Protein 5NMV (pdb70)

Sequence (496 aa):
GIVMTQSQKFMSTTTVGDRVSITCKASQSVGPAVAWYQQKPGQSPKLLIYSASNRYTGVPDDRFTTGSGSGADFTLTISNLHSEDLADYFCQQYTSYPTFGGGTKLEEIKRTVAAPSVFIFPPSDEQLKSGTASVVCLLNNFYPREEAKVQWKVDNALQSGNSQESVTEQDSKDSTYSLSSTLTLSKADYEKHKVYACCEVTHQGLSSPVTKSFNRGEQVQLKQSGPGLVQPSSQSLSITCTVSGFSLTNYGVHWVRQSPGKGLEWLAVIWRGGSIDYNAAFMSRLSITKDNSSKSQVFFKMNSLQADDTAIYYCAKNSHGNYVGYAMDYWGQGTSSVTVSSASTKGPSVFPLAPCCSRSTSSESTAALGCCLVKDYFPEPVTVSWNSGALTSGVHTFPAVLQSSGLYSLSSVVTVPSSSLGTKTYTCNVDHKPSNTKVDKRVESELLPPLKLMHSFCAFKADDDGPCKAIMMKRFFFNIFTRQCEEFIYGGCCEGNQNRFESLEECKKMCT

Structure (mmCIF, N/CA/C/O backbone):
data_5NMV
#
_entry.id   5NMV
#
_cell.length_a   89.010
_cell.length_b   66.660
_cell.length_c   106.110
_cell.angle_alpha   90.00
_cell.angle_beta   111.18
_cell.angle_gamma   90.00
#
_symmetry.space_group_name_H-M   'C 1 2 1'
#
loop_
_entity.id
_entity.type
_entity.pdbx_description
1 polymer 'Fab light chain'
2 polymer 'Fab heavy chain'
3 polymer 'Tissue factor pathway inhibitor'
4 non-polymer GLYCEROL
5 water water
#
loop_
_atom_site.group_PDB
_atom_site.id
_atom_site.type_symbol
_atom_site.label_atom_id
_atom_site.label_alt_id
_atom_site.label_comp_id
_atom_site.label_asym_id
_atom_site.label_entity_id
_atom_site.label_seq_id
_atom_site.pdbx_PDB_ins_code
_atom_site.Cartn_x
_atom_site.Cartn_y
_atom_site.Cartn_z
_atom_site.occupancy
_atom_site.B_iso_or_equiv
_atom_site.auth_seq_id
_atom_site.auth_comp_id
_atom_site.auth_asym_id
_atom_site.auth_atom_id
_atom_site.pdbx_PDB_model_num
ATOM 1 N N . GLY A 1 1 ? 4.515 82.679 31.543 1.00 62.70 1 GLY L N 1
ATOM 2 C CA . GLY A 1 1 ? 5.012 81.672 32.520 1.00 55.99 1 GLY L CA 1
ATOM 3 C C . GLY A 1 1 ? 6.472 81.828 32.908 1.00 49.95 1 GLY L C 1
ATOM 4 O O . GLY A 1 1 ? 7.248 82.516 32.253 1.00 51.30 1 GLY L O 1
ATOM 10 N N . ILE A 1 2 ? 6.849 81.163 33.994 1.00 41.18 2 ILE L N 1
ATOM 11 C CA . ILE A 1 2 ? 8.220 81.228 34.468 1.00 39.08 2 ILE L CA 1
ATOM 12 C C . ILE A 1 2 ? 9.136 80.473 33.517 1.00 33.61 2 ILE L C 1
ATOM 13 O O . ILE A 1 2 ? 8.849 79.335 33.130 1.00 33.32 2 ILE L O 1
ATOM 28 N N . VAL A 1 3 ? 10.287 81.060 33.207 1.00 33.87 3 VAL L N 1
ATOM 29 C CA . VAL A 1 3 ? 11.311 80.387 32.414 1.00 33.66 3 VAL L CA 1
ATOM 30 C C . VAL A 1 3 ? 12.375 79.827 33.350 1.00 32.74 3 VAL L C 1
ATOM 31 O O . VAL A 1 3 ? 12.934 80.555 34.183 1.00 32.75 3 VAL L O 1
ATOM 43 N N . MET A 1 4 ? 12.641 78.529 33.226 1.00 31.33 4 MET L N 1
ATOM 44 C CA . MET A 1 4 ? 13.725 77.876 33.941 1.00 30.32 4 MET L CA 1
ATOM 45 C C . MET A 1 4 ? 14.886 77.671 32.975 1.00 30.84 4 MET L C 1
ATOM 46 O O . MET A 1 4 ? 14.722 76.992 31.959 1.00 31.16 4 MET L O 1
ATOM 60 N N . THR A 1 5 ? 16.041 78.249 33.296 1.00 31.49 5 THR L N 1
ATOM 61 C CA . THR A 1 5 ? 17.222 78.195 32.441 1.00 32.67 5 THR L CA 1
ATOM 62 C C . THR A 1 5 ? 18.300 77.338 33.078 1.00 31.77 5 THR L C 1
ATOM 63 O O . THR A 1 5 ? 18.789 77.655 34.169 1.00 31.83 5 THR L O 1
ATOM 74 N N . GLN A 1 6 ? 18.687 76.283 32.379 1.00 31.41 6 GLN L N 1
ATOM 75 C CA . GLN A 1 6 ? 19.877 75.513 32.703 1.00 31.06 6 GLN L CA 1
ATOM 76 C C . GLN A 1 6 ? 20.954 75.933 31.702 1.00 33.45 6 GLN L C 1
ATOM 77 O O . GLN A 1 6 ? 20.880 75.583 30.522 1.00 34.45 6 GLN L O 1
ATOM 91 N N . SER A 1 7 ? 21.929 76.712 32.181 1.00 35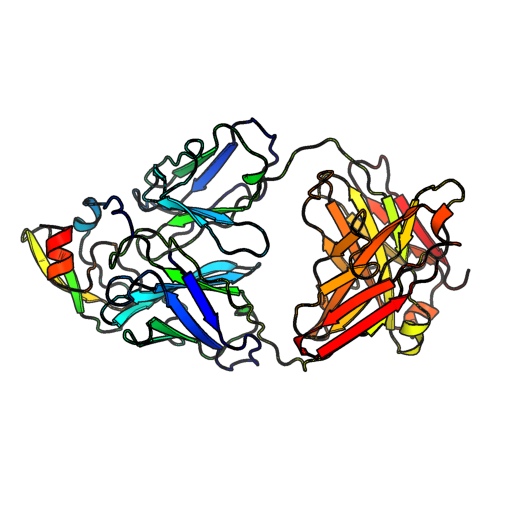.02 7 SER L N 1
ATOM 92 C CA . SER A 1 7 ? 22.939 77.330 31.330 1.00 38.22 7 SER L CA 1
ATOM 93 C C . SER A 1 7 ? 23.898 76.328 30.720 1.00 38.72 7 SER L C 1
ATOM 94 O O . SER A 1 7 ? 24.562 76.659 29.734 1.00 41.74 7 SER L O 1
ATOM 102 N N . GLN A 1 8 ? 23.990 75.120 31.260 1.00 36.29 8 GLN L N 1
ATOM 103 C CA . GLN A 1 8 ? 24.942 74.134 30.760 1.00 37.46 8 GLN L CA 1
ATOM 104 C C . GLN A 1 8 ? 24.158 73.037 30.057 1.00 35.89 8 GLN L C 1
ATOM 105 O O . GLN A 1 8 ? 23.478 72.239 30.703 1.00 34.94 8 GLN L O 1
ATOM 119 N N . LYS A 1 9 ? 24.221 73.023 28.722 1.00 37.92 9 LYS L N 1
ATOM 120 C CA . LYS A 1 9 ? 23.541 71.962 27.991 1.00 37.62 9 LYS L CA 1
ATOM 121 C C . LYS A 1 9 ? 24.270 70.645 28.170 1.00 36.84 9 LYS L C 1
ATOM 122 O O . LYS A 1 9 ? 23.647 69.579 28.212 1.00 35.57 9 LYS L O 1
ATOM 141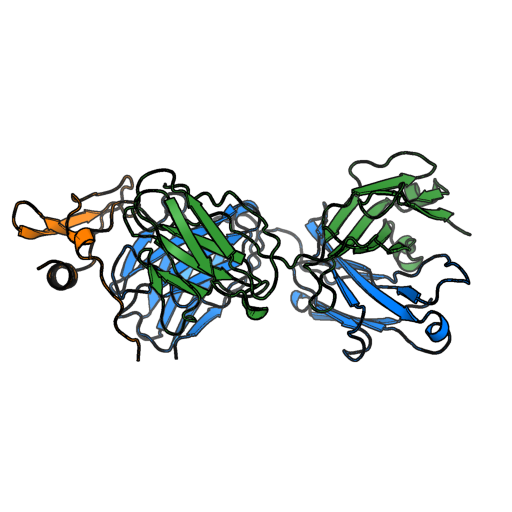 N N . PHE A 1 10 ? 25.597 70.704 28.256 1.00 38.06 10 PHE L N 1
ATOM 142 C CA . PHE A 1 10 ? 26.449 69.533 28.366 1.00 37.78 10 PHE L CA 1
ATOM 143 C C . PHE A 1 10 ? 27.506 69.804 29.418 1.00 37.92 10 PHE L C 1
ATOM 144 O O . PHE A 1 10 ? 28.108 70.884 29.444 1.00 41.94 10 PHE L O 1
ATOM 161 N N . MET A 1 11 ? 27.770 68.805 30.243 1.00 35.26 11 MET L N 1
ATOM 162 C CA . MET A 1 11 ? 28.910 68.839 31.137 1.00 35.59 11 MET L CA 1
ATOM 163 C C . MET A 1 11 ? 29.700 67.557 30.970 1.00 35.56 11 MET L C 1
ATOM 164 O O . MET A 1 11 ? 29.120 66.472 30.959 1.00 33.93 11 MET L O 1
ATOM 178 N N . SER A 1 12 ? 31.019 67.690 30.892 1.00 37.83 12 SER L N 1
ATOM 179 C CA . SER A 1 12 ? 31.924 66.549 30.865 1.00 38.17 12 SER L CA 1
ATOM 180 C C . SER A 1 12 ? 32.331 66.235 32.288 1.00 36.55 12 SER L C 1
ATOM 181 O O . SER A 1 12 ? 32.742 67.126 33.033 1.00 38.19 12 SER L O 1
ATOM 189 N N A THR A 1 13 ? 32.230 64.968 32.657 0.70 34.76 13 THR L N 1
ATOM 190 N N B THR A 1 13 ? 32.225 64.973 32.669 0.30 34.75 13 THR L N 1
ATOM 191 C CA A THR A 1 13 ? 32.386 64.559 34.041 0.70 33.27 13 THR L CA 1
ATOM 192 C CA B THR A 1 13 ? 32.438 64.602 34.054 0.30 33.38 13 THR L CA 1
ATOM 193 C C A THR A 1 13 ? 33.271 63.326 34.092 0.70 33.77 13 THR L C 1
ATOM 194 C C B THR A 1 13 ? 33.234 63.309 34.100 0.30 33.54 13 THR L C 1
ATOM 195 O O A THR A 1 13 ? 33.655 62.760 33.059 0.70 34.82 13 THR L O 1
ATOM 196 O O B THR A 1 13 ? 33.527 62.689 33.072 0.30 34.57 13 THR L O 1
ATOM 217 N N . THR A 1 14 ? 33.600 62.924 35.313 1.00 33.33 14 THR L N 1
ATOM 218 C CA . THR A 1 14 ? 34.421 61.756 35.574 1.00 33.24 14 THR L CA 1
ATOM 219 C C . THR A 1 14 ? 33.780 60.958 36.695 1.00 33.21 14 THR L C 1
ATOM 220 O O . THR A 1 14 ? 33.335 61.531 37.696 1.00 30.96 14 THR L O 1
ATOM 231 N N . VAL A 1 15 ? 33.730 59.637 36.532 1.00 32.88 15 VAL L N 1
ATOM 232 C CA . VAL A 1 15 ? 33.188 58.792 37.587 1.00 30.36 15 VAL L CA 1
ATOM 233 C C . VAL A 1 15 ? 33.948 59.056 38.878 1.00 30.84 15 VAL L C 1
ATOM 234 O O . VAL A 1 15 ? 35.182 59.139 38.889 1.00 32.39 15 VAL L O 1
ATOM 247 N N . GLY A 1 16 ? 33.210 59.231 39.968 1.00 30.44 16 GLY L N 1
ATOM 248 C CA . GLY A 1 16 ? 33.802 59.459 41.268 1.00 31.95 16 GLY L CA 1
ATOM 249 C C . GLY A 1 16 ? 33.930 60.912 41.641 1.00 33.07 16 GLY L C 1
ATOM 250 O O . GLY A 1 16 ? 34.269 61.215 42.793 1.00 34.89 16 GLY L O 1
ATOM 254 N N . ASP A 1 17 ? 33.654 61.824 40.719 1.00 32.54 17 ASP L N 1
ATOM 255 C CA . ASP A 1 17 ? 33.760 63.239 41.016 1.00 34.01 17 ASP L CA 1
ATOM 256 C C . ASP A 1 17 ? 32.421 63.790 41.502 1.00 32.94 17 ASP L C 1
ATOM 257 O O . ASP A 1 17 ? 31.370 63.156 41.374 1.00 31.03 17 ASP L O 1
ATOM 266 N N . ARG A 1 18 ? 32.478 64.994 42.060 1.00 34.69 18 ARG L N 1
ATOM 267 C CA . ARG A 1 18 ? 31.274 65.749 42.372 1.00 35.45 18 ARG L CA 1
ATOM 268 C C . ARG A 1 18 ? 30.835 66.500 41.132 1.00 36.70 18 ARG L C 1
ATOM 269 O O . ARG A 1 18 ? 31.664 66.976 40.356 1.00 34.14 18 ARG L O 1
ATOM 290 N N . VAL A 1 19 ? 29.526 66.582 40.923 1.00 29.26 19 VAL L N 1
ATOM 291 C CA . VAL A 1 19 ? 28.963 67.296 39.784 1.00 25.71 19 VAL L CA 1
ATOM 292 C C . VAL A 1 19 ? 27.834 68.166 40.304 1.00 25.08 19 VAL L C 1
ATOM 293 O O . VAL A 1 19 ? 27.005 67.696 41.088 1.00 27.28 19 VAL L O 1
ATOM 306 N N . SER A 1 20 ? 27.797 69.423 39.868 1.00 29.66 20 SER L N 1
ATOM 307 C CA . SER A 1 20 ? 26.759 70.362 40.275 1.00 31.99 20 SER L CA 1
ATOM 308 C C . SER A 1 20 ? 26.082 70.932 39.043 1.00 28.99 20 SER L C 1
ATOM 309 O O . SER A 1 20 ? 26.742 71.524 38.185 1.00 29.08 20 SER L O 1
ATOM 317 N N . ILE A 1 21 ? 24.762 70.775 38.982 1.00 26.93 21 ILE L N 1
ATOM 318 C CA . ILE A 1 21 ? 23.944 71.263 37.886 1.00 27.74 21 ILE L CA 1
ATOM 319 C C . ILE A 1 21 ? 23.128 72.442 38.380 1.00 29.41 21 ILE L C 1
ATOM 320 O O . ILE A 1 21 ? 22.432 72.335 39.395 1.00 27.17 21 ILE L O 1
ATOM 336 N N . THR A 1 22 ? 23.207 73.558 37.668 1.00 31.20 22 THR L N 1
ATOM 337 C CA . THR A 1 22 ? 22.506 74.770 38.053 1.00 28.34 22 THR L CA 1
ATOM 338 C C . THR A 1 22 ? 21.259 75.003 37.207 1.00 28.33 22 THR L C 1
ATOM 339 O O . THR A 1 22 ? 21.147 74.581 36.056 1.00 28.06 22 THR L O 1
ATOM 350 N N . CYS A 1 23 ? 20.333 75.739 37.801 1.00 31.56 23 CYS L N 1
ATOM 351 C CA . CYS A 1 23 ? 19.078 76.098 37.164 1.00 32.67 23 CYS L CA 1
ATOM 352 C C . CYS A 1 23 ? 18.660 77.429 37.758 1.00 30.43 23 CYS L C 1
ATOM 353 O O . CYS A 1 23 ? 18.740 77.603 38.979 1.00 31.34 23 CYS L O 1
ATOM 360 N N . LYS A 1 24 ? 18.271 78.373 36.905 1.00 26.71 24 LYS L N 1
ATOM 361 C CA . LYS A 1 24 ? 17.850 79.699 37.336 1.00 31.19 24 LYS L CA 1
ATOM 362 C C . LYS A 1 24 ? 16.429 79.970 36.847 1.00 36.74 24 LYS L C 1
ATOM 363 O O . LYS A 1 24 ? 16.118 79.750 35.671 1.00 35.27 24 LYS L O 1
ATOM 382 N N . ALA A 1 25 ? 15.568 80.448 37.746 1.00 32.35 25 ALA L N 1
ATOM 383 C CA . ALA A 1 25 ? 14.213 80.830 37.376 1.00 30.61 25 ALA L CA 1
ATOM 384 C C . ALA A 1 25 ? 14.149 82.312 37.022 1.00 34.57 25 ALA L C 1
ATOM 385 O O . ALA A 1 25 ? 14.864 83.139 37.595 1.00 39.88 25 ALA L O 1
ATOM 392 N N . SER A 1 26 ? 13.289 82.640 36.051 1.00 32.20 26 SER L N 1
ATOM 393 C CA . SER A 1 26 ? 13.176 84.012 35.576 1.00 35.62 26 SER L CA 1
ATOM 394 C C . SER A 1 26 ? 12.644 84.942 36.650 1.00 35.65 26 SER L C 1
ATOM 395 O O . SER A 1 26 ? 12.779 86.162 36.525 1.00 36.44 26 SER L O 1
ATOM 403 N N . GLN A 1 27 ? 12.047 84.388 37.698 1.00 37.83 27 GLN L N 1
ATOM 404 C CA . GLN A 1 27 ? 11.675 85.170 38.871 1.00 42.46 27 GLN L CA 1
ATOM 405 C C . GLN A 1 27 ? 11.479 84.192 40.012 1.00 35.54 27 GLN L C 1
ATOM 406 O O . GLN A 1 27 ? 11.507 82.971 39.820 1.00 30.78 27 GLN L O 1
ATOM 420 N N . SER A 1 28 ? 11.300 84.737 41.210 1.00 42.23 28 SER L N 1
ATOM 421 C CA . SER A 1 28 ? 11.296 83.886 42.388 1.00 43.73 28 SER L CA 1
ATOM 422 C C . SER A 1 28 ? 10.206 82.828 42.284 1.00 38.07 28 SER L C 1
ATOM 423 O O . SER A 1 28 ? 9.072 83.114 41.887 1.00 38.42 28 SER L O 1
ATOM 431 N N . VAL A 1 29 ? 10.560 81.596 42.650 1.00 35.52 29 VAL L N 1
ATOM 432 C CA . VAL A 1 29 ? 9.594 80.511 42.756 1.00 36.50 29 VAL L CA 1
ATOM 433 C C . VAL A 1 29 ? 9.591 79.881 44.145 1.00 37.99 29 VAL L C 1
ATOM 434 O O . VAL A 1 29 ? 9.003 78.811 44.337 1.00 34.71 29 VAL L O 1
ATOM 447 N N . GLY A 1 30 ? 10.217 80.529 45.128 1.00 41.43 30 GLY L N 1
ATOM 448 C CA . GLY A 1 30 ? 10.282 79.992 46.467 1.00 33.38 30 GLY L CA 1
ATOM 449 C C . GLY A 1 30 ? 10.944 78.633 46.440 1.00 37.44 30 GLY L C 1
ATOM 450 O O . GLY A 1 30 ? 11.975 78.438 45.789 1.00 32.16 30 GLY L O 1
ATOM 454 N N . PRO A 1 31 ? 10.349 77.649 47.110 1.00 32.97 31 PRO L N 1
ATOM 455 C CA . PRO A 1 31 ? 10.932 76.299 47.124 1.00 32.57 31 PRO L CA 1
ATOM 456 C C . PRO A 1 31 ? 10.313 75.325 46.136 1.00 24.05 31 PRO L C 1
ATOM 457 O O . PRO A 1 31 ? 10.650 74.148 46.192 1.00 25.26 31 PRO L O 1
ATOM 468 N N . ALA A 1 32 ? 9.381 75.751 45.290 1.00 23.85 32 ALA L N 1
ATOM 469 C CA . ALA A 1 32 ? 8.583 74.802 44.513 1.00 29.80 32 ALA L CA 1
ATOM 470 C C . ALA A 1 32 ? 9.317 74.295 43.264 1.00 24.79 32 ALA L C 1
ATOM 471 O O . ALA A 1 32 ? 8.832 74.418 42.142 1.00 27.52 32 ALA L O 1
ATOM 478 N N . VAL A 1 33 ? 10.483 73.662 43.474 1.00 24.82 33 VAL L N 1
ATOM 479 C CA . VAL A 1 33 ? 11.338 73.190 42.377 1.00 20.72 33 VAL L CA 1
ATOM 480 C C . VAL A 1 33 ? 11.614 71.701 42.528 1.00 22.54 33 VAL L C 1
ATOM 481 O O . VAL A 1 33 ? 11.897 71.200 43.623 1.00 21.25 33 VAL L O 1
ATOM 494 N N . ALA A 1 34 ? 11.536 70.995 41.416 1.00 20.16 34 ALA L N 1
ATOM 495 C CA . ALA A 1 34 ? 11.810 69.573 41.364 1.00 19.28 34 ALA L CA 1
ATOM 496 C C . ALA A 1 34 ? 12.936 69.317 40.374 1.00 24.19 34 ALA L C 1
ATOM 497 O O . ALA A 1 34 ? 13.197 70.131 39.483 1.00 23.00 34 ALA L O 1
ATOM 504 N N . TRP A 1 35 ? 13.601 68.175 40.535 1.00 18.54 35 TRP L N 1
ATOM 505 C CA . TRP A 1 35 ? 14.615 67.725 39.576 1.00 19.29 35 TRP L CA 1
ATOM 506 C C . TRP A 1 35 ? 14.275 66.335 39.040 1.00 20.24 35 TRP L C 1
ATOM 507 O O . TRP A 1 35 ? 13.815 65.461 39.786 1.00 20.33 35 TRP L O 1
ATOM 528 N N . TYR A 1 36 ? 14.523 66.121 37.743 1.00 17.73 36 TYR L N 1
ATOM 529 C CA . TYR A 1 36 ? 14.254 64.855 37.081 1.00 17.66 36 TYR L CA 1
ATOM 530 C C . TYR A 1 36 ? 15.515 64.342 36.398 1.00 20.61 36 TYR L C 1
ATOM 531 O O . TYR A 1 36 ? 16.363 65.123 35.951 1.00 21.70 36 TYR L O 1
ATOM 549 N N . GLN A 1 37 ? 15.624 63.019 36.320 1.00 21.74 37 GLN L N 1
ATOM 550 C CA . GLN A 1 37 ? 16.656 62.346 35.542 1.00 18.66 37 GLN L CA 1
ATOM 551 C C . GLN A 1 37 ? 16.012 61.642 34.351 1.00 20.35 37 GLN L C 1
ATOM 552 O O . GLN A 1 37 ? 14.941 61.045 34.483 1.00 19.98 37 GLN L O 1
ATOM 566 N N . GLN A 1 38 ? 16.669 61.680 33.184 1.00 21.85 38 GLN L N 1
ATOM 567 C CA . GLN A 1 38 ? 16.130 60.972 32.031 1.00 18.03 38 GLN L CA 1
ATOM 568 C C . GLN A 1 38 ? 17.248 60.397 31.168 1.00 19.03 38 GLN L C 1
ATOM 569 O O . GLN A 1 38 ? 18.225 61.075 30.863 1.00 23.25 38 GLN L O 1
ATOM 583 N N . LYS A 1 39 ? 17.070 59.170 30.741 1.00 22.17 39 LYS L N 1
ATOM 584 C CA . LYS A 1 39 ? 17.976 58.555 29.794 1.00 23.93 39 LYS L CA 1
ATOM 585 C C . LYS A 1 39 ? 17.293 58.346 28.461 1.00 26.51 39 LYS L C 1
ATOM 586 O O . LYS A 1 39 ? 16.067 58.282 28.378 1.00 24.60 39 LYS L O 1
ATOM 605 N N . PRO A 1 40 ? 18.065 58.221 27.392 1.00 29.85 40 PRO L N 1
ATOM 606 C CA . PRO A 1 40 ? 17.468 58.085 26.057 1.00 31.37 40 PRO L CA 1
ATOM 607 C C . PRO A 1 40 ? 16.485 56.923 25.992 1.00 26.12 40 PRO L C 1
ATOM 608 O O . PRO A 1 40 ? 16.741 55.826 26.501 1.00 29.06 40 PRO L O 1
ATOM 619 N N . GLY A 1 41 ? 15.331 57.187 25.403 1.00 30.00 41 GLY L N 1
ATOM 620 C CA . GLY A 1 41 ? 14.343 56.159 25.203 1.00 32.36 41 GLY L CA 1
ATOM 621 C C . GLY A 1 41 ? 13.440 55.918 26.382 1.00 31.38 41 GLY L C 1
ATOM 622 O O . GLY A 1 41 ? 12.521 55.100 26.281 1.00 32.20 41 GLY L O 1
ATOM 626 N N . GLN A 1 42 ? 13.666 56.611 27.486 1.00 29.13 42 GLN L N 1
ATOM 627 C CA . GLN A 1 42 ? 12.961 56.373 28.728 1.00 29.29 42 GLN L CA 1
ATOM 628 C C . GLN A 1 42 ? 12.239 57.631 29.184 1.00 25.06 42 GLN L C 1
ATOM 629 O O . GLN A 1 42 ? 12.574 58.760 28.799 1.00 22.90 42 GLN L O 1
ATOM 643 N N . SER A 1 43 ? 11.269 57.432 30.065 1.00 25.47 43 SER L N 1
ATOM 644 C CA . SER A 1 43 ? 10.577 58.540 30.663 1.00 24.40 43 SER L CA 1
ATOM 645 C C . SER A 1 43 ? 11.370 59.143 31.815 1.00 19.86 43 SER L C 1
ATOM 646 O O . SER A 1 43 ? 12.223 58.473 32.400 1.00 23.15 43 SER L O 1
ATOM 654 N N . PRO A 1 44 ? 11.109 60.413 32.144 1.00 20.84 44 PRO L N 1
ATOM 655 C CA . PRO A 1 44 ? 11.741 61.050 33.308 1.00 21.35 44 PRO L CA 1
ATOM 656 C C . PRO A 1 44 ? 11.486 60.301 34.605 1.00 21.73 44 PRO L C 1
ATOM 657 O O . PRO A 1 44 ? 10.450 59.673 34.779 1.00 20.94 44 PRO L O 1
ATOM 668 N N . LYS A 1 45 ? 12.459 60.381 35.498 1.00 19.67 45 LYS L N 1
ATOM 669 C CA . LYS A 1 45 ? 12.339 59.902 36.874 1.00 17.63 45 LYS L CA 1
ATOM 670 C C . LYS A 1 45 ? 12.551 61.062 37.830 1.00 16.35 45 LYS L C 1
ATOM 671 O O . LYS A 1 45 ? 13.475 61.860 37.668 1.00 20.21 45 LYS L O 1
ATOM 690 N N . LEU A 1 46 ? 11.743 61.096 38.883 1.00 19.42 46 LEU L N 1
ATOM 691 C CA . LEU A 1 46 ? 11.794 62.182 39.862 1.00 17.74 46 LEU L CA 1
ATOM 692 C C . LEU A 1 46 ? 12.865 61.930 40.915 1.00 18.98 46 LEU L C 1
ATOM 693 O O . LEU A 1 46 ? 12.894 60.860 41.542 1.00 20.33 46 LEU L O 1
ATOM 709 N N . LEU A 1 47 ? 13.751 62.920 41.098 1.00 18.61 47 LEU L N 1
ATOM 710 C CA . LEU A 1 47 ? 14.856 62.837 42.037 1.00 22.40 47 LEU L CA 1
ATOM 711 C C . LEU A 1 47 ? 14.584 63.614 43.304 1.00 20.74 47 LEU L C 1
ATOM 712 O O . LEU A 1 47 ? 14.899 63.144 44.383 1.00 19.87 47 LEU L O 1
ATOM 728 N N . ILE A 1 48 ? 14.082 64.830 43.150 1.00 20.42 48 ILE L N 1
ATOM 729 C CA . ILE A 1 48 ? 14.033 65.842 44.199 1.00 19.51 48 ILE L CA 1
ATOM 730 C C . ILE A 1 48 ? 12.732 66.594 44.034 1.00 22.25 48 ILE L C 1
ATOM 731 O O . ILE A 1 48 ? 12.351 66.938 42.911 1.00 20.16 48 ILE L O 1
ATOM 747 N N . TYR A 1 49 ? 12.073 66.887 45.154 1.00 20.59 49 TYR L N 1
ATOM 748 C CA . TYR A 1 49 ? 10.928 67.779 45.147 1.00 19.18 49 TYR L CA 1
ATOM 749 C C . TYR A 1 49 ? 11.103 68.806 46.259 1.00 20.49 49 TYR L C 1
ATOM 750 O O . TYR A 1 49 ? 11.848 68.603 47.224 1.00 20.78 49 TYR L O 1
ATOM 768 N N . SER A 1 50 ? 10.393 69.917 46.092 1.00 18.33 50 SER L N 1
ATOM 769 C CA . SER A 1 50 ? 10.419 71.074 47.012 1.00 19.66 50 SER L CA 1
ATOM 770 C C . SER A 1 50 ? 11.848 71.487 47.333 1.00 19.25 50 SER L C 1
ATOM 771 O O . SER A 1 50 ? 12.210 71.755 48.489 1.00 23.06 50 SER L O 1
ATOM 779 N N . ALA A 1 51 ? 12.638 71.543 46.257 1.00 21.89 51 ALA L N 1
ATOM 780 C CA . ALA A 1 51 ? 14.005 72.042 46.208 1.00 21.39 51 ALA L CA 1
ATOM 781 C C . ALA A 1 51 ? 15.039 71.099 46.810 1.00 25.27 51 ALA L C 1
ATOM 782 O O . ALA A 1 51 ? 16.138 70.983 46.267 1.00 24.62 51 ALA L O 1
ATOM 789 N N . SER A 1 52 ? 14.736 70.458 47.938 1.00 22.06 52 SER L N 1
ATOM 790 C CA . SER A 1 52 ? 15.751 69.738 48.684 1.00 20.06 52 SER L CA 1
ATOM 791 C C . SER A 1 52 ? 15.314 68.379 49.220 1.00 23.21 52 SER L C 1
ATOM 792 O O . SER A 1 52 ? 16.093 67.750 49.937 1.00 28.33 52 SER L O 1
ATOM 800 N N . ASN A 1 53 ? 14.116 67.903 48.924 1.00 23.82 53 ASN L N 1
ATOM 801 C CA . ASN A 1 53 ? 13.660 66.618 49.451 1.00 23.71 53 ASN L CA 1
ATOM 802 C C . ASN A 1 53 ? 13.925 65.508 48.445 1.00 21.68 53 ASN L C 1
ATOM 803 O O . ASN A 1 53 ? 13.356 65.531 47.356 1.00 20.93 53 ASN L O 1
ATOM 814 N N . ARG A 1 54 ? 14.732 64.513 48.818 1.00 27.62 54 ARG L N 1
ATOM 815 C CA . ARG A 1 54 ? 14.902 63.347 47.950 1.00 19.83 54 ARG L CA 1
ATOM 816 C C . ARG A 1 54 ? 13.613 62.557 47.857 1.00 22.73 54 ARG L C 1
ATOM 817 O O . ARG A 1 54 ? 12.961 62.258 48.865 1.00 22.30 54 ARG L O 1
ATOM 838 N N . TYR A 1 55 ? 13.284 62.163 46.641 1.00 22.41 55 TYR L N 1
ATOM 839 C CA . TYR A 1 55 ? 12.170 61.290 46.414 1.00 18.45 55 TYR L CA 1
ATOM 840 C C . TYR A 1 55 ? 12.518 59.880 46.888 1.00 18.29 55 TYR L C 1
ATOM 841 O O . TYR A 1 55 ? 13.686 59.529 47.080 1.00 20.89 55 TYR L O 1
ATOM 859 N N . THR A 1 56 ? 11.467 59.089 47.105 1.00 20.26 56 THR L N 1
ATOM 860 C CA . THR A 1 56 ? 11.565 57.718 47.611 1.00 23.01 56 THR L CA 1
ATOM 861 C C . THR A 1 56 ? 12.599 56.899 46.861 1.00 26.03 56 THR L C 1
ATOM 862 O O . THR A 1 56 ? 12.480 56.720 45.646 1.00 20.95 56 THR L O 1
ATOM 873 N N . GLY A 1 57 ? 13.581 56.368 47.599 1.00 21.69 57 GLY L N 1
ATOM 874 C CA . GLY A 1 57 ? 14.590 55.462 47.061 1.00 26.38 57 GLY L CA 1
ATOM 875 C C . GLY A 1 57 ? 15.741 56.105 46.310 1.00 22.86 57 GLY L C 1
ATOM 876 O O . GLY A 1 57 ? 16.684 55.390 45.927 1.00 21.56 57 GLY L O 1
ATOM 880 N N . VAL A 1 58 ? 15.717 57.418 46.112 1.00 20.66 58 VAL L N 1
ATOM 881 C CA . VAL A 1 58 ? 16.806 58.101 45.398 1.00 20.41 58 VAL L CA 1
ATOM 882 C C . VAL A 1 58 ? 18.102 57.974 46.201 1.00 21.57 58 VAL L C 1
ATOM 883 O O . VAL A 1 58 ? 18.079 58.159 47.439 1.00 21.38 58 VAL L O 1
ATOM 896 N N . PRO A 1 59 ? 19.231 57.643 45.569 1.00 21.30 59 PRO L N 1
ATOM 897 C CA . PRO A 1 59 ? 20.497 57.511 46.313 1.00 28.71 59 PRO L CA 1
ATOM 898 C C . PRO A 1 59 ? 20.874 58.780 47.083 1.00 22.76 59 PRO L C 1
ATOM 899 O O . PRO A 1 59 ? 20.655 59.903 46.622 1.00 19.87 59 PRO L O 1
ATOM 910 N N A ASP A 1 60 ? 21.497 58.553 48.250 0.48 22.00 60 ASP L N 1
ATOM 911 N N B ASP A 1 60 ? 21.422 58.613 48.289 0.52 22.34 60 ASP L N 1
ATOM 912 C CA A ASP A 1 60 ? 21.884 59.625 49.165 0.48 22.15 60 ASP L CA 1
ATOM 913 C CA B ASP A 1 60 ? 21.669 59.811 49.090 0.52 21.93 60 ASP L CA 1
ATOM 914 C C A ASP A 1 60 ? 22.779 60.652 48.508 0.48 24.32 60 ASP L C 1
ATOM 915 C C B ASP A 1 60 ? 22.947 60.565 48.654 0.52 23.64 60 ASP L C 1
ATOM 916 O O A ASP A 1 60 ? 22.820 61.813 48.941 0.48 21.78 60 ASP L O 1
ATOM 917 O O B ASP A 1 60 ? 23.363 61.502 49.341 0.52 22.42 60 ASP L O 1
ATOM 934 N N . ARG A 1 61 ? 23.530 60.232 47.495 1.00 24.82 61 ARG L N 1
ATOM 935 C CA . ARG A 1 61 ? 24.530 61.079 46.866 1.00 23.02 61 ARG L CA 1
ATOM 936 C C . ARG A 1 61 ? 23.921 62.227 46.064 1.00 23.47 61 ARG L C 1
ATOM 937 O O . ARG A 1 61 ? 24.677 63.064 45.557 1.00 25.52 61 ARG L O 1
ATOM 959 N N . PHE A 1 62 ? 22.593 62.247 45.893 1.00 19.88 62 PHE L N 1
ATOM 960 C CA . PHE A 1 62 ? 21.886 63.362 45.277 1.00 23.16 62 PHE L CA 1
ATOM 961 C C . PHE A 1 62 ? 21.404 64.333 46.345 1.00 24.03 62 PHE L C 1
ATOM 962 O O . PHE A 1 62 ? 20.760 63.925 47.319 1.00 23.71 62 PHE L O 1
ATOM 979 N N . THR A 1 63 ? 21.727 65.615 46.164 1.00 26.18 63 THR L N 1
ATOM 980 C CA A THR A 1 63 ? 21.263 66.706 47.017 0.66 24.90 63 THR L CA 1
ATOM 981 C CA B THR A 1 63 ? 21.180 66.661 47.008 0.34 25.52 63 THR L CA 1
ATOM 982 C C . THR A 1 63 ? 20.704 67.813 46.142 1.00 27.14 63 THR L C 1
ATOM 983 O O . THR A 1 63 ? 21.308 68.155 45.118 1.00 27.43 63 THR L O 1
ATOM 1004 N N . GLY A 1 64 ? 19.578 68.375 46.549 1.00 22.58 64 GLY L N 1
ATOM 1005 C CA . GLY A 1 64 ? 19.039 69.573 45.934 1.00 24.82 64 GLY L CA 1
ATOM 1006 C C . GLY A 1 64 ? 19.218 70.718 46.914 1.00 24.80 64 GLY L C 1
ATOM 1007 O O . GLY A 1 64 ? 19.046 70.549 48.123 1.00 23.40 64 GLY L O 1
ATOM 1011 N N . SER A 1 65 ? 19.544 71.888 46.389 1.00 26.90 65 SER L N 1
ATOM 1012 C CA . SER A 1 65 ? 19.655 73.069 47.214 1.00 25.17 65 SER L CA 1
ATOM 1013 C C . SER A 1 65 ? 19.088 74.253 46.446 1.00 26.50 65 SER L C 1
ATOM 1014 O O . SER A 1 65 ? 18.857 74.185 45.232 1.00 27.42 65 SER L O 1
ATOM 1022 N N . GLY A 1 66 ? 18.855 75.337 47.180 1.00 29.16 66 GLY L N 1
ATOM 1023 C CA . GLY A 1 66 ? 18.437 76.585 46.583 1.00 33.63 66 GLY L CA 1
ATOM 1024 C C . GLY A 1 66 ? 17.072 77.063 47.019 1.00 38.66 66 GLY L C 1
ATOM 1025 O O . GLY A 1 66 ? 16.234 76.287 47.503 1.00 36.89 66 GLY L O 1
ATOM 1029 N N . SER A 1 67 ? 16.854 78.363 46.863 1.00 41.42 67 SER L N 1
ATOM 1030 C CA . SER A 1 67 ? 15.536 78.957 47.015 1.00 44.71 67 SER L CA 1
ATOM 1031 C C . SER A 1 67 ? 15.494 80.229 46.175 1.00 48.03 67 SER L C 1
ATOM 1032 O O . SER A 1 67 ? 16.510 80.684 45.631 1.00 52.80 67 SER L O 1
ATOM 1040 N N . GLY A 1 68 ? 14.294 80.776 46.039 1.00 50.06 68 GLY L N 1
ATOM 1041 C CA . GLY A 1 68 ? 14.115 81.974 45.249 1.00 53.66 68 GLY L CA 1
ATOM 1042 C C . GLY A 1 68 ? 14.251 81.697 43.768 1.00 45.95 68 GLY L C 1
ATOM 1043 O O . GLY A 1 68 ? 13.335 81.154 43.144 1.00 41.35 68 GLY L O 1
ATOM 1047 N N . ALA A 1 69 ? 15.387 82.066 43.187 1.00 40.38 69 ALA L N 1
ATOM 1048 C CA . ALA A 1 69 ? 15.564 81.907 41.754 1.00 32.53 69 ALA L CA 1
ATOM 1049 C C . ALA A 1 69 ? 16.721 81.005 41.357 1.00 35.02 69 ALA L C 1
ATOM 1050 O O . ALA A 1 69 ? 16.814 80.661 40.177 1.00 33.83 69 ALA L O 1
ATOM 1057 N N . ASP A 1 70 ? 17.578 80.579 42.285 1.00 32.44 70 ASP L N 1
ATOM 1058 C CA . ASP A 1 70 ? 18.774 79.819 41.926 1.00 31.66 70 ASP L CA 1
ATOM 1059 C C . ASP A 1 70 ? 18.776 78.471 42.630 1.00 32.14 70 ASP L C 1
ATOM 1060 O O . ASP A 1 70 ? 18.641 78.407 43.858 1.00 33.26 70 ASP L O 1
ATOM 1069 N N . PHE A 1 71 ? 18.931 77.404 41.846 1.00 30.49 71 PHE L N 1
ATOM 1070 C CA . PHE A 1 71 ? 18.785 76.037 42.330 1.00 26.69 71 PHE L CA 1
ATOM 1071 C C . PHE A 1 71 ? 19.910 75.174 41.783 1.00 26.87 71 PHE L C 1
ATOM 1072 O O . PHE A 1 71 ? 20.401 75.394 40.678 1.00 27.10 71 PHE L O 1
ATOM 1089 N N . THR A 1 72 ? 20.303 74.181 42.571 1.00 26.74 72 THR L N 1
ATOM 1090 C CA . THR A 1 72 ? 21.442 73.339 42.247 1.00 25.34 72 THR L CA 1
ATOM 1091 C C . THR A 1 72 ? 21.144 71.893 42.634 1.00 24.71 72 THR L C 1
ATOM 1092 O O . THR A 1 72 ? 20.701 71.618 43.754 1.00 29.75 72 THR L O 1
ATOM 1103 N N . LEU A 1 73 ? 21.400 70.988 41.702 1.00 25.34 73 LEU L N 1
ATOM 1104 C CA . LEU A 1 73 ? 21.413 69.554 41.948 1.00 22.62 73 LEU L CA 1
ATOM 1105 C C . LEU A 1 73 ? 22.866 69.114 42.028 1.00 26.56 73 LEU L C 1
ATOM 1106 O O . LEU A 1 73 ? 23.661 69.428 41.137 1.00 26.11 73 LEU L O 1
ATOM 1122 N N . THR A 1 74 ? 23.233 68.467 43.121 1.00 22.69 74 THR L N 1
ATOM 1123 C CA . THR A 1 74 ? 24.602 68.022 43.304 1.00 26.15 74 THR L CA 1
ATOM 1124 C C . THR A 1 74 ? 24.627 66.513 43.447 1.00 26.15 74 THR L C 1
ATOM 1125 O O . THR A 1 74 ? 23.815 65.941 44.186 1.00 24.86 74 THR L O 1
ATOM 1136 N N . ILE A 1 75 ? 25.527 65.872 42.698 1.00 24.13 75 ILE L N 1
ATOM 1137 C CA . ILE A 1 75 ? 25.842 64.463 42.877 1.00 22.74 75 ILE L CA 1
ATOM 1138 C C . ILE A 1 75 ? 27.207 64.431 43.522 1.00 25.92 75 ILE L C 1
ATOM 1139 O O . ILE A 1 75 ? 28.171 64.950 42.954 1.00 27.26 75 ILE L O 1
ATOM 1155 N N . SER A 1 76 ? 27.297 63.867 44.711 1.00 29.50 76 SER L N 1
ATOM 1156 C CA . SER A 1 76 ? 28.565 63.945 45.430 1.00 33.63 76 SER L CA 1
ATOM 1157 C C . SER A 1 76 ? 29.634 62.968 44.926 1.00 34.50 76 SER L C 1
ATOM 1158 O O . SER A 1 76 ? 30.823 63.197 45.191 1.00 30.85 76 SER L O 1
ATOM 1166 N N . ASN A 1 77 ? 29.250 61.892 44.230 1.00 29.07 77 ASN L N 1
ATOM 1167 C CA . ASN A 1 77 ? 30.179 60.813 43.856 1.00 29.35 77 ASN L CA 1
ATOM 1168 C C . ASN A 1 77 ? 29.598 60.172 42.593 1.00 30.91 77 ASN L C 1
ATOM 1169 O O . ASN A 1 77 ? 28.812 59.218 42.665 1.00 26.58 77 ASN L O 1
ATOM 1180 N N . LEU A 1 78 ? 29.946 60.736 41.445 1.00 26.35 78 LEU L N 1
ATOM 1181 C CA . LEU A 1 78 ? 29.267 60.338 40.218 1.00 23.02 78 LEU L CA 1
ATOM 1182 C C . LEU A 1 78 ? 29.462 58.850 39.946 1.00 24.16 78 LEU L C 1
ATOM 1183 O O . LEU A 1 78 ? 30.587 58.352 39.903 1.00 26.03 78 LEU L O 1
ATOM 1199 N N . HIS A 1 79 ? 28.356 58.138 39.767 1.00 25.25 79 HIS L N 1
ATOM 1200 C CA . HIS A 1 79 ? 28.359 56.760 39.299 1.00 31.05 79 HIS L CA 1
ATOM 1201 C C . HIS A 1 79 ? 28.059 56.711 37.797 1.00 30.40 79 HIS L C 1
ATOM 1202 O O . HIS A 1 79 ? 27.389 57.591 37.253 1.00 25.20 79 HIS L O 1
ATOM 1216 N N . SER A 1 80 ? 28.565 55.666 37.132 1.00 32.38 80 SER L N 1
ATOM 1217 C CA . SER A 1 80 ? 28.277 55.458 35.707 1.00 27.66 80 SER L CA 1
ATOM 1218 C C . SER A 1 80 ? 26.789 55.515 35.412 1.00 28.87 80 SER L C 1
ATOM 1219 O O . SER A 1 80 ? 26.369 56.101 34.409 1.00 27.93 80 SER L O 1
ATOM 1227 N N . GLU A 1 81 ? 25.970 54.918 36.277 1.00 26.20 81 GLU L N 1
ATOM 1228 C CA . GLU A 1 81 ? 24.529 54.907 36.077 1.00 31.49 81 GLU L CA 1
ATOM 1229 C C . GLU A 1 81 ? 23.893 56.285 36.209 1.00 29.13 81 GLU L C 1
ATOM 1230 O O . GLU A 1 81 ? 22.703 56.425 35.921 1.00 30.24 81 GLU L O 1
ATOM 1242 N N . ASP A 1 82 ? 24.634 57.299 36.657 1.00 27.95 82 ASP L N 1
ATOM 1243 C CA . ASP A 1 82 ? 24.099 58.655 36.742 1.00 23.06 82 ASP L CA 1
ATOM 1244 C C . ASP A 1 82 ? 24.293 59.453 35.453 1.00 22.56 82 ASP L C 1
ATOM 1245 O O . ASP A 1 82 ? 23.815 60.591 35.374 1.00 25.49 82 ASP L O 1
ATOM 1254 N N . LEU A 1 83 ? 24.997 58.905 34.457 1.00 22.98 83 LEU L N 1
ATOM 1255 C CA . LEU A 1 83 ? 25.147 59.591 33.176 1.00 23.25 83 LEU L CA 1
ATOM 1256 C C . LEU A 1 83 ? 23.794 59.658 32.510 1.00 25.18 83 LEU L C 1
ATOM 1257 O O . LEU A 1 83 ? 23.201 58.624 32.186 1.00 32.81 83 LEU L O 1
ATOM 1273 N N . ALA A 1 84 ? 23.294 60.874 32.320 1.00 22.32 84 ALA L N 1
ATOM 1274 C CA . ALA A 1 84 ? 21.888 61.054 31.979 1.00 23.70 84 ALA L CA 1
ATOM 1275 C C . ALA A 1 84 ? 21.633 62.537 31.735 1.00 21.86 84 ALA L C 1
ATOM 1276 O O . ALA A 1 84 ? 22.518 63.381 31.910 1.00 26.85 84 ALA L O 1
ATOM 1283 N N . ASP A 1 85 ? 20.417 62.837 31.307 1.00 21.18 85 ASP L N 1
ATOM 1284 C CA . ASP A 1 85 ? 19.941 64.205 31.211 1.00 23.18 85 ASP L CA 1
ATOM 1285 C C . ASP A 1 85 ? 19.232 64.552 32.514 1.00 24.50 85 ASP L C 1
ATOM 1286 O O . ASP A 1 85 ? 18.535 63.712 33.094 1.00 22.15 85 ASP L O 1
ATOM 1295 N N . TYR A 1 86 ? 19.383 65.797 32.949 1.00 20.95 86 TYR L N 1
ATOM 1296 C CA . TYR A 1 86 ? 18.773 66.278 34.187 1.00 19.61 86 TYR L CA 1
ATOM 1297 C C . TYR A 1 86 ? 18.010 67.568 33.908 1.00 25.75 86 TYR L C 1
ATOM 1298 O O . TYR A 1 86 ? 18.537 68.467 33.240 1.00 22.22 86 TYR L O 1
ATOM 1316 N N . PHE A 1 87 ? 16.757 67.639 34.391 1.00 22.58 87 PHE L N 1
ATOM 1317 C CA . PHE A 1 87 ? 15.854 68.755 34.153 1.00 23.21 87 PHE L CA 1
ATOM 1318 C C . PHE A 1 87 ? 15.357 69.271 35.495 1.00 23.45 87 PHE L C 1
ATOM 1319 O O . PHE A 1 87 ? 14.980 68.481 36.376 1.00 19.93 87 PHE L O 1
ATOM 1336 N N . CYS A 1 88 ? 15.351 70.592 35.650 1.00 19.85 88 CYS L N 1
ATOM 1337 C CA . CYS A 1 88 ? 14.658 71.228 36.763 1.00 22.71 88 CYS L CA 1
ATOM 1338 C C . CYS A 1 88 ? 13.230 71.583 36.338 1.00 23.00 88 CYS L C 1
ATOM 1339 O O . CYS A 1 88 ? 12.889 71.597 35.158 1.00 22.85 88 CYS L O 1
ATOM 1346 N N . GLN A 1 89 ? 12.379 71.811 37.325 1.00 22.47 89 GLN L N 1
ATOM 1347 C CA . GLN A 1 89 ? 10.968 72.086 37.083 1.00 18.36 89 GLN L CA 1
ATOM 1348 C C . GLN A 1 89 ? 10.461 72.962 38.209 1.00 21.16 89 GLN L C 1
ATOM 1349 O O . GLN A 1 89 ? 10.712 72.661 39.370 1.00 22.54 89 GLN L O 1
ATOM 1363 N N . GLN A 1 90 ? 9.730 74.015 37.881 1.00 21.81 90 GLN L N 1
ATOM 1364 C CA . GLN A 1 90 ? 9.027 74.783 38.897 1.00 23.23 90 GLN L CA 1
ATOM 1365 C C . GLN A 1 90 ? 7.529 74.567 38.732 1.00 21.73 90 GLN L C 1
ATOM 1366 O O . GLN A 1 90 ? 7.054 74.264 37.640 1.00 23.29 90 GLN L O 1
ATOM 1380 N N . TYR A 1 91 ? 6.779 74.717 39.836 1.00 19.25 91 TYR L N 1
ATOM 1381 C CA . TYR A 1 91 ? 5.328 74.530 39.820 1.00 22.76 91 TYR L CA 1
ATOM 1382 C C . TYR A 1 91 ? 4.698 75.614 40.702 1.00 25.52 91 TYR L C 1
ATOM 1383 O O . TYR A 1 91 ? 4.253 75.359 41.826 1.00 23.62 91 TYR L O 1
ATOM 1401 N N . THR A 1 92 ? 4.654 76.844 40.180 1.00 25.17 92 THR L N 1
ATOM 1402 C CA . THR A 1 92 ? 3.947 77.924 40.855 1.00 26.88 92 THR L CA 1
ATOM 1403 C C . THR A 1 92 ? 2.626 78.218 40.152 1.00 24.61 92 THR L C 1
ATOM 1404 O O . THR A 1 92 ? 1.567 77.729 40.571 1.00 26.32 92 THR L O 1
ATOM 1415 N N . SER A 1 93 ? 2.672 78.992 39.066 1.00 24.97 93 SER L N 1
ATOM 1416 C CA . SER A 1 93 ? 1.463 79.228 38.282 1.00 23.77 93 SER L CA 1
ATOM 1417 C C . SER A 1 93 ? 1.088 77.978 37.484 1.00 22.45 93 SER L C 1
ATOM 1418 O O . SER A 1 93 ? -0.103 77.655 37.330 1.00 24.64 93 SER L O 1
ATOM 1426 N N . TYR A 1 94 ? 2.087 77.276 36.968 1.00 21.41 94 TYR L N 1
ATOM 1427 C CA . TYR A 1 94 ? 1.899 75.989 36.320 1.00 22.23 94 TYR L CA 1
ATOM 1428 C C . TYR A 1 94 ? 3.272 75.385 36.098 1.00 21.24 94 TYR L C 1
ATOM 1429 O O . TYR A 1 94 ? 4.274 76.092 36.190 1.00 23.25 94 TYR L O 1
ATOM 1447 N N . PRO A 1 95 ? 3.351 74.094 35.820 1.00 20.12 95 PRO L N 1
ATOM 1448 C CA . PRO A 1 95 ? 4.678 73.477 35.680 1.00 18.96 95 PRO L CA 1
ATOM 1449 C C . PRO A 1 95 ? 5.397 73.954 34.427 1.00 23.70 95 PRO L C 1
ATOM 1450 O O . PRO A 1 95 ? 4.851 73.900 33.326 1.00 24.37 95 PRO L O 1
ATOM 1461 N N . THR A 1 96 ? 6.643 74.399 34.600 1.00 22.57 96 THR L N 1
ATOM 1462 C CA . THR A 1 96 ? 7.555 74.559 33.472 1.00 18.60 96 THR L CA 1
ATOM 1463 C C . THR A 1 96 ? 8.899 73.927 33.810 1.00 21.59 96 THR L C 1
ATOM 1464 O O . THR A 1 96 ? 9.283 73.815 34.981 1.00 21.31 96 THR L O 1
ATOM 1475 N N . PHE A 1 97 ? 9.615 73.528 32.754 1.00 20.68 97 PHE L N 1
ATOM 1476 C CA . PHE A 1 97 ? 10.831 72.736 32.840 1.00 18.44 97 PHE L CA 1
ATOM 1477 C C . PHE A 1 97 ? 12.031 73.488 32.271 1.00 21.80 97 PHE L C 1
ATOM 1478 O O . PHE A 1 97 ? 11.928 74.235 31.288 1.00 23.67 97 PHE L O 1
ATOM 1495 N N . GLY A 1 98 ? 13.186 73.230 32.849 1.00 21.16 98 GLY L N 1
ATOM 1496 C CA . GLY A 1 98 ? 14.418 73.686 32.238 1.00 22.06 98 GLY L CA 1
ATOM 1497 C C . GLY A 1 98 ? 14.721 72.914 30.947 1.00 24.30 98 GLY L C 1
ATOM 1498 O O . GLY A 1 98 ? 14.096 71.897 30.632 1.00 23.07 98 GLY L O 1
ATOM 1502 N N . GLY A 1 99 ? 15.738 73.398 30.213 1.00 26.49 99 GLY L N 1
ATOM 1503 C CA . GLY A 1 99 ? 16.145 72.839 28.921 1.00 25.26 99 GLY L CA 1
ATOM 1504 C C . GLY A 1 99 ? 16.929 71.547 28.982 1.00 25.62 99 GLY L C 1
ATOM 1505 O O . GLY A 1 99 ? 17.104 70.899 27.940 1.00 26.14 99 GLY L O 1
ATOM 1509 N N . GLY A 1 100 ? 17.437 71.188 30.150 1.00 25.32 100 GLY L N 1
ATOM 1510 C CA . GLY A 1 100 ? 18.187 69.960 30.348 1.00 28.14 100 GLY L CA 1
ATOM 1511 C C . GLY A 1 100 ? 19.691 70.181 30.380 1.00 30.78 100 GLY L C 1
ATOM 1512 O O . GLY A 1 100 ? 20.241 71.056 29.695 1.00 27.07 100 GLY L O 1
ATOM 1516 N N . THR A 1 101 ? 20.368 69.369 31.191 1.00 26.01 101 THR L N 1
ATOM 1517 C CA . THR A 1 101 ? 21.822 69.289 31.227 1.00 26.72 101 THR L CA 1
ATOM 1518 C C . THR A 1 101 ? 22.185 67.827 31.046 1.00 26.19 101 THR L C 1
ATOM 1519 O O . THR A 1 101 ? 21.703 66.973 31.797 1.00 25.84 101 THR L O 1
ATOM 1530 N N . LYS A 1 102 ? 22.964 67.533 30.014 1.00 27.94 102 LYS L N 1
ATOM 1531 C CA . LYS A 1 102 ? 23.368 66.174 29.719 1.00 26.54 102 LYS L CA 1
ATOM 1532 C C . LYS A 1 102 ? 24.775 65.950 30.254 1.00 23.74 102 LYS L C 1
ATOM 1533 O O . LYS A 1 102 ? 25.708 66.656 29.858 1.00 30.28 102 LYS L O 1
ATOM 1552 N N . LEU A 1 103 ? 24.929 64.968 31.137 1.00 23.54 103 LEU L N 1
ATOM 1553 C CA . LEU A 1 103 ? 26.261 64.589 31.593 1.00 27.80 103 LEU L CA 1
ATOM 1554 C C . LEU A 1 103 ? 26.909 63.612 30.610 1.00 30.67 103 LEU L C 1
ATOM 1555 O O . LEU A 1 103 ? 26.289 62.629 30.195 1.00 35.30 103 LEU L O 1
ATOM 1571 N N A GLU A 1 104 ? 28.172 63.846 30.310 0.52 26.89 104 GLU L N 1
ATOM 1572 N N B GLU A 1 104 ? 28.147 63.913 30.191 0.48 27.47 104 GLU L N 1
ATOM 1573 C CA A GLU A 1 104 ? 28.927 62.933 29.480 0.52 27.50 104 GLU L CA 1
ATOM 1574 C CA B GLU A 1 104 ? 28.962 63.002 29.388 0.48 27.84 104 GLU L CA 1
ATOM 1575 C C A GLU A 1 104 ? 30.236 62.632 30.182 0.52 27.13 104 GLU L C 1
ATOM 1576 C C B GLU A 1 104 ? 30.239 62.664 30.147 0.48 27.31 104 GLU L C 1
ATOM 1577 O O A GLU A 1 104 ? 30.631 63.327 31.118 0.52 30.62 104 GLU L O 1
ATOM 1578 O O B GLU A 1 104 ? 30.630 63.369 31.077 0.48 30.40 104 GLU L O 1
ATOM 1601 N N . ILE A 1 105 ? 30.890 61.570 29.731 1.00 27.25 105 ILE L N 1
ATOM 1602 C CA . ILE A 1 105 ? 32.178 61.152 30.275 1.00 28.27 105 ILE L CA 1
ATOM 1603 C C . ILE A 1 105 ? 33.284 61.883 29.534 1.00 29.81 105 ILE L C 1
ATOM 1604 O O . ILE A 1 105 ? 33.345 61.849 28.307 1.00 30.77 105 ILE L O 1
ATOM 1621 N N . LYS A 1 106 ? 34.182 62.498 30.294 1.00 31.35 106 LYS L N 1
ATOM 1622 C CA . LYS A 1 106 ? 35.386 63.052 29.712 1.00 37.46 106 LYS L CA 1
ATOM 1623 C C . LYS A 1 106 ? 36.362 61.924 29.374 1.00 30.70 106 LYS L C 1
ATOM 1624 O O . LYS A 1 106 ? 36.525 60.973 30.143 1.00 32.12 106 LYS L O 1
ATOM 1643 N N . ARG A 1 107 ? 37.011 62.033 28.217 1.00 30.05 107 ARG L N 1
ATOM 1644 C CA . ARG A 1 107 ? 38.048 61.090 27.831 1.00 33.63 107 ARG L CA 1
ATOM 1645 C C . ARG A 1 107 ? 39.074 61.842 26.992 1.00 32.28 107 ARG L C 1
ATOM 1646 O O . ARG A 1 107 ? 38.949 63.048 26.756 1.00 35.74 107 ARG L O 1
ATOM 1667 N N . THR A 1 108 ? 40.124 61.136 26.582 1.00 34.18 108 THR L N 1
ATOM 1668 C CA . THR A 1 108 ? 41.152 61.759 25.762 1.00 32.50 108 THR L CA 1
ATOM 1669 C C . THR A 1 108 ? 40.629 62.040 24.358 1.00 30.85 108 THR L C 1
ATOM 1670 O O . THR A 1 108 ? 39.626 61.476 23.900 1.00 29.89 108 THR L O 1
ATOM 1681 N N . VAL A 1 109 ? 41.318 62.938 23.662 1.00 31.58 109 VAL L N 1
ATOM 1682 C CA . VAL A 1 109 ? 40.925 63.230 22.289 1.00 34.36 109 VAL L CA 1
ATOM 1683 C C . VAL A 1 109 ? 41.156 62.004 21.427 1.00 30.91 109 VAL L C 1
ATOM 1684 O O . VAL A 1 109 ? 42.126 61.262 21.612 1.00 34.03 109 VAL L O 1
ATOM 1697 N N . ALA A 1 110 ? 40.235 61.775 20.497 1.00 30.03 110 ALA L N 1
ATOM 1698 C CA . ALA A 1 110 ? 40.340 60.675 19.547 1.00 31.52 110 ALA L CA 1
ATOM 1699 C C . ALA A 1 110 ? 39.948 61.204 18.182 1.00 28.48 110 ALA L C 1
ATOM 1700 O O . ALA A 1 110 ? 38.840 61.710 18.016 1.00 24.90 110 ALA L O 1
ATOM 1707 N N . ALA A 1 111 ? 40.851 61.089 17.219 1.00 26.75 111 ALA L N 1
ATOM 1708 C CA . ALA A 1 111 ? 40.516 61.436 15.842 1.00 27.24 111 ALA L CA 1
ATOM 1709 C C . ALA A 1 111 ? 39.511 60.438 15.256 1.00 27.29 111 ALA L C 1
ATOM 1710 O O . ALA A 1 111 ? 39.512 59.258 15.617 1.00 28.63 111 ALA L O 1
ATOM 1717 N N . PRO A 1 112 ? 38.634 60.887 14.357 1.00 26.28 112 PRO L N 1
ATOM 1718 C CA . PRO A 1 112 ? 37.747 59.947 13.660 1.00 27.59 112 PRO L CA 1
ATOM 1719 C C . PRO A 1 112 ? 38.486 59.094 12.640 1.00 29.77 112 PRO L C 1
ATOM 1720 O O . PRO A 1 112 ? 39.471 59.519 12.025 1.00 29.04 112 PRO L O 1
ATOM 1731 N N . SER A 1 113 ? 38.013 57.862 12.483 1.00 25.68 113 SER L N 1
ATOM 1732 C CA . SER A 1 113 ? 38.346 57.062 11.319 1.00 28.05 113 SER L CA 1
ATOM 1733 C C . SER A 1 113 ? 37.295 57.358 10.270 1.00 20.73 113 SER L C 1
ATOM 1734 O O . SER A 1 113 ? 36.104 57.267 10.563 1.00 22.50 113 SER L O 1
ATOM 1742 N N . VAL A 1 114 ? 37.716 57.728 9.062 1.00 23.85 114 VAL L N 1
ATOM 1743 C CA . VAL A 1 114 ? 36.781 58.276 8.076 1.00 21.99 114 VAL L CA 1
ATOM 1744 C C . VAL A 1 114 ? 36.631 57.291 6.929 1.00 19.31 114 VAL L C 1
ATOM 1745 O O . VAL A 1 114 ? 37.630 56.794 6.394 1.00 21.46 114 VAL L O 1
ATOM 1758 N N . PHE A 1 115 ? 35.379 57.039 6.532 1.00 18.51 115 PHE L N 1
ATOM 1759 C CA . PHE A 1 115 ? 35.066 56.143 5.422 1.00 21.98 115 PHE L CA 1
ATOM 1760 C C . PHE A 1 115 ? 34.058 56.816 4.495 1.00 23.39 115 PHE L C 1
ATOM 1761 O O . PHE A 1 115 ? 33.219 57.607 4.938 1.00 25.18 115 PHE L O 1
ATOM 1778 N N . ILE A 1 116 ? 34.113 56.491 3.199 1.00 22.35 116 ILE L N 1
ATOM 1779 C CA . ILE A 1 116 ? 33.134 57.025 2.256 1.00 20.92 116 ILE L CA 1
ATOM 1780 C C . ILE A 1 116 ? 32.557 55.879 1.436 1.00 16.65 116 ILE L C 1
ATOM 1781 O O . ILE A 1 116 ? 33.288 54.951 1.043 1.00 20.88 116 ILE L O 1
ATOM 1797 N N . PHE A 1 117 ? 31.233 55.889 1.292 1.00 19.11 117 PHE L N 1
ATOM 1798 C CA . PHE A 1 117 ? 30.473 54.813 0.674 1.00 19.17 117 PHE L CA 1
ATOM 1799 C C . PHE A 1 117 ? 29.787 55.335 -0.584 1.00 16.40 117 PHE L C 1
ATOM 1800 O O . PHE A 1 117 ? 28.938 56.250 -0.500 1.00 20.32 117 PHE L O 1
ATOM 1817 N N . PRO A 1 118 ? 30.122 54.822 -1.760 1.00 19.60 118 PRO L N 1
ATOM 1818 C CA . PRO A 1 118 ? 29.424 55.263 -2.975 1.00 19.79 118 PRO L CA 1
ATOM 1819 C C . PRO A 1 118 ? 27.982 54.799 -2.959 1.00 23.18 118 PRO L C 1
ATOM 1820 O O . PRO A 1 118 ? 27.619 53.862 -2.216 1.00 21.83 118 PRO L O 1
ATOM 1831 N N . PRO A 1 119 ? 27.136 55.379 -3.794 1.00 21.28 119 PRO L N 1
ATOM 1832 C CA . PRO A 1 119 ? 25.801 54.815 -3.949 1.00 22.28 119 PRO L CA 1
ATOM 1833 C C . PRO A 1 119 ? 25.877 53.440 -4.577 1.00 26.63 119 PRO L C 1
ATOM 1834 O O . PRO A 1 119 ? 26.737 53.143 -5.414 1.00 24.91 119 PRO L O 1
ATOM 1845 N N . SER A 1 120 ? 24.957 52.595 -4.159 1.00 22.96 120 SER L N 1
ATOM 1846 C CA . SER A 1 120 ? 24.853 51.251 -4.698 1.00 29.84 120 SER L CA 1
ATOM 1847 C C . SER A 1 120 ? 24.213 51.264 -6.085 1.00 24.40 120 SER L C 1
ATOM 1848 O O . SER A 1 120 ? 23.344 52.083 -6.395 1.00 25.06 120 SER L O 1
ATOM 1856 N N . ASP A 1 121 ? 24.657 50.340 -6.944 1.00 30.63 121 ASP L N 1
ATOM 1857 C CA . ASP A 1 121 ? 24.013 50.201 -8.245 1.00 34.83 121 ASP L CA 1
ATOM 1858 C C . ASP A 1 121 ? 22.518 49.935 -8.100 1.00 26.20 121 ASP L C 1
ATOM 1859 O O . ASP A 1 121 ? 21.718 50.383 -8.930 1.00 27.99 121 ASP L O 1
ATOM 1868 N N . GLU A 1 122 ? 22.120 49.225 -7.050 1.00 30.07 122 GLU L N 1
ATOM 1869 C CA . GLU A 1 122 ? 20.701 48.987 -6.830 1.00 33.99 122 GLU L CA 1
ATOM 1870 C C . GLU A 1 122 ? 19.951 50.304 -6.679 1.00 27.28 122 GLU L C 1
ATOM 1871 O O . GLU A 1 122 ? 18.890 50.500 -7.278 1.00 31.15 122 GLU L O 1
ATOM 1883 N N . GLN A 1 123 ? 20.479 51.213 -5.861 1.00 26.08 123 GLN L N 1
ATOM 1884 C CA . GLN A 1 123 ? 19.812 52.503 -5.699 1.00 25.55 123 GLN L CA 1
ATOM 1885 C C . GLN A 1 123 ? 19.837 53.317 -6.989 1.00 24.94 123 GLN L C 1
ATOM 1886 O O . GLN A 1 123 ? 18.849 53.970 -7.338 1.00 28.85 123 GLN L O 1
ATOM 1900 N N . LEU A 1 124 ? 20.973 53.350 -7.675 1.00 24.79 124 LEU L N 1
ATOM 1901 C CA . LEU A 1 124 ? 21.049 54.136 -8.908 1.00 30.40 124 LEU L CA 1
ATOM 1902 C C . LEU A 1 124 ? 19.981 53.718 -9.905 1.00 34.57 124 LEU L C 1
ATOM 1903 O O . LEU A 1 124 ? 19.403 54.568 -10.591 1.00 39.09 124 LEU L O 1
ATOM 1919 N N . LYS A 1 125 ? 19.695 52.421 -10.001 1.00 36.01 125 LYS L N 1
ATOM 1920 C CA . LYS A 1 125 ? 18.631 51.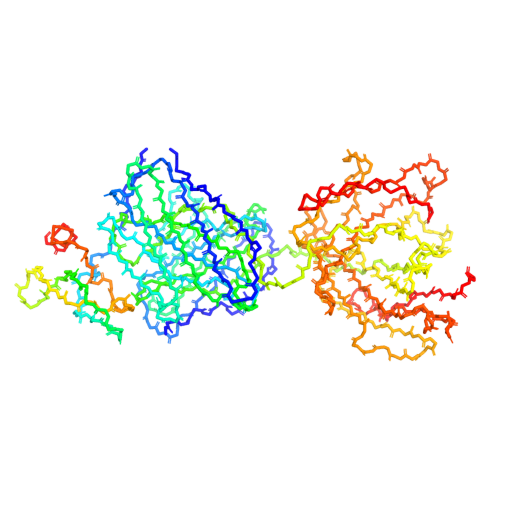981 -10.894 1.00 47.50 125 LYS L CA 1
ATOM 1921 C C . LYS A 1 125 ? 17.396 52.864 -10.747 1.00 48.27 125 LYS L C 1
ATOM 1922 O O . LYS A 1 125 ? 16.729 53.154 -11.745 1.00 46.29 125 LYS L O 1
ATOM 1941 N N . SER A 1 126 ? 17.107 53.336 -9.528 1.00 46.76 126 SER L N 1
ATOM 1942 C CA . SER A 1 126 ? 15.828 53.968 -9.225 1.00 48.57 126 SER L CA 1
ATOM 1943 C C . SER A 1 126 ? 15.843 55.501 -9.264 1.00 49.28 126 SER L C 1
ATOM 1944 O O . SER A 1 126 ? 14.840 56.115 -8.891 1.00 53.24 126 SER L O 1
ATOM 1952 N N . GLY A 1 127 ? 16.934 56.141 -9.691 1.00 39.89 127 GLY L N 1
ATOM 1953 C CA . GLY A 1 127 ? 16.895 57.566 -9.997 1.00 35.16 127 GLY L CA 1
ATOM 1954 C C . GLY A 1 127 ? 17.585 58.482 -9.009 1.00 37.19 127 GLY L C 1
ATOM 1955 O O . GLY A 1 127 ? 17.675 59.692 -9.276 1.00 34.85 127 GLY L O 1
ATOM 1959 N N . THR A 1 128 ? 18.082 57.958 -7.889 1.00 38.36 128 THR L N 1
ATOM 1960 C CA . THR A 1 128 ? 18.652 58.762 -6.816 1.00 33.82 128 THR L CA 1
ATOM 1961 C C . THR A 1 128 ? 19.984 58.160 -6.404 1.00 28.96 128 THR L C 1
ATOM 1962 O O . THR A 1 128 ? 20.191 56.947 -6.504 1.00 31.67 128 THR L O 1
ATOM 1973 N N . ALA A 1 129 ? 20.911 59.029 -6.001 1.00 23.04 129 ALA L N 1
ATOM 1974 C CA . ALA A 1 129 ? 22.224 58.614 -5.521 1.00 22.35 129 ALA L CA 1
ATOM 1975 C C . ALA A 1 129 ? 22.430 59.164 -4.114 1.00 22.18 129 ALA L C 1
ATOM 1976 O O . ALA A 1 129 ? 22.343 60.376 -3.892 1.00 27.22 129 ALA L O 1
ATOM 1983 N N . SER A 1 130 ? 22.708 58.281 -3.173 1.00 22.02 130 SER L N 1
ATOM 1984 C CA . SER A 1 130 ? 23.081 58.673 -1.817 1.00 18.53 130 SER L CA 1
ATOM 1985 C C . SER A 1 130 ? 24.549 58.336 -1.627 1.00 19.14 130 SER L C 1
ATOM 1986 O O . SER A 1 130 ? 24.941 57.180 -1.782 1.00 19.86 130 SER L O 1
ATOM 1994 N N . VAL A 1 131 ? 25.356 59.344 -1.312 1.00 18.60 131 VAL L N 1
ATOM 1995 C CA . VAL A 1 131 ? 26.751 59.149 -0.959 1.00 16.24 131 VAL L CA 1
ATOM 1996 C C . VAL A 1 131 ? 26.870 59.331 0.554 1.00 18.39 131 VAL L C 1
ATOM 1997 O O . VAL A 1 131 ? 26.381 60.324 1.097 1.00 18.16 131 VAL L O 1
ATOM 2010 N N . VAL A 1 132 ? 27.573 58.422 1.231 1.00 16.37 132 VAL L N 1
ATOM 2011 C CA . VAL A 1 132 ? 27.594 58.455 2.703 1.00 14.11 132 VAL L CA 1
ATOM 2012 C C . VAL A 1 132 ? 29.023 58.553 3.192 1.00 20.37 132 VAL L C 1
ATOM 2013 O O . VAL A 1 132 ? 29.914 57.855 2.697 1.00 20.62 132 VAL L O 1
ATOM 2026 N N . CYS A 1 133 ? 29.223 59.401 4.201 1.00 17.08 133 CYS L N 1
ATOM 2027 C CA . CYS A 1 133 ? 30.519 59.581 4.843 1.00 20.76 133 CYS L CA 1
ATOM 2028 C C . CYS A 1 133 ? 30.363 59.196 6.305 1.00 19.87 133 CYS L C 1
ATOM 2029 O O . CYS A 1 133 ? 29.490 59.734 6.983 1.00 23.01 133 CYS L O 1
ATOM 2036 N N . LEU A 1 134 ? 31.188 58.263 6.771 1.00 15.37 134 LEU L N 1
ATOM 2037 C CA . LEU A 1 134 ? 31.205 57.868 8.183 1.00 19.35 134 LEU L CA 1
ATOM 2038 C C . LEU A 1 134 ? 32.426 58.455 8.874 1.00 20.13 134 LEU L C 1
ATOM 2039 O O . LEU A 1 134 ? 33.563 58.261 8.412 1.00 19.56 134 LEU L O 1
ATOM 2055 N N . LEU A 1 135 ? 32.191 59.107 10.027 1.00 21.25 135 LEU L N 1
ATOM 2056 C CA . LEU A 1 135 ? 33.235 59.542 10.940 1.00 19.50 135 LEU L CA 1
ATOM 2057 C C . LEU A 1 135 ? 33.081 58.660 12.170 1.00 18.80 135 LEU L C 1
ATOM 2058 O O . LEU A 1 135 ? 32.065 58.737 12.884 1.00 20.16 135 LEU L O 1
ATOM 2074 N N . ASN A 1 136 ? 34.062 57.802 12.410 1.00 23.13 136 ASN L N 1
ATOM 2075 C CA . ASN A 1 136 ? 33.879 56.728 13.375 1.00 25.19 136 ASN L CA 1
ATOM 2076 C C . ASN A 1 136 ? 34.717 56.955 14.623 1.00 19.28 136 ASN L C 1
ATOM 2077 O O . ASN A 1 136 ? 35.944 57.149 14.544 1.00 23.99 136 ASN L O 1
ATOM 2088 N N . ASN A 1 137 ? 34.028 56.935 15.770 1.00 21.76 137 ASN L N 1
ATOM 2089 C CA . ASN A 1 137 ? 34.623 56.811 17.108 1.00 20.81 137 ASN L CA 1
ATOM 2090 C C . ASN A 1 137 ? 35.632 57.934 17.380 1.00 22.99 137 ASN L C 1
ATOM 2091 O O . ASN A 1 137 ? 36.834 57.730 17.556 1.00 23.85 137 ASN L O 1
ATOM 2102 N N . PHE A 1 138 ? 35.087 59.132 17.511 1.00 22.76 138 PHE L N 1
ATOM 2103 C CA . PHE A 1 138 ? 35.911 60.298 17.756 1.00 22.46 138 PHE L CA 1
ATOM 2104 C C . PHE A 1 138 ? 35.495 60.947 19.077 1.00 21.70 138 PHE L C 1
ATOM 2105 O O . PHE A 1 138 ? 34.421 60.688 19.625 1.00 23.14 138 PHE L O 1
ATOM 2122 N N . TYR A 1 139 ? 36.354 61.798 19.569 1.00 22.04 139 TYR L N 1
ATOM 2123 C CA . TYR A 1 139 ? 36.056 62.576 20.755 1.00 21.90 139 TYR L CA 1
ATOM 2124 C C . TYR A 1 139 ? 36.917 63.835 20.746 1.00 25.89 139 TYR L C 1
ATOM 2125 O O . TYR A 1 139 ? 38.117 63.745 20.496 1.00 31.09 139 TYR L O 1
ATOM 2143 N N . PRO A 1 140 ? 36.369 65.017 21.041 1.00 26.14 140 PRO L N 1
ATOM 2144 C CA . PRO A 1 140 ? 34.995 65.307 21.458 1.00 23.94 140 PRO L CA 1
ATOM 2145 C C . PRO A 1 140 ? 34.010 65.351 20.327 1.00 28.36 140 PRO L C 1
ATOM 2146 O O . PRO A 1 140 ? 34.346 65.018 19.182 1.00 27.40 140 PRO L O 1
ATOM 2157 N N . ARG A 1 141 ? 32.792 65.767 20.663 1.00 25.30 141 ARG L N 1
ATOM 2158 C CA . ARG A 1 141 ? 31.666 65.646 19.746 1.00 26.37 141 ARG L CA 1
ATOM 2159 C C . ARG A 1 141 ? 31.771 66.585 18.556 1.00 25.76 141 ARG L C 1
ATOM 2160 O O . ARG A 1 141 ? 31.255 66.268 17.479 1.00 25.12 141 ARG L O 1
ATOM 2181 N N A GLU A 1 142 ? 32.436 67.724 18.703 0.55 27.70 142 GLU L N 1
ATOM 2182 N N B GLU A 1 142 ? 32.409 67.741 18.723 0.45 27.78 142 GLU L N 1
ATOM 2183 C CA A GLU A 1 142 ? 32.434 68.736 17.652 0.55 29.27 142 GLU L CA 1
ATOM 2184 C CA B GLU A 1 142 ? 32.487 68.695 17.627 0.45 28.96 142 GLU L CA 1
ATOM 2185 C C A GLU A 1 142 ? 33.240 68.254 16.441 0.55 27.06 142 GLU L C 1
ATOM 2186 C C B GLU A 1 142 ? 33.198 68.064 16.441 0.45 27.06 142 GLU L C 1
ATOM 2187 O O A GLU A 1 142 ? 34.418 67.903 16.566 0.55 26.97 142 GLU L O 1
ATOM 2188 O O B GLU A 1 142 ? 34.253 67.437 16.578 0.45 23.83 142 GLU L O 1
ATOM 2211 N N . ALA A 1 143 ? 32.598 68.215 15.275 1.00 27.50 143 ALA L N 1
ATOM 2212 C CA . ALA A 1 143 ? 33.225 67.739 14.048 1.00 24.44 143 ALA L CA 1
ATOM 2213 C C . ALA A 1 143 ? 32.552 68.425 12.873 1.00 28.06 143 ALA L C 1
ATOM 2214 O O . ALA A 1 143 ? 31.387 68.818 12.960 1.00 30.78 143 ALA L O 1
ATOM 2222 N N . LYS A 1 144 ? 33.279 68.548 11.765 1.00 28.34 144 LYS L N 1
ATOM 2223 C CA . LYS A 1 144 ? 32.764 69.238 10.590 1.00 28.11 144 LYS L CA 1
ATOM 2224 C C . LYS A 1 144 ? 33.029 68.380 9.360 1.00 24.20 144 LYS L C 1
ATOM 2225 O O . LYS A 1 144 ? 34.126 67.833 9.212 1.00 26.61 144 LYS L O 1
ATOM 2244 N N . VAL A 1 145 ? 32.000 68.191 8.539 1.00 25.17 145 VAL L N 1
ATOM 2245 C CA . VAL A 1 145 ? 32.102 67.485 7.265 1.00 25.96 145 VAL L CA 1
ATOM 2246 C C . VAL A 1 145 ? 31.859 68.484 6.145 1.00 26.49 145 VAL L C 1
ATOM 2247 O O . VAL A 1 145 ? 30.853 69.201 6.157 1.00 29.38 145 VAL L O 1
ATOM 2260 N N . GLN A 1 146 ? 32.763 68.512 5.168 1.00 27.79 146 GLN L N 1
ATOM 2261 C CA . GLN A 1 146 ? 32.587 69.293 3.949 1.00 27.63 146 GLN L CA 1
ATOM 2262 C C . GLN A 1 146 ? 32.557 68.343 2.759 1.00 28.46 146 GLN L C 1
ATOM 2263 O O . GLN A 1 146 ? 33.517 67.597 2.536 1.00 28.87 146 GLN L O 1
ATOM 2277 N N . TRP A 1 147 ? 31.471 68.378 1.988 1.00 24.43 147 TRP L N 1
ATOM 2278 C CA . TRP A 1 147 ? 31.362 67.574 0.772 1.00 25.25 147 TRP L CA 1
ATOM 2279 C C . TRP A 1 147 ? 31.898 68.334 -0.447 1.00 26.10 147 TRP L C 1
ATOM 2280 O O . TRP A 1 147 ? 31.618 69.523 -0.636 1.00 29.18 147 TRP L O 1
ATOM 2301 N N . LYS A 1 148 ? 32.646 67.633 -1.300 1.00 28.44 148 LYS L N 1
ATOM 2302 C CA . LYS A 1 148 ? 33.145 68.203 -2.542 1.00 26.88 148 LYS L CA 1
ATOM 2303 C C . LYS A 1 148 ? 32.858 67.254 -3.697 1.00 25.14 148 LYS L C 1
ATOM 2304 O O . LYS A 1 148 ? 33.112 66.053 -3.598 1.00 28.20 148 LYS L O 1
ATOM 2323 N N . VAL A 1 149 ? 32.361 67.803 -4.801 1.00 26.62 149 VAL L N 1
ATOM 2324 C CA . VAL A 1 149 ? 32.082 67.051 -6.016 1.00 26.47 149 VAL L CA 1
ATOM 2325 C C . VAL A 1 149 ? 32.895 67.708 -7.132 1.00 29.38 149 VAL L C 1
ATOM 2326 O O . VAL A 1 149 ? 32.615 68.850 -7.527 1.00 31.56 149 VAL L O 1
ATOM 2339 N N . ASP A 1 150 ? 33.916 67.002 -7.631 1.00 28.90 150 ASP L N 1
ATOM 2340 C CA . ASP A 1 150 ? 34.860 67.581 -8.591 1.00 33.50 150 ASP L CA 1
ATOM 2341 C C . ASP A 1 150 ? 35.379 68.927 -8.086 1.00 31.85 150 ASP L C 1
ATOM 2342 O O . ASP A 1 150 ? 35.514 69.893 -8.835 1.00 33.39 150 ASP L O 1
ATOM 2351 N N . ASN A 1 151 ? 35.687 68.983 -6.789 1.00 31.38 151 ASN L N 1
ATOM 2352 C CA . ASN A 1 151 ? 36.245 70.148 -6.105 1.00 39.54 151 ASN L CA 1
ATOM 2353 C C . ASN A 1 151 ? 35.217 71.244 -5.890 1.00 36.03 151 ASN L C 1
ATOM 2354 O O . ASN A 1 151 ? 35.563 72.290 -5.349 1.00 33.71 151 ASN L O 1
ATOM 2365 N N . ALA A 1 152 ? 33.975 71.047 -6.307 1.00 29.33 152 ALA L N 1
ATOM 2366 C CA . ALA A 1 152 ? 32.920 71.995 -6.006 1.00 28.46 152 ALA L CA 1
ATOM 2367 C C . ALA A 1 152 ? 32.411 71.758 -4.588 1.00 28.33 152 ALA L C 1
ATOM 2368 O O . ALA A 1 152 ? 32.029 70.643 -4.224 1.00 25.16 152 ALA L O 1
ATOM 2375 N N . LEU A 1 153 ? 32.419 72.810 -3.798 1.00 28.03 153 LEU L N 1
ATOM 2376 C CA . LEU A 1 153 ? 31.917 72.737 -2.440 1.00 31.89 153 LEU L CA 1
ATOM 2377 C C . LEU A 1 153 ? 30.392 72.601 -2.460 1.00 29.68 153 LEU L C 1
ATOM 2378 O O . LEU A 1 153 ? 29.696 73.419 -3.079 1.00 33.27 153 LEU L O 1
ATOM 2394 N N . GLN A 1 154 ? 29.880 71.555 -1.812 1.00 22.81 154 GLN L N 1
ATOM 2395 C CA . GLN A 1 154 ? 28.448 71.327 -1.705 1.00 23.15 154 GLN L CA 1
ATOM 2396 C C . GLN A 1 154 ? 27.893 72.021 -0.472 1.00 29.36 154 GLN L C 1
ATOM 2397 O O . GLN A 1 154 ? 28.473 71.942 0.611 1.00 29.21 154 GLN L O 1
ATOM 2411 N N . SER A 1 155 ? 26.735 72.654 -0.634 1.00 23.10 155 SER L N 1
ATOM 2412 C CA . SER A 1 155 ? 26.068 73.350 0.454 1.00 28.13 155 SER L CA 1
ATOM 2413 C C . SER A 1 155 ? 24.572 73.110 0.322 1.00 24.13 155 SER L C 1
ATOM 2414 O O . SER A 1 155 ? 23.975 73.488 -0.690 1.00 26.66 155 SER L O 1
ATOM 2422 N N . GLY A 1 156 ? 23.959 72.531 1.344 1.00 23.46 156 GLY L N 1
ATOM 2423 C CA . GLY A 1 156 ? 22.515 72.452 1.397 1.00 22.36 156 GLY L CA 1
ATOM 2424 C C . GLY A 1 156 ? 21.922 71.141 0.924 1.00 22.92 156 GLY L C 1
ATOM 2425 O O . GLY A 1 156 ? 20.688 70.977 0.998 1.00 23.22 156 GLY L O 1
ATOM 2429 N N . ASN A 1 157 ? 22.741 70.216 0.432 1.00 19.64 157 ASN L N 1
ATOM 2430 C CA . ASN A 1 157 ? 22.251 68.953 -0.105 1.00 19.15 157 ASN L CA 1
ATOM 2431 C C . ASN A 1 157 ? 22.756 67.764 0.707 1.00 21.06 157 ASN L C 1
ATOM 2432 O O . ASN A 1 157 ? 22.805 66.634 0.202 1.00 19.75 157 ASN L O 1
ATOM 2443 N N . SER A 1 158 ? 23.095 67.985 1.979 1.00 22.56 158 SER L N 1
ATOM 2444 C CA . SER A 1 158 ? 23.480 66.894 2.855 1.00 19.23 158 SER L CA 1
ATOM 2445 C C . SER A 1 158 ? 22.710 66.983 4.169 1.00 17.04 158 SER L C 1
ATOM 2446 O O . SER A 1 158 ? 22.204 68.039 4.549 1.00 19.00 158 SER L O 1
ATOM 2454 N N . GLN A 1 159 ? 22.626 65.838 4.844 1.00 18.71 159 GLN L N 1
ATOM 2455 C CA . GLN A 1 159 ? 22.064 65.754 6.186 1.00 17.47 159 GLN L CA 1
ATOM 2456 C C . GLN A 1 159 ? 22.961 64.840 7.011 1.00 20.67 159 GLN L C 1
ATOM 2457 O O . GLN A 1 159 ? 23.572 63.904 6.484 1.00 19.73 159 GLN L O 1
ATOM 2471 N N . GLU A 1 160 ? 23.021 65.094 8.319 1.00 20.08 160 GLU L N 1
ATOM 2472 C CA . GLU A 1 160 ? 23.882 64.285 9.162 1.00 21.05 160 GLU L CA 1
ATOM 2473 C C . GLU A 1 160 ? 23.189 63.974 10.480 1.00 18.54 160 GLU L C 1
ATOM 2474 O O . GLU A 1 160 ? 22.255 64.665 10.892 1.00 22.07 160 GLU L O 1
ATOM 2486 N N . SER A 1 161 ? 23.675 62.927 11.145 1.00 16.90 161 SER L N 1
ATOM 2487 C CA . SER A 1 161 ? 23.256 62.648 12.506 1.00 18.58 161 SER L CA 1
ATOM 2488 C C . SER A 1 161 ? 24.416 62.017 13.251 1.00 18.29 161 SER L C 1
ATOM 2489 O O . SER A 1 161 ? 25.398 61.552 12.665 1.00 20.17 161 SER L O 1
ATOM 2497 N N . VAL A 1 162 ? 24.310 62.091 14.579 1.00 19.15 162 VAL L N 1
ATOM 2498 C CA . VAL A 1 162 ? 25.368 61.702 15.496 1.00 20.34 162 VAL L CA 1
ATOM 2499 C C . VAL A 1 162 ? 24.822 60.739 16.540 1.00 21.25 162 VAL L C 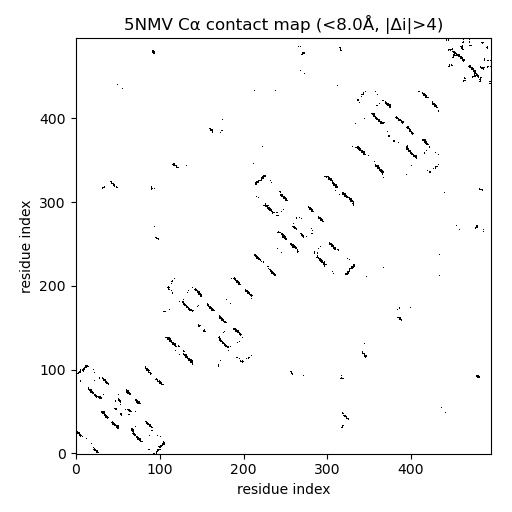1
ATOM 2500 O O . VAL A 1 162 ? 23.712 60.926 17.050 1.00 21.35 162 VAL L O 1
ATOM 2513 N N . THR A 1 163 ? 25.623 59.737 16.880 1.00 17.36 163 THR L N 1
ATOM 2514 C CA . THR A 1 163 ? 25.274 58.806 17.935 1.00 18.31 163 THR L CA 1
ATOM 2515 C C . THR A 1 163 ? 25.570 59.427 19.301 1.00 24.28 163 THR L C 1
ATOM 2516 O O . THR A 1 163 ? 26.424 60.308 19.442 1.00 30.93 163 THR L O 1
ATOM 2527 N N . GLU A 1 164 ? 24.876 58.915 20.302 1.00 22.69 164 GLU L N 1
ATOM 2528 C CA . GLU A 1 164 ? 25.210 59.204 21.690 1.00 29.42 164 GLU L CA 1
ATOM 2529 C C . GLU A 1 164 ? 26.564 58.617 22.028 1.00 27.03 164 GLU L C 1
ATOM 2530 O O . GLU A 1 164 ? 27.072 57.741 21.344 1.00 22.73 164 GLU L O 1
ATOM 2542 N N . GLN A 1 165 ? 27.134 59.089 23.129 1.00 23.41 165 GLN L N 1
ATOM 2543 C CA . GLN A 1 165 ? 28.430 58.583 23.557 1.00 22.65 165 GLN L CA 1
ATOM 2544 C C . GLN A 1 165 ? 28.389 57.063 23.715 1.00 23.22 165 GLN L C 1
ATOM 2545 O O . GLN A 1 165 ? 27.481 56.505 24.344 1.00 24.09 165 GLN L O 1
ATOM 2559 N N . ASP A 1 166 ? 29.432 56.407 23.221 1.00 23.62 166 ASP L N 1
ATOM 2560 C CA . ASP A 1 166 ? 29.483 54.954 23.216 1.00 29.82 166 ASP L CA 1
ATOM 2561 C C . ASP A 1 166 ? 29.656 54.438 24.635 1.00 31.95 166 ASP L C 1
ATOM 2562 O O . ASP A 1 166 ? 30.485 54.947 25.396 1.00 29.76 166 ASP L O 1
ATOM 2571 N N . SER A 1 167 ? 28.845 53.434 24.992 1.00 33.02 167 SER L N 1
ATOM 2572 C CA . SER A 1 167 ? 28.854 52.829 26.321 1.00 35.47 167 SER L CA 1
ATOM 2573 C C . SER A 1 167 ? 30.153 52.111 26.654 1.00 34.84 167 SER L C 1
ATOM 2574 O O . SER A 1 167 ? 30.412 51.845 27.835 1.00 39.22 167 SER L O 1
ATOM 2582 N N . LYS A 1 168 ? 30.944 51.755 25.651 1.00 35.89 168 LYS L N 1
ATOM 2583 C CA . LYS A 1 168 ? 32.189 51.028 25.866 1.00 39.31 168 LYS L CA 1
ATOM 2584 C C . LYS A 1 168 ? 33.436 51.909 25.817 1.00 35.18 168 LYS L C 1
ATOM 2585 O O . LYS A 1 168 ? 34.308 51.761 26.675 1.00 36.69 168 LYS L O 1
ATOM 2604 N N . ASP A 1 169 ? 33.556 52.824 24.848 1.00 30.70 169 ASP L N 1
ATOM 2605 C CA . ASP A 1 169 ? 34.760 53.639 24.707 1.00 32.72 169 ASP L CA 1
ATOM 2606 C C . ASP A 1 169 ? 34.505 55.145 24.761 1.00 28.53 169 ASP L C 1
ATOM 2607 O O . ASP A 1 169 ? 35.440 55.935 24.554 1.00 28.94 169 ASP L O 1
ATOM 2616 N N . SER A 1 170 ? 33.276 55.571 25.002 1.00 27.40 170 SER L N 1
ATOM 2617 C CA . SER A 1 170 ? 32.966 56.970 25.273 1.00 30.49 170 SER L CA 1
ATOM 2618 C C . SER A 1 170 ? 33.173 57.883 24.072 1.00 34.32 170 SER L C 1
ATOM 2619 O O . SER A 1 170 ? 33.285 59.100 24.241 1.00 25.21 170 SER L O 1
ATOM 2627 N N . THR A 1 171 ? 33.216 57.346 22.853 1.00 27.82 171 THR L N 1
ATOM 2628 C CA . THR A 1 171 ? 33.328 58.181 21.665 1.00 22.82 171 THR L CA 1
ATOM 2629 C C . THR A 1 171 ? 31.978 58.431 21.021 1.00 21.34 171 THR L C 1
ATOM 2630 O O . THR A 1 171 ? 30.950 57.866 21.389 1.00 21.32 171 THR L O 1
ATOM 2641 N N . TYR A 1 172 ? 32.014 59.298 20.014 1.00 20.75 172 TYR L N 1
ATOM 2642 C CA . TYR A 1 172 ? 30.894 59.591 19.154 1.00 19.18 172 TYR L CA 1
ATOM 2643 C C . TYR A 1 172 ? 31.188 59.087 17.745 1.00 18.35 172 TYR L C 1
ATOM 2644 O O . TYR A 1 172 ? 32.343 58.960 17.341 1.00 20.75 172 TYR L O 1
ATOM 2662 N N . SER A 1 173 ? 30.121 58.863 16.983 1.00 18.90 173 SER L N 1
ATOM 2663 C CA . SER A 1 173 ? 30.262 58.645 15.549 1.00 18.11 173 SER L CA 1
ATOM 2664 C C . SER A 1 173 ? 29.278 59.544 14.811 1.00 20.58 173 SER L C 1
ATOM 2665 O O . SER A 1 173 ? 28.305 60.030 15.375 1.00 20.78 173 SER L O 1
ATOM 2673 N N . LEU A 1 174 ? 29.539 59.777 13.519 1.00 18.62 174 LEU L N 1
ATOM 2674 C CA . LEU A 1 174 ? 28.705 60.690 12.756 1.00 15.10 174 LEU L CA 1
ATOM 2675 C C . LEU A 1 174 ? 28.518 60.127 11.354 1.00 18.07 174 LEU L C 1
ATOM 2676 O O . LEU A 1 174 ? 29.452 59.575 10.774 1.00 21.24 174 LEU L O 1
ATOM 2692 N N . SER A 1 175 ? 27.307 60.275 10.819 1.00 15.93 175 SER L N 1
ATOM 2693 C CA . SER A 1 175 ? 26.984 59.858 9.457 1.00 17.54 175 SER L CA 1
ATOM 2694 C C . SER A 1 175 ? 26.442 61.053 8.701 1.00 18.08 175 SER L C 1
ATOM 2695 O O . SER A 1 175 ? 25.523 61.723 9.159 1.00 19.75 175 SER L O 1
ATOM 2703 N N . SER A 1 176 ? 26.981 61.294 7.517 1.00 20.74 176 SER L N 1
ATOM 2704 C CA . SER A 1 176 ? 26.505 62.372 6.667 1.00 20.21 176 SER L CA 1
ATOM 2705 C C . SER A 1 176 ? 26.134 61.761 5.325 1.00 18.51 176 SER L C 1
ATOM 2706 O O . SER A 1 176 ? 26.873 60.922 4.814 1.00 20.73 176 SER L O 1
ATOM 2714 N N . THR A 1 177 ? 24.996 62.183 4.773 1.00 18.25 177 THR L N 1
ATOM 2715 C CA . THR A 1 177 ? 24.510 61.704 3.483 1.00 20.93 177 THR L CA 1
ATOM 2716 C C . THR A 1 177 ? 24.368 62.882 2.535 1.00 18.56 177 THR L C 1
ATOM 2717 O O . THR A 1 177 ? 23.630 63.827 2.820 1.00 17.07 177 THR L O 1
ATOM 2728 N N . LEU A 1 178 ? 25.036 62.779 1.392 1.00 18.99 178 LEU L N 1
ATOM 2729 C CA . LEU A 1 178 ? 24.903 63.710 0.283 1.00 18.68 178 LEU L CA 1
ATOM 2730 C C . LEU A 1 178 ? 23.912 63.088 -0.683 1.00 18.05 178 LEU L C 1
ATOM 2731 O O . LEU A 1 178 ? 24.081 61.943 -1.084 1.00 19.65 178 LEU L O 1
ATOM 2747 N N . THR A 1 179 ? 22.879 63.822 -1.050 1.00 22.04 179 THR L N 1
ATOM 2748 C CA . THR A 1 179 ? 21.857 63.272 -1.923 1.00 20.02 179 THR L CA 1
ATOM 2749 C C . THR A 1 179 ? 21.865 64.028 -3.249 1.00 25.06 179 THR L C 1
ATOM 2750 O O . THR A 1 179 ? 21.690 65.247 -3.268 1.00 27.80 179 THR L O 1
ATOM 2761 N N . LEU A 1 180 ? 22.057 63.290 -4.347 1.00 23.50 180 LEU L N 1
ATOM 2762 C CA . LEU A 1 180 ? 21.974 63.851 -5.690 1.00 24.87 180 LEU L CA 1
ATOM 2763 C C . LEU A 1 180 ? 21.033 63.013 -6.542 1.00 27.09 180 LEU L C 1
ATOM 2764 O O . LEU A 1 180 ? 20.765 61.854 -6.246 1.00 27.18 180 LEU L O 1
ATOM 2780 N N . SER A 1 181 ? 20.577 63.587 -7.654 1.00 30.11 181 SER L N 1
ATOM 2781 C CA . SER A 1 181 ? 19.865 62.763 -8.620 1.00 29.35 181 SER L CA 1
ATOM 2782 C C . SER A 1 181 ? 20.868 61.891 -9.366 1.00 26.85 181 SER L C 1
ATOM 2783 O O . SER A 1 181 ? 22.055 62.201 -9.438 1.00 29.42 181 SER L O 1
ATOM 2791 N N . LYS A 1 182 ? 20.388 60.769 -9.890 1.00 32.69 182 LYS L N 1
ATOM 2792 C CA . LYS A 1 182 ? 21.257 59.908 -10.697 1.00 33.24 182 LYS L CA 1
ATOM 2793 C C . LYS A 1 182 ? 21.866 60.686 -11.857 1.00 29.46 182 LYS L C 1
ATOM 2794 O O . LYS A 1 182 ? 23.059 60.552 -12.137 1.00 30.13 182 LYS L O 1
ATOM 2813 N N . ALA A 1 183 ? 21.078 61.530 -12.521 1.00 30.65 183 ALA L N 1
ATOM 2814 C CA . ALA A 1 183 ? 21.618 62.312 -13.633 1.00 38.13 183 ALA L CA 1
ATOM 2815 C C . ALA A 1 183 ? 22.794 63.163 -13.182 1.00 39.41 183 ALA L C 1
ATOM 2816 O O . ALA A 1 183 ? 23.844 63.174 -13.829 1.00 38.25 183 ALA L O 1
ATOM 2823 N N . ASP A 1 184 ? 22.638 63.885 -12.063 1.00 34.07 184 ASP L N 1
ATOM 2824 C CA . ASP A 1 184 ? 23.723 64.731 -11.570 1.00 31.71 184 ASP L CA 1
ATOM 2825 C C . ASP A 1 184 ? 24.923 63.907 -11.150 1.00 31.68 184 ASP L C 1
ATOM 2826 O O . ASP A 1 184 ? 26.067 64.281 -11.436 1.00 33.13 184 ASP L O 1
ATOM 2835 N N . TYR A 1 185 ? 24.680 62.799 -10.430 1.00 29.68 185 TYR L N 1
ATOM 2836 C CA . TYR A 1 185 ? 25.772 61.956 -9.961 1.00 30.43 185 TYR L CA 1
ATOM 2837 C C . TYR A 1 185 ? 26.610 61.462 -11.128 1.00 29.30 185 TYR L C 1
ATOM 2838 O O . TYR A 1 185 ? 27.840 61.373 -11.028 1.00 35.41 185 TYR L O 1
ATOM 2856 N N . GLU A 1 186 ? 25.964 61.131 -12.245 1.00 30.91 186 GLU L N 1
ATOM 2857 C CA . GLU A 1 186 ? 26.682 60.648 -13.412 1.00 37.79 186 GLU L CA 1
ATOM 2858 C C . GLU A 1 186 ? 27.370 61.766 -14.184 1.00 37.69 186 GLU L C 1
ATOM 2859 O O . GLU A 1 186 ? 28.122 61.468 -15.115 1.00 38.93 186 GLU L O 1
ATOM 2871 N N . LYS A 1 187 ? 27.132 63.034 -13.836 1.00 37.96 187 LYS L N 1
ATOM 2872 C CA . LYS A 1 187 ? 27.796 64.153 -14.511 1.00 39.50 187 LYS L CA 1
ATOM 2873 C C . LYS A 1 187 ? 29.174 64.445 -13.949 1.00 38.66 187 LYS L C 1
ATOM 2874 O O . LYS A 1 187 ? 29.885 65.286 -14.511 1.00 37.06 187 LYS L O 1
ATOM 2893 N N . HIS A 1 188 ? 29.559 63.794 -12.853 1.00 36.11 188 HIS L N 1
ATOM 2894 C CA . HIS A 1 188 ? 30.785 64.137 -12.159 1.00 34.95 188 HIS L CA 1
ATOM 2895 C C . HIS A 1 188 ? 31.539 62.870 -11.795 1.00 36.25 188 HIS L C 1
ATOM 2896 O O . HIS A 1 188 ? 30.987 61.766 -11.777 1.00 36.47 188 HIS L O 1
ATOM 2910 N N . LYS A 1 189 ? 32.817 63.065 -11.490 1.00 33.05 189 LYS L N 1
ATOM 2911 C CA . LYS A 1 189 ? 33.762 61.988 -11.267 1.00 31.14 189 LYS L CA 1
ATOM 2912 C C . LYS A 1 189 ? 34.139 61.845 -9.801 1.00 30.75 189 LYS L C 1
ATOM 2913 O O . LYS A 1 189 ? 33.986 60.760 -9.236 1.00 32.52 189 LYS L O 1
ATOM 2932 N N . VAL A 1 190 ? 34.649 62.904 -9.170 1.00 29.15 190 VAL L N 1
ATOM 2933 C CA . VAL A 1 190 ? 35.308 62.787 -7.870 1.00 31.24 190 VAL L CA 1
ATOM 2934 C C . VAL A 1 190 ? 34.361 63.208 -6.753 1.00 29.73 190 VAL L C 1
ATOM 2935 O O . VAL A 1 190 ? 33.948 64.370 -6.684 1.00 26.83 190 VAL L O 1
ATOM 2948 N N . TYR A 1 191 ? 34.088 62.277 -5.838 1.00 27.61 191 TYR L N 1
ATOM 2949 C CA . TYR A 1 191 ? 33.215 62.489 -4.687 1.00 27.70 191 TYR L CA 1
ATOM 2950 C C . TYR A 1 191 ? 34.071 62.419 -3.430 1.00 25.41 191 TYR L C 1
ATOM 2951 O O . TYR A 1 191 ? 34.737 61.410 -3.189 1.00 26.18 191 TYR L O 1
ATOM 2969 N N . ALA A 1 192 ? 34.094 63.496 -2.658 1.00 25.30 192 ALA L N 1
ATOM 2970 C CA . ALA A 1 192 ? 35.016 63.592 -1.545 1.00 26.86 192 ALA L CA 1
ATOM 2971 C C . ALA A 1 192 ? 34.315 64.129 -0.304 1.00 27.01 192 ALA L C 1
ATOM 2972 O O . ALA A 1 192 ? 33.471 65.025 -0.384 1.00 23.53 192 ALA L O 1
ATOM 2979 N N . CYS A 1 193 ? 34.680 63.583 0.847 1.00 25.66 193 CYS L N 1
ATOM 2980 C CA A CYS A 1 193 ? 34.247 64.061 2.151 0.45 24.32 193 CYS L CA 1
ATOM 2981 C CA B CYS A 1 193 ? 34.250 64.162 2.114 0.55 24.05 193 CYS L CA 1
ATOM 2982 C C . CYS A 1 193 ? 35.484 64.515 2.917 1.00 23.78 193 CYS L C 1
ATOM 2983 O O . CYS A 1 193 ? 36.398 63.706 3.100 1.00 27.40 193 CYS L O 1
ATOM 2996 N N . GLU A 1 194 ? 35.520 65.776 3.339 1.00 25.04 194 GLU L N 1
ATOM 2997 C CA . GLU A 1 194 ? 36.635 66.364 4.076 1.00 23.75 194 GLU L CA 1
ATOM 2998 C C . GLU A 1 194 ? 36.201 66.561 5.518 1.00 27.34 194 GLU L C 1
ATOM 2999 O O . GLU A 1 194 ? 35.207 67.244 5.780 1.00 25.21 194 GLU L O 1
ATOM 3011 N N . VAL A 1 195 ? 36.966 65.994 6.439 1.00 24.48 195 VAL L N 1
ATOM 3012 C CA . VAL A 1 195 ? 36.631 65.975 7.854 1.00 24.09 195 VAL L CA 1
ATOM 3013 C C . VAL A 1 195 ? 37.607 66.863 8.613 1.00 28.17 195 VAL L C 1
ATOM 3014 O O . VAL A 1 195 ? 38.829 66.700 8.504 1.00 29.99 195 VAL L O 1
ATOM 3027 N N . THR A 1 196 ? 37.063 67.766 9.419 1.00 27.75 196 THR L N 1
ATOM 3028 C CA . THR A 1 196 ? 37.834 68.578 10.345 1.00 29.62 196 THR L CA 1
ATOM 3029 C C . THR A 1 196 ? 37.496 68.168 11.779 1.00 29.26 196 THR L C 1
ATOM 3030 O O . THR A 1 196 ? 36.322 68.093 12.141 1.00 28.93 196 THR L O 1
ATOM 3041 N N . HIS A 1 197 ? 38.521 67.869 12.579 1.00 29.24 197 HIS L N 1
ATOM 3042 C CA . HIS A 1 197 ? 38.315 67.486 13.967 1.00 33.10 197 HIS L CA 1
ATOM 3043 C C . HIS A 1 197 ? 39.558 67.813 14.773 1.00 32.40 197 HIS L C 1
ATOM 3044 O O . HIS A 1 197 ? 40.678 67.822 14.253 1.00 32.03 197 HIS L O 1
ATOM 3058 N N . GLN A 1 198 ? 39.342 68.051 16.069 1.00 29.71 198 GLN L N 1
ATOM 3059 C CA . GLN A 1 198 ? 40.421 68.459 16.959 1.00 33.57 198 GLN L CA 1
ATOM 3060 C C . GLN A 1 198 ? 41.560 67.450 16.988 1.00 36.01 198 GLN L C 1
ATOM 3061 O O . GLN A 1 198 ? 42.719 67.835 17.164 1.00 35.84 198 GLN L O 1
ATOM 3075 N N . GLY A 1 199 ? 41.261 66.166 16.827 1.00 30.28 199 GLY L N 1
ATOM 3076 C CA . GLY A 1 199 ? 42.271 65.126 16.861 1.00 31.32 199 GLY L CA 1
ATOM 3077 C C . GLY A 1 199 ? 43.042 64.955 15.577 1.00 37.09 199 GLY L C 1
ATOM 3078 O O . GLY A 1 199 ? 43.920 64.088 15.490 1.00 37.03 199 GLY L O 1
ATOM 3082 N N . LEU A 1 200 ? 42.741 65.778 14.581 1.00 36.42 200 LEU L N 1
ATOM 3083 C CA . LEU A 1 200 ? 43.388 65.732 13.278 1.00 33.46 200 LEU L CA 1
ATOM 3084 C C . LEU A 1 200 ? 44.230 66.986 13.114 1.00 35.54 200 LEU L C 1
ATOM 3085 O O . LEU A 1 200 ? 43.695 68.098 13.181 1.00 43.36 200 LEU L O 1
ATOM 3101 N N . SER A 1 201 ? 45.539 66.812 12.882 1.00 41.54 201 SER L N 1
ATOM 3102 C CA . SER A 1 201 ? 46.416 67.971 12.748 1.00 44.29 201 SER L CA 1
ATOM 3103 C C . SER A 1 201 ? 46.000 68.834 11.573 1.00 45.14 201 SER L C 1
ATOM 3104 O O . SER A 1 201 ? 46.198 70.053 11.589 1.00 45.57 201 SER L O 1
ATOM 3112 N N . SER A 1 202 ? 45.439 68.219 10.545 1.00 42.54 202 SER L N 1
ATOM 3113 C CA . SER A 1 202 ? 44.926 68.929 9.389 1.00 41.88 202 SER L CA 1
ATOM 3114 C C . SER A 1 202 ? 43.811 68.082 8.803 1.00 43.24 202 SER L C 1
ATOM 3115 O O . SER A 1 202 ? 43.748 66.875 9.066 1.00 37.58 202 SER L O 1
ATOM 3123 N N . PRO A 1 203 ? 42.893 68.683 8.044 1.00 43.71 203 PRO L N 1
ATOM 3124 C CA . PRO A 1 203 ? 41.719 67.936 7.583 1.00 40.12 203 PRO L CA 1
ATOM 3125 C C . PRO A 1 203 ? 42.064 66.706 6.761 1.00 41.32 203 PRO L C 1
ATOM 3126 O O . PRO A 1 203 ? 43.034 66.677 6.006 1.00 39.29 203 PRO L O 1
ATOM 3137 N N . VAL A 1 204 ? 41.233 65.683 6.917 1.00 31.68 204 VAL L N 1
ATOM 3138 C CA . VAL A 1 204 ? 41.374 64.418 6.220 1.00 34.17 204 VAL L CA 1
ATOM 3139 C C . VAL A 1 204 ? 40.291 64.336 5.156 1.00 28.28 204 VAL L C 1
ATOM 3140 O O . VAL A 1 204 ? 39.133 64.686 5.406 1.00 30.09 204 VAL L O 1
ATOM 3153 N N . THR A 1 205 ? 40.665 63.875 3.966 1.00 33.08 205 THR L N 1
ATOM 3154 C CA . THR A 1 205 ? 39.711 63.694 2.885 1.00 31.18 205 THR L CA 1
ATOM 3155 C C . THR A 1 205 ? 39.710 62.245 2.428 1.00 28.57 205 THR L C 1
ATOM 3156 O O . THR A 1 205 ? 40.766 61.666 2.165 1.00 32.64 205 THR L O 1
ATOM 3167 N N . LYS A 1 206 ? 38.528 61.661 2.333 1.00 25.20 206 LYS L N 1
ATOM 3168 C CA . LYS A 1 206 ? 38.345 60.369 1.704 1.00 26.93 206 LYS L CA 1
ATOM 3169 C C . LYS A 1 206 ? 37.502 60.591 0.457 1.00 29.06 206 LYS L C 1
ATOM 3170 O O . LYS A 1 206 ? 36.576 61.410 0.468 1.00 28.49 206 LYS L O 1
ATOM 3189 N N . SER A 1 207 ? 37.853 59.901 -0.625 1.00 30.94 207 SER L N 1
ATOM 3190 C CA . SER A 1 207 ? 37.211 60.135 -1.901 1.00 25.98 207 SER L CA 1
ATOM 3191 C C . SER A 1 207 ? 37.166 58.841 -2.693 1.00 30.23 207 SER L C 1
ATOM 3192 O O . SER A 1 207 ? 37.925 57.900 -2.426 1.00 31.82 207 SER L O 1
ATOM 3200 N N . PHE A 1 208 ? 36.268 58.810 -3.682 1.00 26.31 208 PHE L N 1
ATOM 3201 C CA . PHE A 1 208 ? 36.278 57.807 -4.735 1.00 30.70 208 PHE L CA 1
ATOM 3202 C C . PHE A 1 208 ? 35.963 58.479 -6.068 1.00 31.64 208 PHE L C 1
ATOM 3203 O O . PHE A 1 208 ? 35.409 59.587 -6.122 1.00 28.53 208 PHE L O 1
ATOM 3220 N N . ASN A 1 209 ? 36.300 57.777 -7.138 1.00 32.08 209 ASN L N 1
ATOM 3221 C CA . ASN A 1 209 ? 35.973 58.190 -8.498 1.00 32.50 209 ASN L CA 1
ATOM 3222 C C . ASN A 1 209 ? 34.829 57.327 -8.999 1.00 33.26 209 ASN L C 1
ATOM 3223 O O . ASN A 1 209 ? 34.960 56.099 -9.065 1.00 38.92 209 ASN L O 1
ATOM 3234 N N . ARG A 1 210 ? 33.716 57.961 -9.350 1.00 31.40 210 ARG L N 1
ATOM 3235 C CA . ARG A 1 210 ? 32.601 57.207 -9.891 1.00 38.54 210 ARG L CA 1
ATOM 3236 C C . ARG A 1 210 ? 33.118 56.313 -11.010 1.00 48.99 210 ARG L C 1
ATOM 3237 O O . ARG A 1 210 ? 33.712 56.792 -11.982 1.00 50.06 210 ARG L O 1
ATOM 3258 N N . GLY A 1 211 ? 32.935 55.009 -10.840 1.00 60.82 211 GLY L N 1
ATOM 3259 C CA . GLY A 1 211 ? 33.601 54.029 -11.677 1.00 70.07 211 GLY L CA 1
ATOM 3260 C C . GLY A 1 211 ? 34.649 53.297 -10.868 1.00 69.49 211 GLY L C 1
ATOM 3261 O O . GLY A 1 211 ? 34.326 52.585 -9.907 1.00 72.49 211 GLY L O 1
ATOM 3265 N N . GLU A 1 212 ? 35.903 53.462 -11.271 1.00 58.12 212 GLU L N 1
ATOM 3266 C CA . GLU A 1 212 ? 37.060 53.125 -10.447 1.00 56.64 212 GLU L CA 1
ATOM 3267 C C . GLU A 1 212 ? 36.705 52.721 -9.012 1.00 63.60 212 GLU L C 1
ATOM 3268 O O . GLU A 1 212 ? 37.002 51.609 -8.575 1.00 72.16 212 GLU L O 1
ATOM 3280 N N . GLN B 2 1 ? 2.642 48.652 43.442 1.00 51.18 1 GLN H N 1
ATOM 3281 C CA . GLN B 2 1 ? 3.620 49.105 42.389 1.00 41.93 1 GLN H CA 1
ATOM 3282 C C . GLN B 2 1 ? 2.895 49.933 41.342 1.00 39.71 1 GLN H C 1
ATOM 3283 O O . GLN B 2 1 ? 1.985 49.429 40.676 1.00 38.64 1 GLN H O 1
ATOM 3299 N N . VAL B 2 2 ? 3.313 51.186 41.177 1.00 31.95 2 VAL H N 1
ATOM 3300 C CA . VAL B 2 2 ? 2.621 52.124 40.298 1.00 26.34 2 VAL H CA 1
ATOM 3301 C C . VAL B 2 2 ? 3.044 51.917 38.845 1.00 26.48 2 VAL H C 1
ATOM 3302 O O . VAL B 2 2 ? 4.237 51.807 38.541 1.00 30.59 2 VAL H O 1
ATOM 3315 N N . GLN B 2 3 ? 2.062 51.882 37.947 1.00 24.51 3 GLN H N 1
ATOM 3316 C CA . GLN B 2 3 ? 2.273 51.845 36.497 1.00 24.89 3 GLN H CA 1
ATOM 3317 C C . GLN B 2 3 ? 1.264 52.746 35.798 1.00 24.13 3 GLN H C 1
ATOM 3318 O O . GLN B 2 3 ? 0.115 52.848 36.225 1.00 24.16 3 GLN H O 1
ATOM 3332 N N . LEU B 2 4 ? 1.697 53.392 34.711 1.00 26.50 4 LEU H N 1
ATOM 3333 C CA . LEU B 2 4 ? 0.818 54.138 33.809 1.00 23.15 4 LEU H CA 1
ATOM 3334 C C . LEU B 2 4 ? 1.123 53.627 32.413 1.00 25.43 4 LEU H C 1
ATOM 3335 O O . LEU B 2 4 ? 2.276 53.692 31.973 1.00 24.33 4 LEU H O 1
ATOM 3351 N N . LYS B 2 5 ? 0.127 53.037 31.766 1.00 24.03 5 LYS H N 1
ATOM 3352 C CA . LYS B 2 5 ? 0.305 52.414 30.448 1.00 27.07 5 LYS H CA 1
ATOM 3353 C C . LYS B 2 5 ? -0.517 53.182 29.428 1.00 24.51 5 LYS H C 1
ATOM 3354 O O . LYS B 2 5 ? -1.744 53.269 29.564 1.00 26.98 5 LYS H O 1
ATOM 3373 N N . GLN B 2 6 ? 0.155 53.747 28.421 1.00 24.30 6 GLN H N 1
ATOM 3374 C CA . GLN B 2 6 ? -0.495 54.532 27.388 1.00 23.32 6 GLN H CA 1
ATOM 3375 C C . GLN B 2 6 ? -0.816 53.675 26.161 1.00 26.04 6 GLN H C 1
ATOM 3376 O O . GLN B 2 6 ? -0.064 52.771 25.786 1.00 26.98 6 GLN H O 1
ATOM 3390 N N . SER B 2 7 ? -1.938 53.995 25.534 1.00 26.48 7 SER H N 1
ATOM 3391 C CA . SER B 2 7 ? -2.393 53.342 24.322 1.00 26.62 7 SER H CA 1
ATOM 3392 C C . SER B 2 7 ? -3.037 54.393 23.426 1.00 23.59 7 SER H C 1
ATOM 3393 O O . SER B 2 7 ? -3.520 55.434 23.885 1.00 23.14 7 SER H O 1
ATOM 3401 N N . GLY B 2 8 ? -3.016 54.123 22.125 1.00 28.93 8 GLY H N 1
ATOM 3402 C CA . GLY B 2 8 ? -3.558 55.057 21.172 1.00 30.16 8 GLY H CA 1
ATOM 3403 C C . GLY B 2 8 ? -2.585 55.291 20.029 1.00 29.36 8 GLY H C 1
ATOM 3404 O O . GLY B 2 8 ? -1.366 55.234 20.203 1.00 31.22 8 GLY H O 1
ATOM 3408 N N . PRO B 2 9 ? -3.103 55.556 18.837 1.00 29.48 9 PRO H N 1
ATOM 3409 C CA . PRO B 2 9 ? -2.222 55.710 17.675 1.00 34.07 9 PRO H CA 1
ATOM 3410 C C . PRO B 2 9 ? -1.512 57.056 17.695 1.00 31.64 9 PRO H C 1
ATOM 3411 O O . PRO B 2 9 ? -2.102 58.088 18.024 1.00 31.34 9 PRO H O 1
ATOM 3422 N N . GLY B 2 10 ? -0.221 57.038 17.351 1.00 31.26 10 GLY H N 1
ATOM 3423 C CA . GLY B 2 10 ? 0.564 58.262 17.339 1.00 32.74 10 GLY H CA 1
ATOM 3424 C C . GLY B 2 10 ? 0.669 58.988 16.003 1.00 28.64 10 GLY H C 1
ATOM 3425 O O . GLY B 2 10 ? 1.078 60.154 15.955 1.00 26.33 10 GLY H O 1
ATOM 3429 N N . LEU B 2 11 ? 0.319 58.351 14.898 1.00 27.17 11 LEU H N 1
ATOM 3430 C CA . LEU B 2 11 ? 0.333 59.050 13.614 1.00 25.88 11 LEU H CA 1
ATOM 3431 C C . LEU B 2 11 ? -0.949 59.877 13.455 1.00 28.86 11 LEU H C 1
ATOM 3432 O O . LEU B 2 11 ? -2.056 59.336 13.512 1.00 29.35 11 LEU H O 1
ATOM 3448 N N . VAL B 2 12 ? -0.792 61.183 13.231 1.00 25.23 12 VAL H N 1
ATOM 3449 C CA . VAL B 2 12 ? -1.907 62.130 13.128 1.00 25.20 12 VAL H CA 1
ATOM 3450 C C . VAL B 2 12 ? -1.728 62.979 11.870 1.00 27.64 12 VAL H C 1
ATOM 3451 O O . VAL B 2 12 ? -0.686 63.620 11.693 1.00 26.74 12 VAL H O 1
ATOM 3464 N N . GLN B 2 13 ? -2.731 62.986 10.998 1.00 27.96 13 GLN H N 1
ATOM 3465 C CA . GLN B 2 13 ? -2.675 63.846 9.813 1.00 29.50 13 GLN H CA 1
ATOM 3466 C C . GLN B 2 13 ? -2.883 65.316 10.181 1.00 29.21 13 GLN H C 1
ATOM 3467 O O . GLN B 2 13 ? -3.541 65.629 11.175 1.00 28.24 13 GLN H O 1
ATOM 3481 N N . PRO B 2 14 ? -2.370 66.234 9.361 1.00 30.43 14 PRO H N 1
ATOM 3482 C CA . PRO B 2 14 ? -2.491 67.668 9.666 1.00 30.70 14 PRO H CA 1
ATOM 3483 C C . PRO B 2 14 ? -3.909 68.101 10.025 1.00 30.98 14 PRO H C 1
ATOM 3484 O O . PRO B 2 14 ? -4.860 67.875 9.272 1.00 32.34 14 PRO H O 1
ATOM 3495 N N . SER B 2 15 ? -4.014 68.770 11.174 1.00 30.08 15 SER H N 1
ATOM 3496 C CA A SER B 2 15 ? -5.238 69.360 11.722 0.60 30.61 15 SER H CA 1
ATOM 3497 C CA B SER B 2 15 ? -5.238 69.363 11.714 0.40 30.62 15 SER H CA 1
ATOM 3498 C C . SER B 2 15 ? -6.216 68.321 12.245 1.00 29.94 15 SER H C 1
ATOM 3499 O O . SER B 2 15 ? -7.350 68.678 12.600 1.00 30.84 15 SER H O 1
ATOM 3514 N N . GLN B 2 16 ? -5.815 67.050 12.317 1.00 28.77 16 GLN H N 1
ATOM 3515 C CA . GLN B 2 16 ? -6.650 66.027 12.921 1.00 28.34 16 GLN H CA 1
ATOM 3516 C C . GLN B 2 16 ? -6.372 65.986 14.424 1.00 28.90 16 GLN H C 1
ATOM 3517 O O . GLN B 2 16 ? -5.490 66.690 14.933 1.00 25.56 16 GLN H O 1
ATOM 3531 N N . SER B 2 17 ? -7.118 65.135 15.135 1.00 26.13 17 SER H N 1
ATOM 3532 C CA . SER B 2 17 ? -7.040 64.979 16.584 1.00 25.55 17 SER H CA 1
ATOM 3533 C C . SER B 2 17 ? -6.131 63.834 17.036 1.00 27.25 17 SER H C 1
ATOM 3534 O O . SER B 2 17 ? -6.012 62.807 16.371 1.00 27.06 17 SER H O 1
ATOM 3542 N N . LEU B 2 18 ? -5.542 64.012 18.217 1.00 26.35 18 LEU H N 1
ATOM 3543 C CA . LEU B 2 18 ? -4.771 62.993 18.916 1.00 24.05 18 LEU H CA 1
ATOM 3544 C C . LEU B 2 18 ? -5.556 62.500 20.122 1.00 27.14 18 LEU H C 1
ATOM 3545 O O . LEU B 2 18 ? -6.014 63.315 20.924 1.00 25.08 18 LEU H O 1
ATOM 3561 N N . SER B 2 19 ? -5.672 61.182 20.268 1.00 25.30 19 SER H N 1
ATOM 3562 C CA . SER B 2 19 ? -6.346 60.564 21.403 1.00 23.94 19 SER H CA 1
ATOM 3563 C C . SER B 2 19 ? -5.453 59.510 22.036 1.00 25.42 19 SER H C 1
ATOM 3564 O O . SER B 2 19 ? -4.999 58.582 21.358 1.00 26.04 19 SER H O 1
ATOM 3572 N N . ILE B 2 20 ? -5.232 59.636 23.350 1.00 22.13 20 ILE H N 1
ATOM 3573 C CA . ILE B 2 20 ? -4.402 58.710 24.108 1.00 21.63 20 ILE H CA 1
ATOM 3574 C C . ILE B 2 20 ? -5.172 58.302 25.350 1.00 26.69 20 ILE H C 1
ATOM 3575 O O . ILE B 2 20 ? -5.803 59.150 25.993 1.00 23.11 20 ILE H O 1
ATOM 3591 N N . THR B 2 21 ? -5.117 57.012 25.677 1.00 24.72 21 THR H N 1
ATOM 3592 C CA . THR B 2 21 ? -5.648 56.467 26.925 1.00 27.05 21 THR H CA 1
ATOM 3593 C C . THR B 2 21 ? -4.477 56.125 27.828 1.00 25.22 21 THR H C 1
ATOM 3594 O O . THR B 2 21 ? -3.518 55.482 27.392 1.00 26.26 21 THR H O 1
ATOM 3605 N N . CYS B 2 22 ? -4.547 56.602 29.069 1.00 23.77 22 CYS H N 1
ATOM 3606 C CA . CYS B 2 22 ? -3.598 56.290 30.125 1.00 27.61 22 CYS H CA 1
ATOM 3607 C C . CYS B 2 22 ? -4.317 55.371 31.104 1.00 27.91 22 CYS H C 1
ATOM 3608 O O . CYS B 2 22 ? -5.331 55.771 31.686 1.00 28.82 22 CYS H O 1
ATOM 3615 N N . THR B 2 23 ? -3.837 54.139 31.248 1.00 28.99 23 THR H N 1
ATOM 3616 C CA . THR B 2 23 ? -4.433 53.180 32.174 1.00 28.67 23 THR H CA 1
ATOM 3617 C C . THR B 2 23 ? -3.491 53.006 33.350 1.00 25.71 23 THR H C 1
ATOM 3618 O O . THR B 2 23 ? -2.344 52.578 33.170 1.00 25.35 23 THR H O 1
ATOM 3629 N N . VAL B 2 24 ? -3.971 53.328 34.552 1.00 30.09 24 VAL H N 1
ATOM 3630 C CA . VAL B 2 24 ? -3.096 53.416 35.714 1.00 24.65 24 VAL H CA 1
ATOM 3631 C C . VAL B 2 24 ? -3.349 52.222 36.620 1.00 23.35 24 VAL H C 1
ATOM 3632 O O . VAL B 2 24 ? -4.412 51.582 36.579 1.00 26.94 24 VAL H O 1
ATOM 3645 N N . SER B 2 25 ? -2.323 51.863 37.383 1.00 28.35 25 SER H N 1
ATOM 3646 C CA . SER B 2 25 ? -2.441 50.789 38.363 1.00 28.97 25 SER H CA 1
ATOM 3647 C C . SER B 2 25 ? -1.518 51.099 39.526 1.00 25.42 25 SER H C 1
ATOM 3648 O O . SER B 2 25 ? -0.542 51.835 39.387 1.00 24.80 25 SER H O 1
ATOM 3656 N N . GLY B 2 26 ? -1.849 50.547 40.694 1.00 27.15 26 GLY H N 1
ATOM 3657 C CA . GLY B 2 26 ? -1.112 50.835 41.906 1.00 33.05 26 GLY H CA 1
ATOM 3658 C C . GLY B 2 26 ? -1.556 52.080 42.643 1.00 30.01 26 GLY H C 1
ATOM 3659 O O . GLY B 2 26 ? -1.017 52.368 43.717 1.00 32.79 26 GLY H O 1
ATOM 3663 N N . PHE B 2 27 ? -2.472 52.859 42.070 1.00 27.28 27 PHE H N 1
ATOM 3664 C CA . PHE B 2 27 ? -3.045 54.028 42.717 1.00 27.77 27 PHE H CA 1
ATOM 3665 C C . PHE B 2 27 ? -4.414 54.276 42.106 1.00 33.75 27 PHE H C 1
ATOM 3666 O O . PHE B 2 27 ? -4.751 53.744 41.046 1.00 32.88 27 PHE H O 1
ATOM 3683 N N . SER B 2 28 ? -5.209 55.086 42.789 1.00 27.51 28 SER H N 1
ATOM 3684 C CA . SER B 2 28 ? -6.566 55.370 42.362 1.00 27.48 28 SER H CA 1
ATOM 3685 C C . SER B 2 28 ? -6.654 56.774 41.798 1.00 27.24 28 SER H C 1
ATOM 3686 O O . SER B 2 28 ? -6.130 57.715 42.394 1.00 29.18 28 SER H O 1
ATOM 3694 N N . LEU B 2 29 ? -7.335 56.914 40.657 1.00 28.87 29 LEU H N 1
ATOM 3695 C CA . LEU B 2 29 ? -7.683 58.243 40.166 1.00 29.21 29 LEU H CA 1
ATOM 3696 C C . LEU B 2 29 ? -8.628 58.975 41.111 1.00 28.76 29 LEU H C 1
ATOM 3697 O O . LEU B 2 29 ? -8.848 60.175 40.927 1.00 28.56 29 LEU H O 1
ATOM 3713 N N . THR B 2 30 ? -9.203 58.286 42.101 1.00 29.73 30 THR H N 1
ATOM 3714 C CA . THR B 2 30 ? -10.004 58.958 43.116 1.00 30.07 30 THR H CA 1
ATOM 3715 C C . THR B 2 30 ? -9.141 59.662 44.156 1.00 25.19 30 THR H C 1
ATOM 3716 O O . THR B 2 30 ? -9.676 60.403 44.987 1.00 28.62 30 THR H O 1
ATOM 3727 N N . ASN B 2 31 ? -7.822 59.472 44.114 1.00 27.39 31 ASN H N 1
ATOM 3728 C CA . ASN B 2 31 ? -6.926 60.074 45.085 1.00 29.11 31 ASN H CA 1
ATOM 3729 C C . ASN B 2 31 ? -5.826 60.931 44.486 1.00 24.78 31 ASN H C 1
ATOM 3730 O O . ASN B 2 31 ? -5.216 61.709 45.222 1.00 25.13 31 ASN H O 1
ATOM 3741 N N . TYR B 2 32 ? -5.559 60.830 43.191 1.00 24.78 32 TYR H N 1
ATOM 3742 C CA . TYR B 2 32 ? -4.422 61.509 42.581 1.00 25.34 32 TYR H CA 1
ATOM 3743 C C . TYR B 2 32 ? -4.844 62.225 41.313 1.00 21.04 32 TYR H C 1
ATOM 3744 O O . TYR B 2 32 ? -5.658 61.712 40.556 1.00 23.49 32 TYR H O 1
ATOM 3762 N N . GLY B 2 33 ? -4.266 63.388 41.073 1.00 23.19 33 GLY H N 1
ATOM 3763 C CA . GLY B 2 33 ? -4.305 63.971 39.738 1.00 23.28 33 GLY H CA 1
ATOM 3764 C C . GLY B 2 33 ? -3.346 63.293 38.758 1.00 21.38 33 GLY H C 1
ATOM 3765 O O . GLY B 2 33 ? -2.342 62.687 39.131 1.00 23.84 33 GLY H O 1
ATOM 3769 N N . VAL B 2 34 ? -3.671 63.397 37.467 1.00 20.21 34 VAL H N 1
ATOM 3770 C CA . VAL B 2 34 ? -2.813 62.878 36.395 1.00 20.29 34 VAL H CA 1
ATOM 3771 C C . VAL B 2 34 ? -2.527 64.016 35.421 1.00 19.46 34 VAL H C 1
ATOM 3772 O O . VAL B 2 34 ? -3.454 64.660 34.916 1.00 20.00 34 VAL H O 1
ATOM 3785 N N . HIS B 2 35 ? -1.243 64.300 35.214 1.00 21.58 35 HIS H N 1
ATOM 3786 C CA . HIS B 2 35 ? -0.764 65.340 34.328 1.00 19.04 35 HIS H CA 1
ATOM 3787 C C . HIS B 2 35 ? -0.536 64.775 32.925 1.00 18.54 35 HIS H C 1
ATOM 3788 O O . HIS B 2 35 ? -0.355 63.577 32.746 1.00 18.91 35 HIS H O 1
ATOM 3802 N N . TRP B 2 36 ? -0.509 65.671 31.947 1.00 17.29 36 TRP H N 1
ATOM 3803 C CA . TRP B 2 36 ? -0.119 65.382 30.557 1.00 20.12 36 TRP H CA 1
ATOM 3804 C C . TRP B 2 36 ? 0.978 66.355 30.161 1.00 21.18 36 TRP H C 1
ATOM 3805 O O . TRP B 2 36 ? 0.813 67.563 30.322 1.00 18.73 36 TRP H O 1
ATOM 3826 N N . VAL B 2 37 ? 2.115 65.814 29.701 1.00 19.86 37 VAL H N 1
ATOM 3827 C CA . VAL B 2 37 ? 3.316 66.574 29.379 1.00 19.36 37 VAL H CA 1
ATOM 3828 C C . VAL B 2 37 ? 3.825 66.035 28.054 1.00 21.67 37 VAL H C 1
ATOM 3829 O O . VAL B 2 37 ? 3.730 64.834 27.792 1.00 23.52 37 VAL H O 1
ATOM 3842 N N . ARG B 2 38 ? 4.376 66.905 27.231 1.00 18.67 38 ARG H N 1
ATOM 3843 C CA . ARG B 2 38 ? 4.991 66.450 25.994 1.00 18.77 38 ARG H CA 1
ATOM 3844 C C . ARG B 2 38 ? 6.447 66.875 25.940 1.00 19.97 38 ARG H C 1
ATOM 3845 O O . ARG B 2 38 ? 6.876 67.786 26.657 1.00 21.23 38 ARG H O 1
ATOM 3866 N N . GLN B 2 39 ? 7.199 66.202 25.065 1.00 20.38 39 GLN H N 1
ATOM 3867 C CA . GLN B 2 39 ? 8.630 66.420 24.949 1.00 21.27 39 GLN H CA 1
ATOM 3868 C C . GLN B 2 39 ? 9.028 66.377 23.484 1.00 23.37 39 GLN H C 1
ATOM 3869 O O . GLN B 2 39 ? 8.743 65.401 22.792 1.00 23.67 39 GLN H O 1
ATOM 3883 N N . SER B 2 40 ? 9.707 67.419 23.039 1.00 25.09 40 SER H N 1
ATOM 3884 C CA . SER B 2 40 ? 10.136 67.491 21.656 1.00 27.59 40 SER H CA 1
ATOM 3885 C C . SER B 2 40 ? 11.535 68.071 21.635 1.00 32.24 40 SER H C 1
ATOM 3886 O O . SER B 2 40 ? 11.927 68.785 22.564 1.00 28.51 40 SER H O 1
ATOM 3894 N N . PRO B 2 41 ? 12.318 67.747 20.618 1.00 31.26 41 PRO H N 1
ATOM 3895 C CA . PRO B 2 41 ? 13.640 68.362 20.508 1.00 35.59 41 PRO H CA 1
ATOM 3896 C C . PRO B 2 41 ? 13.591 69.870 20.488 1.00 39.36 41 PRO H C 1
ATOM 3897 O O . PRO B 2 41 ? 14.510 70.518 20.997 1.00 46.73 41 PRO H O 1
ATOM 3908 N N . GLY B 2 42 ? 12.544 70.453 19.916 1.00 36.67 42 GLY H N 1
ATOM 3909 C CA . GLY B 2 42 ? 12.519 71.876 19.682 1.00 42.85 42 GLY H CA 1
ATOM 3910 C C . GLY B 2 42 ? 12.071 72.673 20.887 1.00 46.12 42 GLY H C 1
ATOM 3911 O O . GLY B 2 42 ? 12.636 73.733 21.171 1.00 50.08 42 GLY H O 1
ATOM 3915 N N . LYS B 2 43 ? 11.070 72.159 21.606 1.00 34.30 43 LYS H N 1
ATOM 3916 C CA . LYS B 2 43 ? 10.439 72.846 22.718 1.00 33.15 43 LYS H CA 1
ATOM 3917 C C . LYS B 2 43 ? 10.714 72.171 24.052 1.00 30.38 43 LYS H C 1
ATOM 3918 O O . LYS B 2 43 ? 10.185 72.624 25.077 1.00 35.16 43 LYS H O 1
ATOM 3937 N N . GLY B 2 44 ? 11.489 71.083 24.063 1.00 29.34 44 GLY H N 1
ATOM 3938 C CA . GLY B 2 44 ? 11.770 70.363 25.295 1.00 27.04 44 GLY H CA 1
ATOM 3939 C C . GLY B 2 44 ? 10.493 69.870 25.949 1.00 27.21 44 GLY H C 1
ATOM 3940 O O . GLY B 2 44 ? 9.525 69.546 25.271 1.00 26.40 44 GLY H O 1
ATOM 3944 N N . LEU B 2 45 ? 10.500 69.783 27.294 1.00 22.24 45 LEU H N 1
ATOM 3945 C CA . LEU B 2 45 ? 9.331 69.336 28.045 1.00 21.39 45 LEU H CA 1
ATOM 3946 C C . LEU B 2 45 ? 8.354 70.488 28.242 1.00 24.33 45 LEU H C 1
ATOM 3947 O O . LEU B 2 45 ? 8.735 71.557 28.739 1.00 25.04 45 LEU H O 1
ATOM 3963 N N . GLU B 2 46 ? 7.094 70.259 27.862 1.00 20.04 46 GLU H N 1
ATOM 3964 C CA . GLU B 2 46 ? 6.022 71.241 27.963 1.00 23.50 46 GLU H CA 1
ATOM 3965 C C . GLU B 2 46 ? 4.829 70.590 28.637 1.00 21.61 46 GLU H C 1
ATOM 3966 O O . GLU B 2 46 ? 4.267 69.620 28.120 1.00 19.33 46 GLU H O 1
ATOM 3978 N N . TRP B 2 47 ? 4.406 71.160 29.743 1.00 21.88 47 TRP H N 1
ATOM 3979 C CA . TRP B 2 47 ? 3.218 70.669 30.430 1.00 17.80 47 TRP H CA 1
ATOM 3980 C C . TRP B 2 47 ? 1.963 71.171 29.748 1.00 19.71 47 TRP H C 1
ATOM 3981 O O . TRP B 2 47 ? 1.892 72.326 29.329 1.00 19.85 47 TRP H O 1
ATOM 4002 N N . LEU B 2 48 ? 0.960 70.297 29.642 1.00 19.27 48 LEU H N 1
ATOM 4003 C CA . LEU B 2 48 ? -0.257 70.636 28.913 1.00 18.11 48 LEU H CA 1
ATOM 4004 C C . LEU B 2 48 ? -1.484 70.830 29.801 1.00 17.80 48 LEU H C 1
ATOM 4005 O O . LEU B 2 48 ? -2.268 71.761 29.556 1.00 20.99 48 LEU H O 1
ATOM 4021 N N . ALA B 2 49 ? -1.671 69.984 30.816 1.00 18.27 49 ALA H N 1
ATOM 4022 C CA . ALA B 2 49 ? -2.895 69.970 31.638 1.00 22.10 49 ALA H CA 1
ATOM 4023 C C . ALA B 2 49 ? -2.781 68.894 32.707 1.00 21.34 49 ALA H C 1
ATOM 4024 O O . ALA B 2 49 ? -1.923 68.017 32.650 1.00 20.54 49 ALA H O 1
ATOM 4031 N N . VAL B 2 50 ? -3.679 68.975 33.696 1.00 18.71 50 VAL H N 1
ATOM 4032 C CA . VAL B 2 50 ? -3.793 67.992 34.766 1.00 19.02 50 VAL H CA 1
ATOM 4033 C C . VAL B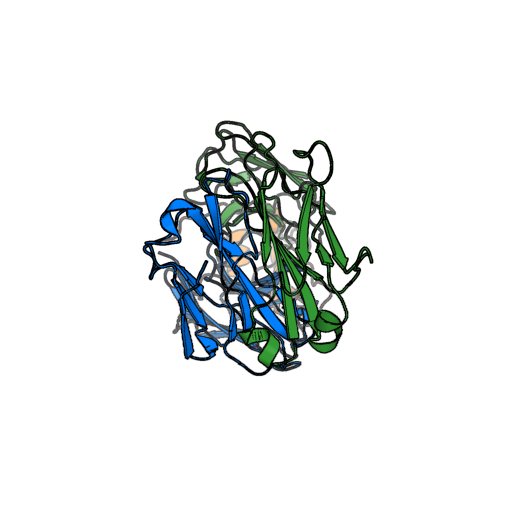 2 50 ? -5.276 67.816 35.048 1.00 20.18 50 VAL H C 1
ATOM 4034 O O . VAL B 2 50 ? -6.039 68.787 34.995 1.00 21.60 50 VAL H O 1
ATOM 4047 N N . ILE B 2 51 ? -5.696 66.582 35.309 1.00 21.25 51 ILE H N 1
ATOM 4048 C CA . ILE B 2 51 ? -7.070 66.306 35.732 1.00 21.12 51 ILE H CA 1
ATOM 4049 C C . ILE B 2 51 ? -7.011 65.826 37.177 1.00 22.04 51 ILE H C 1
ATOM 4050 O O . ILE B 2 51 ? -6.360 64.824 37.486 1.00 21.41 51 ILE H O 1
ATOM 4066 N N . TRP B 2 52 ? -7.654 66.572 38.067 1.00 24.95 52 TRP H N 1
ATOM 4067 C CA . TRP B 2 52 ? -7.588 66.297 39.489 1.00 23.79 52 TRP H CA 1
ATOM 4068 C C . TRP B 2 52 ? -8.605 65.221 39.857 1.00 22.51 52 TRP H C 1
ATOM 4069 O O . TRP B 2 52 ? -9.379 64.758 39.026 1.00 22.99 52 TRP H O 1
ATOM 4090 N N . ARG B 2 53 ? -8.606 64.794 41.119 1.00 26.86 53 ARG H N 1
ATOM 4091 C CA . ARG B 2 53 ? -9.347 63.575 41.452 1.00 27.79 53 ARG H CA 1
ATOM 4092 C C . ARG B 2 53 ? -10.855 63.742 41.289 1.00 29.07 53 ARG H C 1
ATOM 4093 O O . ARG B 2 53 ? -11.541 62.777 40.932 1.00 28.72 53 ARG H O 1
ATOM 4114 N N . GLY B 2 54 ? -11.404 64.929 41.572 1.00 29.59 54 GLY H N 1
ATOM 4115 C CA . GLY B 2 54 ? -12.814 65.144 41.326 1.00 32.19 54 GLY H CA 1
ATOM 4116 C C . GLY B 2 54 ? -13.182 65.554 39.914 1.00 26.88 54 GLY H C 1
ATOM 4117 O O . GLY B 2 54 ? -14.341 65.910 39.687 1.00 28.90 54 GLY H O 1
ATOM 4121 N N . GLY B 2 55 ? -12.250 65.501 38.961 1.00 29.85 55 GLY H N 1
ATOM 4122 C CA . GLY B 2 55 ? -12.529 65.824 37.577 1.00 31.16 55 GLY H CA 1
ATOM 4123 C C . GLY B 2 55 ? -12.215 67.249 37.163 1.00 30.50 55 GLY H C 1
ATOM 4124 O O . GLY B 2 55 ? -12.320 67.561 35.972 1.00 30.56 55 GLY H O 1
ATOM 4128 N N . SER B 2 56 ? -11.857 68.125 38.103 1.00 28.38 56 SER H N 1
ATOM 4129 C CA . SER B 2 56 ? -11.481 69.488 37.754 1.00 26.25 56 SER H CA 1
ATOM 4130 C C . SER B 2 56 ? -10.183 69.476 36.960 1.00 21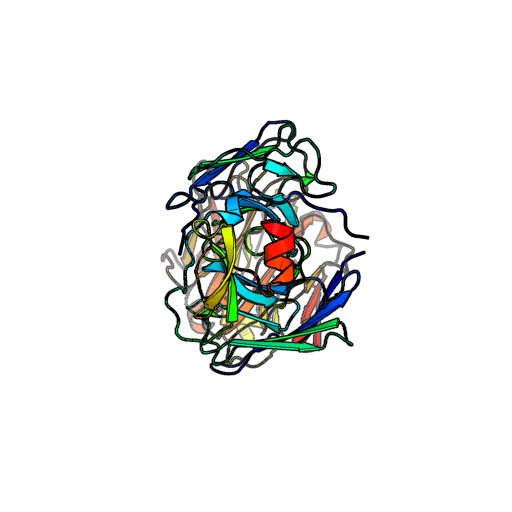.65 56 SER H C 1
ATOM 4131 O O . SER B 2 56 ? -9.301 68.653 37.200 1.00 27.72 56 SER H O 1
ATOM 4139 N N . ILE B 2 57 ? -10.068 70.376 35.989 1.00 23.74 57 ILE H N 1
ATOM 4140 C CA . ILE B 2 57 ? -8.896 70.420 35.123 1.00 22.31 57 ILE H CA 1
ATOM 4141 C C . ILE B 2 57 ? -8.219 71.772 35.256 1.00 19.97 57 ILE H C 1
ATOM 4142 O O . ILE B 2 57 ? -8.894 72.805 35.307 1.00 23.15 57 ILE H O 1
ATOM 4158 N N . ASP B 2 58 ? -6.884 71.761 35.321 1.00 19.80 58 ASP H N 1
ATOM 4159 C CA . ASP B 2 58 ? -6.079 72.955 35.106 1.00 19.30 58 ASP H CA 1
ATOM 4160 C C . ASP B 2 58 ? -5.391 72.795 33.754 1.00 19.56 58 ASP H C 1
ATOM 4161 O O . ASP B 2 58 ? -4.852 71.724 33.459 1.00 22.19 58 ASP H O 1
ATOM 4170 N N . TYR B 2 59 ? -5.381 73.866 32.963 1.00 21.89 59 TYR H N 1
ATOM 4171 C CA . TYR B 2 59 ? -4.810 73.836 31.612 1.00 20.68 59 TYR H CA 1
ATOM 4172 C C . TYR B 2 59 ? -3.613 74.772 31.467 1.00 24.23 59 TYR H C 1
ATOM 4173 O O . TYR B 2 59 ? -3.499 75.792 32.161 1.00 23.57 59 TYR H O 1
ATOM 4191 N N . ASN B 2 60 ? -2.743 74.431 30.508 1.00 22.46 60 ASN H N 1
ATOM 4192 C CA . ASN B 2 60 ? -1.810 75.393 29.943 1.00 23.10 60 ASN H CA 1
ATOM 4193 C C . ASN B 2 60 ? -2.605 76.306 29.026 1.00 26.65 60 ASN H C 1
ATOM 4194 O O . ASN B 2 60 ? -3.327 75.819 28.152 1.00 25.92 60 ASN H O 1
ATOM 4205 N N . ALA B 2 61 ? -2.532 77.623 29.257 1.00 24.66 61 ALA H N 1
ATOM 4206 C CA . ALA B 2 61 ? -3.375 78.549 28.508 1.00 26.55 61 ALA H CA 1
ATOM 4207 C C . ALA B 2 61 ? -3.155 78.435 27.002 1.00 27.86 61 ALA H C 1
ATOM 4208 O O . ALA B 2 61 ? -4.066 78.713 26.218 1.00 29.20 61 ALA H O 1
ATOM 4215 N N . ALA B 2 62 ? -1.950 78.056 26.586 1.00 28.68 62 ALA H N 1
ATOM 4216 C CA . ALA B 2 62 ? -1.645 78.021 25.153 1.00 33.18 62 ALA H CA 1
ATOM 4217 C C . ALA B 2 62 ? -2.348 76.866 24.449 1.00 28.86 62 ALA H C 1
ATOM 4218 O O . ALA B 2 62 ? -2.479 76.902 23.216 1.00 34.74 62 ALA H O 1
ATOM 4225 N N . PHE B 2 63 ? -2.776 75.846 25.203 1.00 28.24 63 PHE H N 1
ATOM 4226 C CA . PHE B 2 63 ? -3.424 74.661 24.654 1.00 29.88 63 PHE H CA 1
ATOM 4227 C C . PHE B 2 63 ? -4.879 74.504 25.064 1.00 30.48 63 PHE H C 1
ATOM 4228 O O . PHE B 2 63 ? -5.555 73.611 24.546 1.00 31.42 63 PHE H O 1
ATOM 4245 N N . MET B 2 64 ? -5.370 75.326 25.995 1.00 26.16 64 MET H N 1
ATOM 4246 C CA . MET B 2 64 ? -6.675 75.072 26.610 1.00 26.78 64 MET H CA 1
ATOM 4247 C C . MET B 2 64 ? -7.815 74.908 25.597 1.00 29.72 64 MET H C 1
ATOM 4248 O O . MET B 2 64 ? -8.666 74.023 25.753 1.00 32.44 64 MET H O 1
ATOM 4262 N N . SER B 2 65 ? -7.867 75.753 24.564 1.00 31.47 65 SER H N 1
ATOM 4263 C CA . SER B 2 65 ? -8.987 75.718 23.628 1.00 38.03 65 SER H CA 1
ATOM 4264 C C . SER B 2 65 ? -9.032 74.450 22.776 1.00 34.84 65 SER H C 1
ATOM 4265 O O . SER B 2 65 ? -10.071 74.170 22.173 1.00 35.15 65 SER H O 1
ATOM 4273 N N . ARG B 2 66 ? -7.948 73.685 22.681 1.00 27.40 66 ARG H N 1
ATOM 4274 C CA . ARG B 2 66 ? -8.007 72.461 21.887 1.00 32.19 66 ARG H CA 1
ATOM 4275 C C . ARG B 2 66 ? -7.748 71.204 22.706 1.00 28.32 66 ARG H C 1
ATOM 4276 O O . ARG B 2 66 ? -7.482 70.149 22.127 1.00 28.11 66 ARG H O 1
ATOM 4297 N N . LEU B 2 67 ? -7.884 71.268 24.039 1.00 25.72 67 LEU H N 1
ATOM 4298 C CA . LEU B 2 67 ? -7.669 70.114 24.905 1.00 30.60 67 LEU H CA 1
ATOM 4299 C C . LEU B 2 67 ? -8.980 69.649 25.527 1.00 28.54 67 LEU H C 1
ATOM 4300 O O . LEU B 2 67 ? -9.787 70.458 26.009 1.00 29.26 67 LEU H O 1
ATOM 4316 N N . SER B 2 68 ? -9.164 68.337 25.537 1.00 26.99 68 SER H N 1
ATOM 4317 C CA . SER B 2 68 ? -10.263 67.683 26.230 1.00 29.93 68 SER H CA 1
ATOM 4318 C C . SER B 2 68 ? -9.686 66.560 27.080 1.00 28.16 68 SER H C 1
ATOM 4319 O O . SER B 2 68 ? -9.055 65.639 26.543 1.00 28.52 68 SER H O 1
ATOM 4327 N N . ILE B 2 69 ? -9.880 66.635 28.398 1.00 27.79 69 ILE H N 1
ATOM 4328 C CA . ILE B 2 69 ? -9.397 65.611 29.321 1.00 26.41 69 ILE H CA 1
ATOM 4329 C C . ILE B 2 69 ? -10.602 65.052 30.070 1.00 28.32 69 ILE H C 1
ATOM 4330 O O . ILE B 2 69 ? -11.350 65.810 30.706 1.00 28.21 69 ILE H O 1
ATOM 4346 N N . THR B 2 70 ? -10.792 63.734 29.995 1.00 27.19 70 THR H N 1
ATOM 4347 C CA . THR B 2 70 ? -11.848 63.060 30.740 1.00 28.63 70 THR H CA 1
ATOM 4348 C C . THR B 2 70 ? -11.265 61.817 31.404 1.00 27.58 70 THR H C 1
ATOM 4349 O O . THR B 2 70 ? -10.107 61.453 31.185 1.00 25.61 70 THR H O 1
ATOM 4360 N N . LYS B 2 71 ? -12.057 61.165 32.252 1.00 28.99 71 LYS H N 1
ATOM 4361 C CA . LYS B 2 71 ? -11.559 59.955 32.884 1.00 30.77 71 LYS H CA 1
ATOM 4362 C C . LYS B 2 71 ? -12.714 59.071 33.350 1.00 27.10 71 LYS H C 1
ATOM 4363 O O . LYS B 2 71 ? -13.866 59.501 33.439 1.00 31.99 71 LYS H O 1
ATOM 4382 N N . ASP B 2 72 ? -12.373 57.807 33.608 1.00 32.52 72 ASP H N 1
ATOM 4383 C CA . ASP B 2 72 ? -13.289 56.809 34.158 1.00 35.65 72 ASP H CA 1
ATOM 4384 C C . ASP B 2 72 ? -12.581 56.225 35.380 1.00 34.37 72 ASP H C 1
ATOM 4385 O O . ASP B 2 72 ? -11.678 55.390 35.234 1.00 32.90 72 ASP H O 1
ATOM 4394 N N . ASN B 2 73 ? -12.960 56.685 36.576 1.00 33.40 73 ASN H N 1
ATOM 4395 C CA . ASN B 2 73 ? -12.328 56.179 37.792 1.00 36.91 73 ASN H CA 1
ATOM 4396 C C . ASN B 2 73 ? -12.429 54.661 37.881 1.00 37.45 73 ASN H C 1
ATOM 4397 O O . ASN B 2 73 ? -11.440 53.980 38.171 1.00 32.91 73 ASN H O 1
ATOM 4408 N N . SER B 2 74 ? -13.625 54.117 37.638 1.00 38.42 74 SER H N 1
ATOM 4409 C CA A SER B 2 74 ? -13.844 52.683 37.820 0.68 40.62 74 SER H CA 1
ATOM 4410 C CA B SER B 2 74 ? -13.847 52.685 37.818 0.32 40.38 74 SER H CA 1
ATOM 4411 C C . SER B 2 74 ? -12.897 51.855 36.969 1.00 41.30 74 SER H C 1
ATOM 4412 O O . SER B 2 74 ? -12.540 50.736 37.348 1.00 42.73 74 SER H O 1
ATOM 4427 N N . LYS B 2 75 ? -12.477 52.376 35.823 1.00 39.59 75 LYS H N 1
ATOM 4428 C CA . LYS B 2 75 ? -11.613 51.634 34.926 1.00 38.78 75 LYS H CA 1
ATOM 4429 C C . LYS B 2 75 ? -10.155 52.065 35.035 1.00 29.84 75 LYS H C 1
ATOM 4430 O O . LYS B 2 75 ? -9.304 51.529 34.307 1.00 28.56 75 LYS H O 1
ATOM 4449 N N . SER B 2 76 ? -9.852 53.010 35.936 1.00 31.02 76 SER H N 1
ATOM 4450 C CA . SER B 2 76 ? -8.490 53.498 36.121 1.00 29.74 76 SER H CA 1
ATOM 4451 C C . SER B 2 76 ? -7.940 54.053 34.816 1.00 28.06 76 SER H C 1
ATOM 4452 O O . SER B 2 76 ? -6.763 53.857 34.479 1.00 29.77 76 SER H O 1
ATOM 4460 N N . GLN B 2 77 ? -8.788 54.784 34.085 1.00 28.53 77 GLN H N 1
ATOM 4461 C CA . GLN B 2 77 ? -8.439 55.290 32.757 1.00 29.52 77 GLN H CA 1
ATOM 4462 C C . GLN B 2 77 ? -8.587 56.806 32.690 1.00 26.27 77 GLN H C 1
ATOM 4463 O O . GLN B 2 77 ? -9.617 57.345 33.093 1.00 27.48 77 GLN H O 1
ATOM 4477 N N . VAL B 2 78 ? -7.572 57.478 32.138 1.00 25.64 78 VAL H N 1
ATOM 4478 C CA . VAL B 2 78 ? -7.658 58.892 31.766 1.00 24.04 78 VAL H CA 1
ATOM 4479 C C . VAL B 2 78 ? -7.596 59.001 30.247 1.00 21.27 78 VAL H C 1
ATOM 4480 O O . VAL B 2 78 ? -6.765 58.349 29.604 1.00 24.69 78 VAL H O 1
ATOM 4493 N N . PHE B 2 79 ? -8.470 59.834 29.675 1.00 25.55 79 PHE H N 1
ATOM 4494 C CA . PHE B 2 79 ? -8.566 60.020 28.226 1.00 26.82 79 PHE H CA 1
ATOM 4495 C C . PHE B 2 79 ? -8.107 61.426 27.835 1.00 28.18 79 PHE H C 1
ATOM 4496 O O . PHE B 2 79 ? -8.740 62.422 28.212 1.00 28.09 79 PHE H O 1
ATOM 4513 N N . PHE B 2 80 ? -7.015 61.489 27.078 1.00 23.73 80 PHE H N 1
ATOM 4514 C CA . PHE B 2 80 ? -6.437 62.732 26.573 1.00 26.66 80 PHE H CA 1
ATOM 4515 C C . PHE B 2 80 ? -6.835 62.920 25.113 1.00 25.93 80 PHE H C 1
ATOM 4516 O O . PHE B 2 80 ? -6.671 62.006 24.309 1.00 23.77 80 PHE H O 1
ATOM 4533 N N . LYS B 2 81 ? -7.367 64.100 24.770 1.00 21.37 81 LYS H N 1
ATOM 4534 C CA . LYS B 2 81 ? -7.590 64.438 23.369 1.00 24.40 81 LYS H CA 1
ATOM 4535 C C . LYS B 2 81 ? -7.122 65.866 23.099 1.00 26.96 81 LYS H C 1
ATOM 4536 O O . LYS B 2 81 ? -7.435 66.778 23.870 1.00 29.52 81 LYS H O 1
ATOM 4555 N N . MET B 2 82 ? -6.386 66.057 21.997 1.00 24.76 82 MET H N 1
ATOM 4556 C CA . MET B 2 82 ? -5.965 67.376 21.547 1.00 27.34 82 MET H CA 1
ATOM 4557 C C . MET B 2 82 ? -6.376 67.553 20.094 1.00 25.73 82 MET H C 1
ATOM 4558 O O . MET B 2 82 ? -6.114 66.679 19.259 1.00 24.78 82 MET H O 1
ATOM 4572 N N . ASN B 2 83 ? -7.054 68.663 19.797 1.00 24.03 83 ASN H N 1
ATOM 4573 C CA . ASN B 2 83 ? -7.532 68.920 18.440 1.00 26.13 83 ASN H CA 1
ATOM 4574 C C . ASN B 2 83 ? -6.561 69.735 17.593 1.00 27.77 83 ASN H C 1
ATOM 4575 O O . ASN B 2 83 ? -5.650 70.402 18.092 1.00 26.92 83 ASN H O 1
ATOM 4586 N N . SER B 2 84 ? -6.761 69.626 16.276 1.00 24.99 84 SER H N 1
ATOM 4587 C CA . SER B 2 84 ? -6.083 70.428 15.249 1.00 26.30 84 SER H CA 1
ATOM 4588 C C . SER B 2 84 ? -4.558 70.405 15.356 1.00 26.12 84 SER H C 1
ATOM 4589 O O . SER B 2 84 ? -3.914 71.454 15.439 1.00 28.32 84 SER H O 1
ATOM 4597 N N . LEU B 2 85 ? -3.962 69.213 15.325 1.00 27.03 85 LEU H N 1
ATOM 4598 C CA . LEU B 2 85 ? -2.508 69.152 15.475 1.00 27.04 85 LEU H CA 1
ATOM 4599 C C . LEU B 2 85 ? -1.818 69.707 14.235 1.00 25.92 85 LEU H C 1
ATOM 4600 O O . LEU B 2 85 ? -2.262 69.508 13.105 1.00 28.50 85 LEU H O 1
ATOM 4616 N N . GLN B 2 86 ? -0.708 70.396 14.461 1.00 30.41 86 GLN H N 1
ATOM 4617 C CA . GLN B 2 86 ? 0.125 70.942 13.406 1.00 34.19 86 GLN H CA 1
ATOM 4618 C C . GLN B 2 86 ? 1.493 70.286 13.501 1.00 28.01 86 GLN H C 1
ATOM 4619 O O . GLN B 2 86 ? 1.776 69.551 14.449 1.00 26.46 86 GLN H O 1
ATOM 4633 N N . ALA B 2 87 ? 2.336 70.524 12.493 1.00 31.31 87 ALA H N 1
ATOM 4634 C CA . ALA B 2 87 ? 3.619 69.831 12.454 1.00 27.43 87 ALA H CA 1
ATOM 4635 C C . ALA B 2 87 ? 4.400 70.048 13.744 1.00 24.42 87 ALA H C 1
ATOM 4636 O O . ALA B 2 87 ? 5.108 69.140 14.210 1.00 28.94 87 ALA H O 1
ATOM 4643 N N . ASP B 2 88 ? 4.284 71.241 14.335 1.00 32.93 88 ASP H N 1
ATOM 4644 C CA . ASP B 2 88 ? 5.000 71.570 15.562 1.00 30.36 88 ASP H CA 1
ATOM 4645 C C . ASP B 2 88 ? 4.385 70.934 16.819 1.00 28.89 88 ASP H C 1
ATOM 4646 O O . ASP B 2 88 ? 4.839 71.257 17.923 1.00 32.67 88 ASP H O 1
ATOM 4655 N N . ASP B 2 89 ? 3.382 70.061 16.669 1.00 24.52 89 ASP H N 1
ATOM 4656 C CA . ASP B 2 89 ? 2.864 69.226 17.752 1.00 25.49 89 ASP H CA 1
ATOM 4657 C C . ASP B 2 89 ? 3.458 67.816 17.739 1.00 23.32 89 ASP H C 1
ATOM 4658 O O . ASP B 2 89 ? 3.149 66.987 18.616 1.00 22.86 89 ASP H O 1
ATOM 4667 N N . THR B 2 90 ? 4.315 67.517 16.774 1.00 23.21 90 THR H N 1
ATOM 4668 C CA . THR B 2 90 ? 5.080 66.282 16.812 1.00 24.76 90 THR H CA 1
ATOM 4669 C C . THR B 2 90 ? 5.937 66.256 18.063 1.00 21.80 90 THR H C 1
ATOM 4670 O O . THR B 2 90 ? 6.741 67.165 18.289 1.00 24.47 90 THR H O 1
ATOM 4681 N N . ALA B 2 91 ? 5.809 65.189 18.848 1.00 21.59 91 ALA H N 1
ATOM 4682 C CA . ALA B 2 91 ? 6.460 65.093 20.153 1.00 24.55 91 ALA H CA 1
ATOM 4683 C C . ALA B 2 91 ? 6.111 63.746 20.782 1.00 21.89 91 ALA H C 1
ATOM 4684 O O . ALA B 2 91 ? 5.238 63.022 20.302 1.00 20.17 91 ALA H O 1
ATOM 4691 N N . ILE B 2 92 ? 6.801 63.414 21.863 1.00 22.09 92 ILE H N 1
ATOM 4692 C CA . ILE B 2 92 ? 6.372 62.311 22.713 1.00 19.73 92 ILE H CA 1
ATOM 4693 C C . ILE B 2 92 ? 5.453 62.877 23.787 1.00 16.91 92 ILE H C 1
ATOM 4694 O O . ILE B 2 92 ? 5.825 63.822 24.483 1.00 20.51 92 ILE H O 1
ATOM 4710 N N . TYR B 2 93 ? 4.271 62.280 23.920 1.00 19.22 93 TYR H N 1
ATOM 4711 C CA . TYR B 2 93 ? 3.254 62.683 24.886 1.00 23.43 93 TYR H CA 1
ATOM 4712 C C . TYR B 2 93 ? 3.227 61.689 26.036 1.00 20.34 93 TYR H C 1
ATOM 4713 O O . TYR B 2 93 ? 3.217 60.473 25.815 1.00 21.78 93 TYR H O 1
ATOM 4731 N N . TYR B 2 94 ? 3.213 62.213 27.258 1.00 17.62 94 TYR H N 1
ATOM 4732 C CA . TYR B 2 94 ? 3.231 61.408 28.468 1.00 19.62 94 TYR H CA 1
ATOM 4733 C C . TYR B 2 94 ? 2.059 61.768 29.364 1.00 21.75 94 TYR H C 1
ATOM 4734 O O . TYR B 2 94 ? 1.692 62.945 29.489 1.00 18.29 94 TYR H O 1
ATOM 4752 N N . CYS B 2 95 ? 1.502 60.756 30.018 1.00 19.92 95 CYS H N 1
ATOM 4753 C CA . CYS B 2 95 ? 0.770 60.977 31.252 1.00 16.65 95 CYS H CA 1
ATOM 4754 C C . CYS B 2 95 ? 1.700 60.761 32.442 1.00 19.98 95 CYS H C 1
ATOM 4755 O O . CYS B 2 95 ? 2.716 60.065 32.338 1.00 20.06 95 CYS H O 1
ATOM 4762 N N . ALA B 2 96 ? 1.364 61.401 33.569 1.00 20.19 96 ALA H N 1
ATOM 4763 C CA . ALA B 2 96 ? 2.208 61.304 34.753 1.00 21.13 96 ALA H CA 1
ATOM 4764 C C . ALA B 2 96 ? 1.387 61.575 36.007 1.00 19.00 96 ALA H C 1
ATOM 4765 O O . ALA B 2 96 ? 0.559 62.501 36.055 1.00 19.77 96 ALA H O 1
ATOM 4772 N N . LYS B 2 97 ? 1.656 60.775 37.024 1.00 20.36 97 LYS H N 1
ATOM 4773 C CA . LYS B 2 97 ? 0.966 60.878 38.302 1.00 18.89 97 LYS H CA 1
ATOM 4774 C C . LYS B 2 97 ? 1.481 62.075 39.094 1.00 17.75 97 LYS H C 1
ATOM 4775 O O . LYS B 2 97 ? 2.688 62.354 39.125 1.00 19.61 97 LYS H O 1
ATOM 4794 N N . ASN B 2 98 ? 0.554 62.791 39.716 1.00 20.94 98 ASN H N 1
ATOM 4795 C CA . ASN B 2 98 ? 0.922 63.858 40.639 1.00 23.56 98 ASN H CA 1
ATOM 4796 C C . ASN B 2 98 ? 1.591 63.258 41.872 1.00 19.52 98 ASN H C 1
ATOM 4797 O O . ASN B 2 98 ? 1.111 62.268 42.432 1.00 19.60 98 ASN H O 1
ATOM 4808 N N . SER B 2 99 ? 2.708 63.851 42.297 1.00 21.08 99 SER H N 1
ATOM 4809 C CA . SER B 2 99 ? 3.457 63.293 43.416 1.00 24.43 99 SER H CA 1
ATOM 4810 C C . SER B 2 99 ? 2.666 63.380 44.727 1.00 22.21 99 SER H C 1
ATOM 4811 O O . SER B 2 99 ? 2.692 62.443 45.529 1.00 21.50 99 SER H O 1
ATOM 4819 N N . HIS B 2 100 ? 1.947 64.476 44.930 1.00 19.06 100 HIS H N 1
ATOM 4820 C CA . HIS B 2 100 ? 1.362 64.853 46.220 1.00 19.51 100 HIS H CA 1
ATOM 4821 C C . HIS B 2 100 ? -0.158 64.856 46.103 1.00 19.41 100 HIS H C 1
ATOM 4822 O O . HIS B 2 100 ? -0.802 65.916 46.032 1.00 20.47 100 HIS H O 1
ATOM 4836 N N . GLY B 2 101 ? -0.733 63.667 46.077 1.00 23.39 101 GLY H N 1
ATOM 4837 C CA . GLY B 2 101 ? -2.177 63.513 46.088 1.00 24.58 101 GLY H CA 1
ATOM 4838 C C . GLY B 2 101 ? -2.906 64.415 45.118 1.00 20.45 101 GLY H C 1
ATOM 4839 O O . GLY B 2 101 ? -2.688 64.374 43.896 1.00 22.50 101 GLY H O 1
ATOM 4843 N N . ASN B 2 102 ? -3.793 65.242 45.669 1.00 21.86 102 ASN H N 1
ATOM 4844 C CA . ASN B 2 102 ? -4.585 66.161 44.873 1.00 21.17 102 ASN H CA 1
ATOM 4845 C C . ASN B 2 102 ? -4.112 67.599 44.985 1.00 20.29 102 ASN H C 1
ATOM 4846 O O . ASN B 2 102 ? -4.879 68.522 44.687 1.00 22.80 102 ASN H O 1
ATOM 4857 N N . TYR B 2 103 ? -2.851 67.818 45.366 1.00 20.27 103 TYR H N 1
ATOM 4858 C CA . TYR B 2 103 ? -2.343 69.163 45.610 1.00 21.84 103 TYR H CA 1
ATOM 4859 C C . TYR B 2 103 ? -1.506 69.730 44.461 1.00 20.66 103 TYR H C 1
ATOM 4860 O O . TYR B 2 103 ? -0.685 69.023 43.871 1.00 22.02 103 TYR H O 1
ATOM 4878 N N . VAL B 2 104 ? -1.729 71.022 44.189 1.00 20.94 104 VAL H N 1
ATOM 4879 C CA . VAL B 2 104 ? -0.951 71.825 43.243 1.00 19.28 104 VAL H CA 1
ATOM 4880 C C . VAL B 2 104 ? 0.405 72.169 43.848 1.00 22.20 104 VAL H C 1
ATOM 4881 O O . VAL B 2 104 ? 0.504 72.508 45.036 1.00 20.38 104 VAL H O 1
ATOM 4894 N N . GLY B 2 105 ? 1.459 72.128 43.041 1.00 22.18 105 GLY H N 1
ATOM 4895 C CA . GLY B 2 105 ? 2.690 72.800 43.409 1.00 21.32 105 GLY H CA 1
ATOM 4896 C C . GLY B 2 105 ? 3.892 71.910 43.666 1.00 19.68 105 GLY H C 1
ATOM 4897 O O . GLY B 2 105 ? 4.895 72.409 44.176 1.00 22.64 105 GLY H O 1
ATOM 4901 N N . TYR B 2 106 ? 3.829 70.624 43.325 1.00 19.80 106 TYR H N 1
ATOM 4902 C CA . TYR B 2 106 ? 4.917 69.700 43.633 1.00 19.30 106 TYR H CA 1
ATOM 4903 C C . TYR B 2 106 ? 5.419 69.116 42.313 1.00 18.82 106 TYR H C 1
ATOM 4904 O O . TYR B 2 106 ? 5.892 69.871 41.472 1.00 21.55 106 TYR H O 1
ATOM 4922 N N . ALA B 2 107 ? 5.335 67.808 42.111 1.00 20.09 107 ALA H N 1
ATOM 4923 C CA . ALA B 2 107 ? 6.061 67.147 41.025 1.00 18.20 107 ALA H CA 1
ATOM 4924 C C . ALA B 2 107 ? 5.218 66.024 40.459 1.00 24.29 107 ALA H C 1
ATOM 4925 O O . ALA B 2 107 ? 4.031 65.892 40.759 1.00 19.27 107 ALA H O 1
ATOM 4932 N N . MET B 2 108 ? 5.838 65.257 39.563 1.00 19.91 108 MET H N 1
ATOM 4933 C CA . MET B 2 108 ? 5.180 64.165 38.855 1.00 17.31 108 MET H CA 1
ATOM 4934 C C . MET B 2 108 ? 6.057 62.938 39.058 1.00 24.71 108 MET H C 1
ATOM 4935 O O . MET B 2 108 ? 7.166 62.882 38.532 1.00 20.95 108 MET H O 1
ATOM 4949 N N . ASP B 2 109 ? 5.615 61.978 39.887 1.00 21.01 109 ASP H N 1
ATOM 4950 C CA . ASP B 2 109 ? 6.585 60.981 40.325 1.00 19.64 109 ASP H CA 1
ATOM 4951 C C . ASP B 2 109 ? 6.613 59.728 39.454 1.00 25.73 109 ASP H C 1
ATOM 4952 O O . ASP B 2 109 ? 7.673 59.116 39.340 1.00 34.65 109 ASP H O 1
ATOM 4961 N N . TYR B 2 110 ? 5.514 59.338 38.824 1.00 19.76 110 TYR H N 1
ATOM 4962 C CA . TYR B 2 110 ? 5.495 58.159 37.955 1.00 23.85 110 TYR H CA 1
ATOM 4963 C C . TYR B 2 110 ? 4.938 58.549 36.589 1.00 20.19 110 TYR H C 1
ATOM 4964 O O . TYR B 2 110 ? 3.880 59.184 36.508 1.00 21.36 110 TYR H O 1
ATOM 4982 N N . TRP B 2 111 ? 5.634 58.140 35.521 1.00 20.96 111 TRP H N 1
ATOM 4983 C CA . TRP B 2 111 ? 5.337 58.575 34.164 1.00 22.94 111 TRP H CA 1
ATOM 4984 C C . TRP B 2 111 ? 4.945 57.376 33.311 1.00 21.14 111 TRP H C 1
ATOM 4985 O O . TRP B 2 111 ? 5.456 56.271 33.507 1.00 23.55 111 TRP H O 1
ATOM 5006 N N . GLY B 2 112 ? 4.009 57.584 32.404 1.00 21.38 112 GLY H N 1
ATOM 5007 C CA . GLY B 2 112 ? 3.739 56.593 31.380 1.00 21.84 112 GLY H CA 1
ATOM 5008 C C . GLY B 2 112 ? 4.955 56.418 30.488 1.00 21.54 112 GLY H C 1
ATOM 5009 O O . GLY B 2 112 ? 5.920 57.179 30.540 1.00 21.99 112 GLY H O 1
ATOM 5013 N N . GLN B 2 113 ? 4.903 55.378 29.645 1.00 21.81 113 GLN H N 1
ATOM 5014 C CA . GLN B 2 113 ? 6.023 55.063 28.763 1.00 18.11 113 GLN H CA 1
ATOM 5015 C C . GLN B 2 113 ? 6.129 56.024 27.580 1.00 22.78 113 GLN H C 1
ATOM 5016 O O . GLN B 2 113 ? 7.153 56.032 26.889 1.00 22.86 113 GLN H O 1
ATOM 5030 N N . GLY B 2 114 ? 5.102 56.799 27.338 1.00 22.09 114 GLY H N 1
ATOM 5031 C CA . GLY B 2 114 ? 5.108 57.779 26.280 1.00 19.19 114 GLY H CA 1
ATOM 5032 C C . GLY B 2 114 ? 4.444 57.274 25.011 1.00 24.92 114 GLY H C 1
ATOM 5033 O O . GLY B 2 114 ? 4.353 56.067 24.758 1.00 29.25 114 GLY H O 1
ATOM 5037 N N . THR B 2 115 ? 3.919 58.221 24.226 1.00 21.97 115 THR H N 1
ATOM 5038 C CA . THR B 2 115 ? 3.343 57.967 22.914 1.00 24.44 115 THR H CA 1
ATOM 5039 C C . THR B 2 115 ? 4.061 58.896 21.942 1.00 23.20 115 THR H C 1
ATOM 5040 O O . THR B 2 115 ? 3.990 60.119 22.093 1.00 19.50 115 THR H O 1
ATOM 5051 N N . SER B 2 116 ? 4.742 58.313 20.957 1.00 22.85 116 SER H N 1
ATOM 5052 C CA A SER B 2 116 ? 5.446 59.057 19.916 0.45 24.20 116 SER H CA 1
ATOM 5053 C CA B SER B 2 116 ? 5.435 59.093 19.942 0.55 24.11 116 SER H CA 1
ATOM 5054 C C . SER B 2 116 ? 4.429 59.515 18.880 1.00 20.76 116 SER H C 1
ATOM 5055 O O . SER B 2 116 ? 3.851 58.678 18.177 1.00 23.73 116 SER H O 1
ATOM 5070 N N . VAL B 2 117 ? 4.193 60.821 18.794 1.00 20.57 117 VAL H N 1
ATOM 5071 C CA . VAL B 2 117 ? 3.183 61.389 17.914 1.00 17.25 117 VAL H CA 1
ATOM 5072 C C . VAL B 2 117 ? 3.883 62.065 16.756 1.00 17.75 117 VAL H C 1
ATOM 5073 O O . VAL B 2 117 ? 4.784 62.891 16.960 1.00 23.26 117 VAL H O 1
ATOM 5086 N N . THR B 2 118 ? 3.502 61.677 15.538 1.00 20.32 118 THR H N 1
ATOM 5087 C CA . THR B 2 118 ? 4.007 62.277 14.313 1.00 19.77 118 THR H CA 1
ATOM 5088 C C . THR B 2 118 ? 2.856 62.958 13.594 1.00 21.21 118 THR H C 1
ATOM 5089 O O . THR B 2 118 ? 1.846 62.310 13.304 1.00 22.24 118 THR H O 1
ATOM 5100 N N . VAL B 2 119 ? 3.005 64.254 13.305 1.00 21.47 119 VAL H N 1
ATOM 5101 C CA . VAL B 2 119 ? 1.986 65.004 12.581 1.00 22.23 119 VAL H CA 1
ATOM 5102 C C . VAL B 2 119 ? 2.470 65.191 11.156 1.00 25.47 119 VAL H C 1
ATOM 5103 O O . VAL B 2 119 ? 3.369 65.999 10.888 1.00 23.32 119 VAL H O 1
ATOM 5116 N N . SER B 2 120 ? 1.830 64.488 10.234 1.00 21.21 120 SER H N 1
ATOM 5117 C CA . SER B 2 120 ? 2.321 64.425 8.871 1.00 21.94 120 SER H CA 1
ATOM 5118 C C . SER B 2 120 ? 1.260 63.797 7.985 1.00 25.38 120 SER H C 1
ATOM 5119 O O . SER B 2 120 ? 0.459 62.980 8.441 1.00 26.73 120 SER H O 1
ATOM 5127 N N . SER B 2 121 ? 1.264 64.202 6.716 1.00 27.68 121 SER H N 1
ATOM 5128 C CA . SER B 2 121 ? 0.378 63.636 5.716 1.00 25.80 121 SER H CA 1
ATOM 5129 C C . SER B 2 121 ? 1.041 62.532 4.890 1.00 28.88 121 SER H C 1
ATOM 5130 O O . SER B 2 121 ? 0.404 61.990 3.982 1.00 35.17 121 SER H O 1
ATOM 5138 N N . ALA B 2 122 ? 2.296 62.197 5.168 1.00 29.33 122 ALA H N 1
ATOM 5139 C CA . ALA B 2 122 ? 2.985 61.169 4.395 1.00 24.15 122 ALA H CA 1
ATOM 5140 C C . ALA B 2 122 ? 2.261 59.837 4.509 1.00 30.42 122 ALA H C 1
ATOM 5141 O O . ALA B 2 122 ? 1.652 59.518 5.535 1.00 32.04 122 ALA H O 1
ATOM 5148 N N . SER B 2 123 ? 2.357 59.043 3.442 1.00 31.47 123 SER H N 1
ATOM 5149 C CA . SER B 2 123 ? 1.805 57.701 3.454 1.00 33.92 123 SER H CA 1
ATOM 5150 C C . SER B 2 123 ? 2.781 56.749 4.137 1.00 30.03 123 SER H C 1
ATOM 5151 O O . SER B 2 123 ? 3.992 56.822 3.929 1.00 33.71 123 SER H O 1
ATOM 5159 N N . THR B 2 124 ? 2.245 55.861 4.968 1.00 33.82 124 THR H N 1
ATOM 5160 C CA . THR B 2 124 ? 3.041 54.783 5.550 1.00 31.86 124 THR H CA 1
ATOM 5161 C C . THR B 2 124 ? 3.717 53.962 4.445 1.00 28.60 124 THR H C 1
ATOM 5162 O O . THR B 2 124 ? 3.094 53.593 3.444 1.00 31.05 124 THR H O 1
ATOM 5173 N N . LYS B 2 125 ? 5.006 53.675 4.628 1.00 27.54 125 LYS H N 1
ATOM 5174 C CA . LYS B 2 125 ? 5.797 53.064 3.568 1.00 29.12 125 LYS H CA 1
ATOM 5175 C C . LYS B 2 125 ? 7.006 52.391 4.198 1.00 25.37 125 LYS H C 1
ATOM 5176 O O . LYS B 2 125 ? 7.661 52.973 5.071 1.00 26.10 125 LYS H O 1
ATOM 5195 N N . GLY B 2 126 ? 7.270 51.155 3.779 1.00 27.12 126 GLY H N 1
ATOM 5196 C CA . GLY B 2 126 ? 8.472 50.462 4.178 1.00 25.16 126 GLY H CA 1
ATOM 5197 C C . GLY B 2 126 ? 9.726 50.931 3.446 1.00 25.43 126 GLY H C 1
ATOM 5198 O O . GLY B 2 126 ? 9.683 51.505 2.358 1.00 27.39 126 GLY H O 1
ATOM 5202 N N . PRO B 2 127 ? 10.880 50.664 4.036 1.00 23.85 127 PRO H N 1
ATOM 5203 C CA . PRO B 2 127 ? 12.132 51.180 3.483 1.00 24.64 127 PRO H CA 1
ATOM 5204 C C . PRO B 2 127 ? 12.633 50.343 2.321 1.00 24.62 127 PRO H C 1
ATOM 5205 O O . PRO B 2 127 ? 12.332 49.160 2.201 1.00 26.18 127 PRO H O 1
ATOM 5216 N N . SER B 2 128 ? 13.431 50.985 1.477 1.00 22.01 128 SER H N 1
ATOM 5217 C CA . SER B 2 128 ? 14.402 50.286 0.648 1.00 21.87 128 SER H CA 1
ATOM 5218 C C . SER B 2 128 ? 15.707 50.217 1.428 1.00 22.78 128 SER H C 1
ATOM 5219 O O . SER B 2 128 ? 16.068 51.158 2.142 1.00 27.45 128 SER H O 1
ATOM 5227 N N . VAL B 2 129 ? 16.396 49.093 1.330 1.00 19.27 129 VAL H N 1
ATOM 5228 C CA . VAL B 2 129 ? 17.638 48.868 2.053 1.00 18.77 129 VAL H CA 1
ATOM 5229 C C . VAL B 2 129 ? 18.758 48.696 1.048 1.00 24.84 129 VAL H C 1
ATOM 5230 O O . VAL B 2 129 ? 18.736 47.762 0.236 1.00 25.04 129 VAL H O 1
ATOM 5243 N N . PHE B 2 130 ? 19.765 49.544 1.155 1.00 18.42 130 PHE H N 1
ATOM 5244 C CA . PHE B 2 130 ? 20.863 49.530 0.192 1.00 18.53 130 PHE H CA 1
ATOM 5245 C C . PHE B 2 130 ? 22.165 49.230 0.911 1.00 20.22 130 PHE H C 1
ATOM 5246 O O . PHE B 2 130 ? 22.348 49.650 2.070 1.00 20.81 130 PHE H O 1
ATOM 5263 N N . PRO B 2 131 ? 23.105 48.547 0.253 1.00 18.55 131 PRO H N 1
ATOM 5264 C CA . PRO B 2 131 ? 24.390 48.255 0.893 1.00 18.45 131 PRO H CA 1
ATOM 5265 C C . PRO B 2 131 ? 25.294 49.477 0.950 1.00 19.62 131 PRO H C 1
ATOM 5266 O O . PRO B 2 131 ? 25.298 50.324 0.053 1.00 21.81 131 PRO H O 1
ATOM 5277 N N . LEU B 2 132 ? 26.062 49.564 2.026 1.00 17.99 132 LEU H N 1
ATOM 5278 C CA . LEU B 2 132 ? 27.131 50.552 2.182 1.00 18.07 132 LEU H CA 1
ATOM 5279 C C . LEU B 2 132 ? 28.458 49.781 2.173 1.00 18.59 132 LEU H C 1
ATOM 5280 O O . LEU B 2 132 ? 28.767 49.050 3.114 1.00 21.14 132 LEU H O 1
ATOM 5296 N N . ALA B 2 133 ? 29.241 49.940 1.092 1.00 18.46 133 ALA H N 1
ATOM 5297 C CA . ALA B 2 133 ? 30.501 49.228 0.957 1.00 21.53 133 ALA H CA 1
ATOM 5298 C C . ALA B 2 133 ? 31.488 50.187 0.304 1.00 20.44 133 ALA H C 1
ATOM 5299 O O . ALA B 2 133 ? 31.186 50.725 -0.772 1.00 19.47 133 ALA H O 1
ATOM 5306 N N . PRO B 2 134 ? 32.674 50.396 0.870 1.00 21.79 134 PRO H N 1
ATOM 5307 C CA . PRO B 2 134 ? 33.606 51.338 0.244 1.00 24.34 134 PRO H CA 1
ATOM 5308 C C . PRO B 2 134 ? 34.137 50.817 -1.087 1.00 19.83 134 PRO H C 1
ATOM 5309 O O . PRO B 2 134 ? 34.196 49.610 -1.336 1.00 21.40 134 PRO H O 1
ATOM 5320 N N A CYS B 2 135 ? 34.529 51.772 -1.927 0.54 22.80 135 CYS H N 1
ATOM 5321 N N B CYS B 2 135 ? 34.506 51.754 -1.959 0.46 22.93 135 CYS H N 1
ATOM 5322 C CA A CYS B 2 135 ? 35.182 51.476 -3.202 0.54 25.11 135 CYS H CA 1
ATOM 5323 C CA B CYS B 2 135 ? 35.188 51.381 -3.201 0.46 25.28 135 CYS H CA 1
ATOM 5324 C C A CYS B 2 135 ? 36.538 50.794 -3.014 0.54 26.29 135 CYS H C 1
ATOM 5325 C C B CYS B 2 135 ? 36.496 50.654 -2.916 0.46 25.96 135 CYS H C 1
ATOM 5326 O O A CYS B 2 135 ? 36.938 49.964 -3.845 0.54 26.23 135 CYS H O 1
ATOM 5327 O O B CYS B 2 135 ? 36.812 49.641 -3.556 0.46 27.01 135 CYS H O 1
ATOM 5342 N N . SER B 2 136 ? 37.266 51.156 -1.958 1.00 24.41 136 SER H N 1
ATOM 5343 C CA . SER B 2 136 ? 38.583 50.617 -1.676 1.00 26.18 136 SER H CA 1
ATOM 5344 C C . SER B 2 136 ? 38.921 50.886 -0.221 1.00 22.15 136 SER H C 1
ATOM 5345 O O . SER B 2 136 ? 38.220 51.625 0.485 1.00 24.85 136 SER H O 1
ATOM 5353 N N . ARG B 2 137 ? 39.991 50.251 0.226 1.00 22.46 137 ARG H N 1
ATOM 5354 C CA . ARG B 2 137 ? 40.615 50.600 1.495 1.00 22.88 137 ARG H CA 1
ATOM 5355 C C . ARG B 2 137 ? 42.113 50.485 1.309 1.00 26.42 137 ARG H C 1
ATOM 5356 O O . ARG B 2 137 ? 42.602 50.050 0.254 1.00 24.06 137 ARG H O 1
ATOM 5377 N N . SER B 2 138 ? 42.850 50.875 2.338 1.00 24.42 138 SER H N 1
ATOM 5378 C CA . SER B 2 138 ? 44.287 50.644 2.329 1.00 25.48 138 SER H CA 1
ATOM 5379 C C . SER B 2 138 ? 44.592 49.204 2.723 1.00 25.93 138 SER H C 1
ATOM 5380 O O . SER B 2 138 ? 43.954 48.649 3.627 1.00 25.72 138 SER H O 1
ATOM 5388 N N . THR B 2 139 ? 45.604 48.624 2.074 1.00 26.67 139 THR H N 1
ATOM 5389 C CA . THR B 2 139 ? 46.078 47.290 2.433 1.00 27.36 139 THR H CA 1
ATOM 5390 C C . THR B 2 139 ? 46.658 47.256 3.846 1.00 32.30 139 THR H C 1
ATOM 5391 O O . THR B 2 139 ? 46.821 46.170 4.415 1.00 32.69 139 THR H O 1
ATOM 5402 N N A SER B 2 140 ? 46.980 48.407 4.421 0.61 29.39 140 SER H N 1
ATOM 5403 N N B SER B 2 140 ? 46.981 48.409 4.426 0.39 30.18 140 SER H N 1
ATOM 5404 C CA A SER B 2 140 ? 47.509 48.445 5.776 0.61 32.85 140 SER H CA 1
ATOM 5405 C CA B SER B 2 140 ? 47.505 48.453 5.785 0.39 32.20 140 SER H CA 1
ATOM 5406 C C A SER B 2 140 ? 46.423 48.555 6.843 0.61 28.66 140 SER H C 1
ATOM 5407 C C B SER B 2 140 ? 46.417 48.551 6.849 0.39 29.26 140 SER H C 1
ATOM 5408 O O A SER B 2 140 ? 46.753 48.505 8.035 0.61 32.29 140 SER H O 1
ATOM 5409 O O B SER B 2 140 ? 46.742 48.501 8.041 0.39 31.44 140 SER H O 1
ATOM 5424 N N . GLU B 2 141 ? 45.145 48.683 6.467 1.00 27.40 141 GLU H N 1
ATOM 5425 C CA . GLU B 2 141 ? 44.055 48.823 7.442 1.00 27.54 141 GLU H CA 1
ATOM 5426 C C . GLU B 2 141 ? 43.536 47.452 7.876 1.00 27.98 141 GLU H C 1
ATOM 5427 O O . GLU B 2 141 ? 43.008 46.687 7.063 1.00 28.19 141 GLU H O 1
ATOM 5439 N N . SER B 2 142 ? 43.675 47.143 9.168 1.00 31.10 142 SER H N 1
ATOM 5440 C CA . SER B 2 142 ? 43.232 45.849 9.672 1.00 30.82 142 SER H CA 1
ATOM 5441 C C . SER B 2 142 ? 41.744 45.845 9.998 1.00 28.60 142 SER H C 1
ATOM 5442 O O . SER B 2 142 ? 41.167 44.772 10.206 1.00 30.29 142 SER H O 1
ATOM 5450 N N . THR B 2 143 ? 41.117 47.016 9.994 1.00 25.71 143 THR H N 1
ATOM 5451 C CA . THR B 2 143 ? 39.684 47.175 10.163 1.00 25.87 143 THR H CA 1
ATOM 5452 C C . THR B 2 143 ? 39.041 47.770 8.922 1.00 30.72 143 THR H C 1
ATOM 5453 O O . THR B 2 143 ? 39.615 48.647 8.266 1.00 31.90 143 THR H O 1
ATOM 5464 N N . ALA B 2 144 ? 37.832 47.297 8.621 1.00 22.98 144 ALA H N 1
ATOM 5465 C CA . ALA B 2 144 ? 37.062 47.751 7.480 1.00 22.15 144 ALA H CA 1
ATOM 5466 C C . ALA B 2 144 ? 35.652 48.133 7.929 1.00 21.36 144 ALA H C 1
ATOM 5467 O O . ALA B 2 144 ? 35.162 47.659 8.953 1.00 23.52 144 ALA H O 1
ATOM 5474 N N . ALA B 2 145 ? 34.997 48.973 7.132 1.00 20.69 145 ALA H N 1
ATOM 5475 C CA . ALA B 2 145 ? 33.638 49.419 7.405 1.00 19.98 145 ALA H CA 1
ATOM 5476 C C . ALA B 2 145 ? 32.671 48.956 6.321 1.00 23.07 145 ALA H C 1
ATOM 5477 O O . ALA B 2 145 ? 33.007 48.898 5.126 1.00 21.90 145 ALA H O 1
ATOM 5484 N N . LEU B 2 146 ? 31.471 48.628 6.760 1.00 19.23 146 LEU H N 1
ATOM 5485 C CA . LEU B 2 146 ? 30.337 48.400 5.890 1.00 22.18 146 LEU H CA 1
ATOM 5486 C C . LEU B 2 146 ? 29.060 48.809 6.612 1.00 20.29 146 LEU H C 1
ATOM 5487 O O . LEU B 2 146 ? 29.069 49.145 7.801 1.00 23.93 146 LEU H O 1
ATOM 5503 N N . GLY B 2 147 ? 27.949 48.747 5.894 1.00 21.04 147 GLY H N 1
ATOM 5504 C CA . GLY B 2 147 ? 26.703 49.168 6.498 1.00 20.55 147 GLY H CA 1
ATOM 5505 C C . GLY B 2 147 ? 25.531 48.942 5.586 1.00 20.95 147 GLY H C 1
ATOM 5506 O O . GLY B 2 147 ? 25.633 48.324 4.521 1.00 19.70 147 GLY H O 1
ATOM 5510 N N . CYS B 2 148 ? 24.391 49.441 6.037 1.00 19.83 148 CYS H N 1
ATOM 5511 C CA A CYS B 2 148 ? 23.161 49.471 5.260 0.67 17.66 148 CYS H CA 1
ATOM 5512 C CA B CYS B 2 148 ? 23.253 49.527 5.151 0.33 19.40 148 CYS H CA 1
ATOM 5513 C C . CYS B 2 148 ? 22.516 50.835 5.391 1.00 18.52 148 CYS H C 1
ATOM 5514 O O . CYS B 2 148 ? 22.449 51.378 6.507 1.00 18.53 148 CYS H O 1
ATOM 5527 N N . LEU B 2 149 ? 22.010 51.347 4.285 1.00 17.12 149 LEU H N 1
ATOM 5528 C CA . LEU B 2 149 ? 21.249 52.581 4.219 1.00 18.15 149 LEU H CA 1
ATOM 5529 C C . LEU B 2 149 ? 19.774 52.209 4.102 1.00 17.12 149 LEU H C 1
ATOM 5530 O O . LEU B 2 149 ? 19.377 51.486 3.176 1.00 20.84 149 LEU H O 1
ATOM 5546 N N . VAL B 2 150 ? 18.996 52.634 5.091 1.00 16.95 150 VAL H N 1
ATOM 5547 C CA . VAL B 2 150 ? 17.590 52.290 5.249 1.00 18.68 150 VAL H CA 1
ATOM 5548 C C . VAL B 2 150 ? 16.805 53.535 4.865 1.00 20.27 150 VAL H C 1
ATOM 5549 O O . VAL B 2 150 ? 16.650 54.472 5.669 1.00 19.87 150 VAL H O 1
ATOM 5562 N N . LYS B 2 151 ? 16.338 53.579 3.625 1.00 22.95 151 LYS H N 1
ATOM 5563 C CA . LYS B 2 151 ? 15.920 54.830 3.021 1.00 21.41 151 LYS H CA 1
ATOM 5564 C C . LYS B 2 151 ? 14.436 54.832 2.700 1.00 22.50 151 LYS H C 1
ATOM 5565 O O . LYS B 2 151 ? 13.874 53.805 2.291 1.00 24.16 151 LYS H O 1
ATOM 5584 N N . ASP B 2 152 ? 13.833 56.013 2.872 1.00 21.17 152 ASP H N 1
ATOM 5585 C CA . ASP B 2 152 ? 12.494 56.364 2.384 1.00 21.10 152 ASP H CA 1
ATOM 5586 C C . ASP B 2 152 ? 11.413 55.520 3.063 1.00 22.59 152 ASP H C 1
ATOM 5587 O O . ASP B 2 152 ? 10.625 54.850 2.415 1.00 25.05 152 ASP H O 1
ATOM 5596 N N . TYR B 2 153 ? 11.381 55.571 4.383 1.00 21.60 153 TYR H N 1
ATOM 5597 C CA . TYR B 2 153 ? 10.317 54.905 5.110 1.00 21.09 153 TYR H CA 1
ATOM 5598 C C . TYR B 2 153 ? 9.548 55.950 5.897 1.00 22.68 153 TYR H C 1
ATOM 5599 O O . TYR B 2 153 ? 10.049 57.047 6.176 1.00 20.24 153 TYR H O 1
ATOM 5617 N N . PHE B 2 154 ? 8.310 55.583 6.241 1.00 21.89 154 PHE H N 1
ATOM 5618 C CA . PHE B 2 154 ? 7.455 56.414 7.090 1.00 21.82 154 PHE H CA 1
ATOM 5619 C C . PHE B 2 154 ? 6.428 55.547 7.798 1.00 22.74 154 PHE H C 1
ATOM 5620 O O . PHE B 2 154 ? 5.879 54.633 7.177 1.00 25.44 154 PHE H O 1
ATOM 5637 N N . PRO B 2 155 ? 6.121 55.804 9.070 1.00 25.96 155 PRO H N 1
ATOM 5638 C CA . PRO B 2 155 ? 6.775 56.714 10.001 1.00 23.44 155 PRO H CA 1
ATOM 5639 C C . PRO B 2 155 ? 7.900 55.993 10.724 1.00 26.36 155 PRO H C 1
ATOM 5640 O O . PRO B 2 155 ? 8.174 54.830 10.408 1.00 23.53 155 PRO H O 1
ATOM 5651 N N . GLU B 2 156 ? 8.529 56.687 11.688 1.00 22.56 156 GLU H N 1
ATOM 5652 C CA . GLU B 2 156 ? 9.420 56.061 12.639 1.00 22.87 156 GLU H CA 1
ATOM 5653 C C . GLU B 2 156 ? 8.649 55.049 13.478 1.00 23.90 156 GLU H C 1
ATOM 5654 O O . GLU B 2 156 ? 7.430 55.161 13.613 1.00 26.58 156 GLU H O 1
ATOM 5666 N N . PRO B 2 157 ? 9.337 54.040 14.050 1.00 25.31 157 PRO H N 1
ATOM 5667 C CA . PRO B 2 157 ? 10.767 53.741 13.958 1.00 21.32 157 PRO H CA 1
ATOM 5668 C C . PRO B 2 157 ? 11.102 52.533 13.049 1.00 26.52 157 PRO H C 1
ATOM 5669 O O . PRO B 2 157 ? 10.209 51.821 12.603 1.00 23.21 157 PRO H O 1
ATOM 5680 N N . VAL B 2 158 ? 12.395 52.312 12.807 1.00 23.24 158 VAL H N 1
ATOM 5681 C CA . VAL B 2 158 ? 12.915 51.050 12.288 1.00 24.84 158 VAL H CA 1
ATOM 5682 C C . VAL B 2 158 ? 13.907 50.521 13.300 1.00 22.71 158 VAL H C 1
ATOM 5683 O O . VAL B 2 158 ? 14.563 51.284 14.019 1.00 30.61 158 VAL H O 1
ATOM 5696 N N . THR B 2 159 ? 14.023 49.205 13.353 1.00 26.31 159 THR H N 1
ATOM 5697 C CA . THR B 2 159 ? 15.080 48.567 14.110 1.00 24.49 159 THR H CA 1
ATOM 5698 C C . THR B 2 159 ? 16.034 47.884 13.133 1.00 25.87 159 THR H C 1
ATOM 5699 O O . THR B 2 159 ? 15.606 47.379 12.087 1.00 25.56 159 THR H O 1
ATOM 5710 N N . VAL B 2 160 ? 17.323 47.941 13.450 1.00 23.08 160 VAL H N 1
ATOM 5711 C CA . VAL B 2 160 ? 18.359 47.285 12.662 1.00 24.29 160 VAL H CA 1
ATOM 5712 C C . VAL B 2 160 ? 19.214 46.444 13.596 1.00 24.16 160 VAL H C 1
ATOM 5713 O O . VAL B 2 160 ? 19.654 46.919 14.652 1.00 25.62 160 VAL H O 1
ATOM 5726 N N . SER B 2 161 ? 19.446 45.198 13.209 1.00 18.77 161 SER H N 1
ATOM 5727 C CA . SER B 2 161 ? 20.426 44.360 13.857 1.00 19.90 161 SER H CA 1
ATOM 5728 C C . SER B 2 161 ? 21.365 43.835 12.769 1.00 20.49 161 SER H C 1
ATOM 5729 O O . SER B 2 161 ? 21.122 44.011 11.566 1.00 20.98 161 SER H O 1
ATOM 5737 N N . TRP B 2 162 ? 22.461 43.207 13.205 1.00 20.93 162 TRP H N 1
ATOM 5738 C CA . TRP B 2 162 ? 23.439 42.607 12.313 1.00 25.31 162 TRP H CA 1
ATOM 5739 C C . TRP B 2 162 ? 23.580 41.124 12.630 1.00 2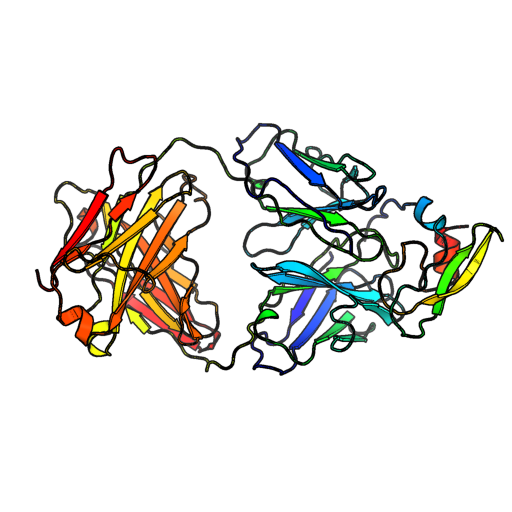5.45 162 TRP H C 1
ATOM 5740 O O . TRP B 2 162 ? 23.688 40.730 13.799 1.00 25.78 162 TRP H O 1
ATOM 5761 N N . ASN B 2 163 ? 23.571 40.296 11.585 1.00 22.04 163 ASN H N 1
ATOM 5762 C CA . ASN B 2 163 ? 23.749 38.855 11.726 1.00 23.47 163 ASN H CA 1
ATOM 5763 C C . ASN B 2 163 ? 22.779 38.296 12.768 1.00 27.52 163 ASN H C 1
ATOM 5764 O O . ASN B 2 163 ? 23.132 37.462 13.605 1.00 30.42 163 ASN H O 1
ATOM 5775 N N . SER B 2 164 ? 21.528 38.754 12.692 1.00 25.63 164 SER H N 1
ATOM 5776 C CA . SER B 2 164 ? 20.438 38.245 13.523 1.00 28.71 164 SER H CA 1
ATOM 5777 C C . SER B 2 164 ? 20.750 38.437 14.999 1.00 32.08 164 SER H C 1
ATOM 5778 O O . SER B 2 164 ? 20.346 37.632 15.844 1.00 35.67 164 SER H O 1
ATOM 5786 N N . GLY B 2 165 ? 21.452 39.523 15.311 1.00 30.76 165 GLY H N 1
ATOM 5787 C CA . GLY B 2 165 ? 21.774 39.880 16.674 1.00 36.81 165 GLY H CA 1
ATOM 5788 C C . GLY B 2 165 ? 23.097 39.353 17.171 1.00 34.63 165 GLY H C 1
ATOM 5789 O O . GLY B 2 165 ? 23.543 39.766 18.250 1.00 36.94 165 GLY H O 1
ATOM 5793 N N . ALA B 2 166 ? 23.745 38.462 16.422 1.00 28.97 166 ALA H N 1
ATOM 5794 C CA . ALA B 2 166 ? 25.017 37.905 16.854 1.00 28.48 166 ALA H CA 1
ATOM 5795 C C . ALA B 2 166 ? 26.167 38.895 16.764 1.00 32.69 166 ALA H C 1
ATOM 5796 O O . ALA B 2 166 ? 27.206 38.671 17.389 1.00 34.70 166 ALA H O 1
ATOM 5803 N N . LEU B 2 167 ? 26.045 39.931 15.954 1.00 27.08 167 LEU H N 1
ATOM 5804 C CA . LEU B 2 167 ? 27.114 40.904 15.752 1.00 23.78 167 LEU H CA 1
ATOM 5805 C C . LEU B 2 167 ? 26.651 42.203 16.390 1.00 22.63 167 LEU H C 1
ATOM 5806 O O . LEU B 2 167 ? 25.771 42.884 15.856 1.00 21.94 167 LEU H O 1
ATOM 5822 N N . THR B 2 168 ? 27.208 42.528 17.561 1.00 26.12 168 THR H N 1
ATOM 5823 C CA . THR B 2 168 ? 26.888 43.777 18.236 1.00 28.90 168 THR H CA 1
ATOM 5824 C C . THR B 2 168 ? 28.077 44.709 18.363 1.00 21.84 168 THR H C 1
ATOM 5825 O O . THR B 2 168 ? 27.897 45.931 18.332 1.00 22.96 168 THR H O 1
ATOM 5836 N N . SER B 2 169 ? 29.269 44.159 18.508 1.00 23.28 169 SER H N 1
ATOM 5837 C CA . SER B 2 169 ? 30.491 44.940 18.662 1.00 28.76 169 SER H CA 1
ATOM 5838 C C . SER B 2 169 ? 30.766 45.745 17.400 1.00 27.48 169 SER H C 1
ATOM 5839 O O . SER B 2 169 ? 30.629 45.234 16.285 1.00 24.63 169 SER H O 1
ATOM 5847 N N . GLY B 2 170 ? 31.113 47.017 17.580 1.00 29.06 170 GLY H N 1
ATOM 5848 C CA . GLY B 2 170 ? 31.422 47.891 16.454 1.00 28.09 170 GLY H CA 1
ATOM 5849 C C . GLY B 2 170 ? 30.235 48.412 15.675 1.00 26.10 170 GLY H C 1
ATOM 5850 O O . GLY B 2 170 ? 30.435 49.127 14.690 1.00 24.33 170 GLY H O 1
ATOM 5854 N N . VAL B 2 171 ? 29.007 48.096 16.070 1.00 21.07 171 VAL H N 1
ATOM 5855 C CA . VAL B 2 171 ? 27.844 48.569 15.340 1.00 20.04 171 VAL H CA 1
ATOM 5856 C C . VAL B 2 171 ? 27.487 49.989 15.779 1.00 18.67 171 VAL H C 1
ATOM 5857 O O . VAL B 2 171 ? 27.483 50.298 16.986 1.00 21.57 171 VAL H O 1
ATOM 5870 N N . HIS B 2 172 ? 27.161 50.856 14.816 1.00 18.12 172 HIS H N 1
ATOM 5871 C CA . HIS B 2 172 ? 26.528 52.140 15.092 1.00 19.98 172 HIS H CA 1
ATOM 5872 C C . HIS B 2 172 ? 25.301 52.283 14.213 1.00 20.89 172 HIS H C 1
ATOM 5873 O O . HIS B 2 172 ? 25.409 52.319 12.984 1.00 20.61 172 HIS H O 1
ATOM 5887 N N . THR B 2 173 ? 24.132 52.354 14.833 1.00 21.80 173 THR H N 1
ATOM 5888 C CA . THR B 2 173 ? 22.909 52.659 14.117 1.00 17.24 173 THR H CA 1
ATOM 5889 C C . THR B 2 173 ? 22.504 54.079 14.481 1.00 20.55 173 THR H C 1
ATOM 5890 O O . THR B 2 173 ? 22.318 54.402 15.669 1.00 20.70 173 THR H O 1
ATOM 5901 N N . PHE B 2 174 ? 22.392 54.919 13.479 1.00 16.43 174 PHE H N 1
ATOM 5902 C CA . PHE B 2 174 ? 22.346 56.372 13.612 1.00 16.64 174 PHE H CA 1
ATOM 5903 C C . PHE B 2 174 ? 20.912 56.850 13.741 1.00 18.12 174 PHE H C 1
ATOM 5904 O O . PHE B 2 174 ? 19.986 56.158 13.305 1.00 18.51 174 PHE H O 1
ATOM 5921 N N . PRO B 2 175 ? 20.702 57.998 14.388 1.00 19.43 175 PRO H N 1
ATOM 5922 C CA . PRO B 2 175 ? 19.374 58.629 14.330 1.00 21.74 175 PRO H CA 1
ATOM 5923 C C . PRO B 2 175 ? 18.940 58.858 12.893 1.00 20.25 175 PRO H C 1
ATOM 5924 O O . PRO B 2 175 ? 19.711 59.328 12.050 1.00 20.75 175 PRO H O 1
ATOM 5935 N N . ALA B 2 176 ? 17.673 58.579 12.618 1.00 18.67 176 ALA H N 1
ATOM 5936 C CA . ALA B 2 176 ? 17.158 58.912 11.310 1.00 19.78 176 ALA H CA 1
ATOM 5937 C C . ALA B 2 176 ? 17.114 60.422 11.099 1.00 23.57 176 ALA H C 1
ATOM 5938 O O . ALA B 2 176 ? 17.035 61.227 12.046 1.00 22.42 176 ALA H O 1
ATOM 5945 N N . VAL B 2 177 ? 17.137 60.798 9.824 1.00 23.40 177 VAL H N 1
ATOM 5946 C CA . VAL B 2 177 ? 16.845 62.156 9.389 1.00 23.64 177 VAL H CA 1
ATOM 5947 C C . VAL B 2 177 ? 15.552 62.155 8.595 1.00 24.67 177 VAL H C 1
ATOM 5948 O O . VAL B 2 177 ? 15.207 61.182 7.901 1.00 23.19 177 VAL H O 1
ATOM 5961 N N . LEU B 2 178 ? 14.840 63.282 8.679 1.00 25.26 178 LEU H N 1
ATOM 5962 C CA . LEU B 2 178 ? 13.626 63.509 7.913 1.00 24.24 178 LEU H CA 1
ATOM 5963 C C . LEU B 2 178 ? 13.997 64.280 6.660 1.00 26.65 178 LEU H C 1
ATOM 5964 O O . LEU B 2 178 ? 14.554 65.384 6.738 1.00 25.08 178 LEU H O 1
ATOM 5980 N N . GLN B 2 179 ? 13.721 63.677 5.508 1.00 23.53 179 GLN H N 1
ATOM 5981 C CA . GLN B 2 179 ? 14.039 64.246 4.211 1.00 25.52 179 GLN H CA 1
ATOM 5982 C C . GLN B 2 179 ? 12.942 65.209 3.750 1.00 28.27 179 GLN H C 1
ATOM 5983 O O . GLN B 2 179 ? 11.816 65.197 4.256 1.00 27.55 179 GLN H O 1
ATOM 5997 N N . SER B 2 180 ? 13.286 66.030 2.740 1.00 34.83 180 SER H N 1
ATOM 5998 C CA . SER B 2 180 ? 12.328 66.953 2.132 1.00 38.06 180 SER H CA 1
ATOM 5999 C C . SER B 2 180 ? 11.048 66.257 1.717 1.00 34.62 180 SER H C 1
ATOM 6000 O O . SER B 2 180 ? 9.974 66.865 1.727 1.00 36.01 180 SER H O 1
ATOM 6008 N N . SER B 2 181 ? 11.144 64.990 1.339 1.00 31.13 181 SER H N 1
ATOM 6009 C CA . SER B 2 181 ? 10.014 64.213 0.845 1.00 30.39 181 SER H CA 1
ATOM 6010 C C . SER B 2 181 ? 9.010 63.887 1.920 1.00 28.36 181 SER H C 1
ATOM 6011 O O . SER B 2 181 ? 7.927 63.397 1.592 1.00 31.79 181 SER H O 1
ATOM 6019 N N . GLY B 2 182 ? 9.358 64.105 3.187 1.00 30.29 182 GLY H N 1
ATOM 6020 C CA . GLY B 2 182 ? 8.538 63.663 4.283 1.00 25.83 182 GLY H CA 1
ATOM 6021 C C . GLY B 2 182 ? 8.830 62.261 4.738 1.00 21.10 182 GLY H C 1
ATOM 6022 O O . GLY B 2 182 ? 8.182 61.787 5.691 1.00 25.00 182 GLY H O 1
ATOM 6026 N N . LEU B 2 183 ? 9.803 61.586 4.115 1.00 24.56 183 LEU H N 1
ATOM 6027 C CA . LEU B 2 183 ? 10.199 60.237 4.489 1.00 20.78 183 LEU H CA 1
ATOM 6028 C C . LEU B 2 183 ? 11.531 60.237 5.226 1.00 21.46 183 LEU H C 1
ATOM 6029 O O . LEU B 2 183 ? 12.373 61.118 5.027 1.00 23.87 183 LEU H O 1
ATOM 6045 N N . TYR B 2 184 ? 11.723 59.224 6.066 1.00 20.75 184 TYR H N 1
ATOM 6046 C CA . TYR B 2 184 ? 12.935 59.114 6.865 1.00 20.50 184 TYR H CA 1
ATOM 6047 C C . TYR B 2 184 ? 14.013 58.289 6.161 1.00 20.44 184 TYR H C 1
ATOM 6048 O O . TYR B 2 184 ? 13.744 57.451 5.297 1.00 20.05 184 TYR H O 1
ATOM 6066 N N . SER B 2 185 ? 15.247 58.532 6.572 1.00 19.85 185 SER H N 1
ATOM 6067 C CA . SER B 2 185 ? 16.388 57.763 6.107 1.00 22.56 185 SER H CA 1
ATOM 6068 C C . SER B 2 185 ? 17.365 57.584 7.251 1.00 21.83 185 SER H C 1
ATOM 6069 O O . SER B 2 185 ? 17.628 58.520 8.022 1.00 20.71 185 SER H O 1
ATOM 6077 N N . LEU B 2 186 ? 17.901 56.374 7.366 1.00 17.81 186 LEU H N 1
ATOM 6078 C CA . LEU B 2 186 ? 18.800 56.050 8.442 1.00 18.62 186 LEU H CA 1
ATOM 6079 C C . LEU B 2 186 ? 19.928 55.168 7.932 1.00 21.16 186 LEU H C 1
ATOM 6080 O O . LEU B 2 186 ? 19.730 54.353 7.029 1.00 23.63 186 LEU H O 1
ATOM 6095 N N . SER B 2 187 ? 21.097 55.314 8.536 1.00 18.70 187 SER H N 1
ATOM 6096 C CA . SER B 2 187 ? 22.200 54.402 8.255 1.00 21.67 187 SER H CA 1
ATOM 6097 C C . SER B 2 187 ? 22.575 53.584 9.483 1.00 17.21 187 SER H C 1
ATOM 6098 O O . SER B 2 187 ? 22.481 54.038 10.642 1.00 17.27 187 SER H O 1
ATOM 6106 N N . SER B 2 188 ? 23.021 52.361 9.212 1.00 16.85 188 SER H N 1
ATOM 6107 C CA . SER B 2 188 ? 23.608 51.499 10.219 1.00 18.60 188 SER H CA 1
ATOM 6108 C C . SER B 2 188 ? 24.917 50.932 9.683 1.00 18.17 188 SER H C 1
ATOM 6109 O O . SER B 2 188 ? 24.963 50.400 8.568 1.00 19.94 188 SER H O 1
ATOM 6117 N N . VAL B 2 189 ? 25.982 51.102 10.459 1.00 17.22 189 VAL H N 1
ATOM 6118 C CA . VAL B 2 189 ? 27.318 50.699 10.054 1.00 22.29 189 VAL H CA 1
ATOM 6119 C C . VAL B 2 189 ? 27.903 49.744 11.081 1.00 21.98 189 VAL H C 1
ATOM 6120 O O . VAL B 2 189 ? 27.496 49.696 12.253 1.00 23.20 189 VAL H O 1
ATOM 6133 N N . VAL B 2 190 ? 28.930 49.022 10.642 1.00 18.62 190 VAL H N 1
ATOM 6134 C CA . VAL B 2 190 ? 29.720 48.194 11.536 1.00 20.12 190 VAL H CA 1
ATOM 6135 C C . VAL B 2 190 ? 31.145 48.187 11.005 1.00 21.00 190 VAL H C 1
ATOM 6136 O O . VAL B 2 190 ? 31.362 48.197 9.788 1.00 22.11 190 VAL H O 1
ATOM 6149 N N . THR B 2 191 ? 32.117 48.212 11.910 1.00 23.93 191 THR H N 1
ATOM 6150 C CA . THR B 2 191 ? 33.498 47.939 11.543 1.00 29.18 191 THR H CA 1
ATOM 6151 C C . THR B 2 191 ? 33.862 46.519 11.951 1.00 23.13 191 THR H C 1
ATOM 6152 O O . THR B 2 191 ? 33.471 46.037 13.026 1.00 23.29 191 THR H O 1
ATOM 6163 N N . VAL B 2 192 ? 34.617 45.849 11.080 1.00 22.27 192 VAL H N 1
ATOM 6164 C CA . VAL B 2 192 ? 34.948 44.442 11.247 1.00 23.09 192 VAL H CA 1
ATOM 6165 C C . VAL B 2 192 ? 36.383 44.224 10.802 1.00 23.87 192 VAL H C 1
ATOM 6166 O O . VAL B 2 192 ? 36.950 45.080 10.093 1.00 25.20 192 VAL H O 1
ATOM 6179 N N . PRO B 2 193 ? 36.982 43.086 11.130 1.00 24.87 193 PRO H N 1
ATOM 6180 C CA . PRO B 2 193 ? 38.341 42.828 10.664 1.00 25.69 193 PRO H CA 1
ATOM 6181 C C . PRO B 2 193 ? 38.360 42.713 9.151 1.00 25.52 193 PRO H C 1
ATOM 6182 O O . PRO B 2 193 ? 37.526 42.031 8.552 1.00 24.97 193 PRO H O 1
ATOM 6193 N N . SER B 2 194 ? 39.337 43.378 8.553 1.00 27.75 194 SER H N 1
ATOM 6194 C CA . SER B 2 194 ? 39.524 43.309 7.107 1.00 25.15 194 SER H CA 1
ATOM 6195 C C . SER B 2 194 ? 39.720 41.877 6.630 1.00 25.83 194 SER H C 1
ATOM 6196 O O . SER B 2 194 ? 39.275 41.516 5.528 1.00 28.22 194 SER H O 1
ATOM 6204 N N . SER B 2 195 ? 40.408 41.049 7.423 1.00 26.93 195 SER H N 1
ATOM 6205 C CA . SER B 2 195 ? 40.669 39.673 7.023 1.00 27.76 195 SER H CA 1
ATOM 6206 C C . SER B 2 195 ? 39.425 38.812 7.071 1.00 27.54 195 SER H C 1
ATOM 6207 O O . SER B 2 195 ? 39.485 37.656 6.627 1.00 31.05 195 SER H O 1
ATOM 6215 N N . SER B 2 196 ? 38.306 39.346 7.565 1.00 26.70 196 SER H N 1
ATOM 6216 C CA . SER B 2 196 ? 37.079 38.569 7.656 1.00 27.33 196 SER H CA 1
ATOM 6217 C C . SER B 2 196 ? 36.210 38.729 6.425 1.00 28.54 196 SER H C 1
ATOM 6218 O O . SER B 2 196 ? 35.301 37.917 6.216 1.00 29.57 196 SER H O 1
ATOM 6226 N N . LEU B 2 197 ? 36.491 39.739 5.601 1.00 30.53 197 LEU H N 1
ATOM 6227 C CA . LEU B 2 197 ? 35.579 40.106 4.526 1.00 32.22 197 LEU H CA 1
ATOM 6228 C C . LEU B 2 197 ? 35.416 38.986 3.496 1.00 33.18 197 LEU H C 1
ATOM 6229 O O . LEU B 2 197 ? 34.312 38.769 2.975 1.00 34.07 197 LEU H O 1
ATOM 6245 N N . GLY B 2 198 ? 36.486 38.256 3.201 1.00 35.54 198 GLY H N 1
ATOM 6246 C CA . GLY B 2 198 ? 36.385 37.161 2.251 1.00 47.90 198 GLY H CA 1
ATOM 6247 C C . GLY B 2 198 ? 35.685 35.910 2.766 1.00 49.54 198 GLY H C 1
ATOM 6248 O O . GLY B 2 198 ? 35.204 35.105 1.956 1.00 44.70 198 GLY H O 1
ATOM 6252 N N . THR B 2 199 ? 35.610 35.726 4.090 1.00 38.14 199 THR H N 1
ATOM 6253 C CA . THR B 2 199 ? 35.201 34.453 4.663 1.00 35.42 199 THR H CA 1
ATOM 6254 C C . THR B 2 199 ? 34.015 34.526 5.618 1.00 36.35 199 THR H C 1
ATOM 6255 O O . THR B 2 199 ? 33.517 33.473 6.031 1.00 41.30 199 THR H O 1
ATOM 6266 N N . LYS B 2 200 ? 33.565 35.712 6.001 1.00 29.23 200 LYS H N 1
ATOM 6267 C CA . LYS B 2 200 ? 32.386 35.856 6.846 1.00 28.74 200 LYS H CA 1
ATOM 6268 C C . LYS B 2 200 ? 31.317 36.654 6.133 1.00 26.52 200 LYS H C 1
ATOM 6269 O O . LYS B 2 200 ? 31.617 37.546 5.336 1.00 33.39 200 LYS H O 1
ATOM 6288 N N . THR B 2 201 ? 30.063 36.336 6.434 1.00 26.80 201 THR H N 1
ATOM 6289 C CA . THR B 2 201 ? 28.961 37.085 5.858 1.00 23.32 201 THR H CA 1
ATOM 6290 C C . THR B 2 201 ? 28.447 38.102 6.866 1.00 25.31 201 THR H C 1
ATOM 6291 O O . THR B 2 201 ? 28.457 37.872 8.077 1.00 24.32 201 THR H O 1
ATOM 6302 N N . TYR B 2 202 ? 27.996 39.228 6.339 1.00 22.91 202 TYR H N 1
ATOM 6303 C CA . TYR B 2 202 ? 27.458 40.320 7.139 1.00 21.21 202 TYR H CA 1
ATOM 6304 C C . TYR B 2 202 ? 26.110 40.704 6.562 1.00 19.28 202 TYR H C 1
ATOM 6305 O O . TYR B 2 202 ? 26.011 41.080 5.383 1.00 23.61 202 TYR H O 1
ATOM 6323 N N . THR B 2 203 ? 25.080 40.549 7.374 1.00 21.72 203 THR H N 1
ATOM 6324 C CA . THR B 2 203 ? 23.703 40.772 6.973 1.00 20.66 203 THR H CA 1
ATOM 6325 C C . THR B 2 203 ? 23.078 41.756 7.942 1.00 19.59 203 THR H C 1
ATOM 6326 O O . THR B 2 203 ? 23.171 41.586 9.175 1.00 21.91 203 THR H O 1
ATOM 6337 N N . CYS B 2 204 ? 22.440 42.784 7.401 1.00 17.67 204 CYS H N 1
ATOM 6338 C CA . CYS B 2 204 ? 21.687 43.698 8.258 1.00 19.69 204 CYS H CA 1
ATOM 6339 C C . CYS B 2 204 ? 20.220 43.285 8.233 1.00 22.66 204 CYS H C 1
ATOM 6340 O O . CYS B 2 204 ? 19.684 42.941 7.177 1.00 21.57 204 CYS H O 1
ATOM 6347 N N . ASN B 2 205 ? 19.603 43.231 9.423 1.00 19.27 205 ASN H N 1
ATOM 6348 C CA . ASN B 2 205 ? 18.215 42.802 9.603 1.00 18.52 205 ASN H CA 1
ATOM 6349 C C . ASN B 2 205 ? 17.392 44.039 9.932 1.00 20.31 205 ASN H C 1
ATOM 6350 O O . ASN B 2 205 ? 17.555 44.628 11.010 1.00 21.64 205 ASN H O 1
ATOM 6361 N N . VAL B 2 206 ? 16.497 44.411 9.019 1.00 19.95 206 VAL H N 1
ATOM 6362 C CA . VAL B 2 206 ? 15.707 45.634 9.125 1.00 21.77 206 VAL H CA 1
ATOM 6363 C C . VAL B 2 206 ? 14.250 45.270 9.349 1.00 23.92 206 VAL H C 1
ATOM 6364 O O . VAL B 2 206 ? 13.693 44.431 8.632 1.00 26.17 206 VAL H O 1
ATOM 6377 N N . ASP B 2 207 ? 13.629 45.904 10.352 1.00 24.29 207 ASP H N 1
ATOM 6378 C CA . ASP B 2 207 ? 12.214 45.689 10.659 1.00 28.00 207 ASP H CA 1
ATOM 6379 C C . ASP B 2 207 ? 11.544 47.045 10.782 1.00 25.06 207 ASP H C 1
ATOM 6380 O O . ASP B 2 207 ? 11.981 47.880 11.578 1.00 27.86 207 ASP H O 1
ATOM 6389 N N . HIS B 2 208 ? 10.524 47.274 9.963 1.00 26.86 208 HIS H N 1
ATOM 6390 C CA . HIS B 2 208 ? 9.695 48.478 9.997 1.00 27.00 208 HIS H CA 1
ATOM 6391 C C . HIS B 2 208 ? 8.288 47.991 10.328 1.00 26.38 208 HIS H C 1
ATOM 6392 O O . HIS B 2 208 ? 7.505 47.633 9.445 1.00 30.39 208 HIS H O 1
ATOM 6406 N N . LYS B 2 209 ? 7.985 47.937 11.621 1.00 26.91 209 LYS H N 1
ATOM 6407 C CA . LYS B 2 209 ? 6.691 47.403 12.042 1.00 30.54 209 LYS H CA 1
ATOM 6408 C C . LYS B 2 209 ? 5.496 48.158 11.470 1.00 31.82 209 LYS H C 1
ATOM 6409 O O . LYS B 2 209 ? 4.528 47.491 11.061 1.00 33.61 209 LYS H O 1
ATOM 6428 N N . PRO B 2 210 ? 5.480 49.492 11.400 1.00 30.20 210 PRO H N 1
ATOM 6429 C CA . PRO B 2 210 ? 4.296 50.176 10.856 1.00 33.09 210 PRO H CA 1
ATOM 6430 C C . PRO B 2 210 ? 3.853 49.686 9.485 1.00 33.86 210 PRO H C 1
ATOM 6431 O O . PRO B 2 210 ? 2.642 49.679 9.214 1.00 36.94 210 PRO H O 1
ATOM 6442 N N . SER B 2 211 ? 4.775 49.287 8.612 1.00 32.19 211 SER H N 1
ATOM 6443 C CA . SER B 2 211 ? 4.417 48.750 7.300 1.00 35.52 211 SER H CA 1
ATOM 6444 C C . SER B 2 211 ? 4.515 47.224 7.236 1.00 38.68 211 SER H C 1
ATOM 6445 O O . SER B 2 211 ? 4.314 46.647 6.163 1.00 35.85 211 SER H O 1
ATOM 6453 N N . ASN B 2 212 ? 4.798 46.565 8.360 1.00 36.40 212 ASN H N 1
ATOM 6454 C CA . ASN B 2 212 ? 5.062 45.125 8.402 1.00 42.03 212 ASN H CA 1
ATOM 6455 C C . ASN B 2 212 ? 6.055 44.707 7.310 1.00 35.57 212 ASN H C 1
ATOM 6456 O O . ASN B 2 212 ? 5.855 43.718 6.594 1.00 40.76 212 ASN H O 1
ATOM 6467 N N . THR B 2 213 ? 7.137 45.484 7.198 1.00 31.69 213 THR H N 1
ATOM 6468 C CA . THR B 2 213 ? 8.251 45.252 6.273 1.00 32.15 213 THR H CA 1
ATOM 6469 C C . THR B 2 213 ? 9.466 44.755 7.048 1.00 32.89 213 THR H C 1
ATOM 6470 O O . THR B 2 213 ? 10.002 45.473 7.904 1.00 34.75 213 THR H O 1
ATOM 6481 N N . LYS B 2 214 ? 9.908 43.540 6.740 1.00 28.94 214 LYS H N 1
ATOM 6482 C CA . LYS B 2 214 ? 11.176 43.005 7.232 1.00 24.87 214 LYS H CA 1
ATOM 6483 C C . LYS B 2 214 ? 12.074 42.634 6.049 1.00 25.85 214 LYS H C 1
ATOM 6484 O O . LYS B 2 214 ? 11.636 41.954 5.119 1.00 26.91 214 LYS H O 1
ATOM 6503 N N . VAL B 2 215 ? 13.337 43.045 6.119 1.00 23.54 215 VAL H N 1
ATOM 6504 C CA . VAL B 2 215 ? 14.317 42.819 5.065 1.00 26.53 215 VAL H CA 1
ATOM 6505 C C . VAL B 2 215 ? 15.599 42.364 5.736 1.00 24.08 215 VAL H C 1
ATOM 6506 O O . VAL B 2 215 ? 16.038 42.986 6.718 1.00 22.76 215 VAL H O 1
ATOM 6519 N N . ASP B 2 216 ? 16.205 41.303 5.190 1.00 26.82 216 ASP H N 1
ATOM 6520 C CA . ASP B 2 216 ? 17.535 40.839 5.559 1.00 21.32 216 ASP H CA 1
ATOM 6521 C C . ASP B 2 216 ? 18.426 41.032 4.337 1.00 21.90 216 ASP H C 1
ATOM 6522 O O . ASP B 2 216 ? 18.196 40.392 3.306 1.00 23.39 216 ASP H O 1
ATOM 6531 N N . LYS B 2 217 ? 19.422 41.921 4.459 1.00 20.39 217 LYS H N 1
ATOM 6532 C CA . LYS B 2 217 ? 20.270 42.354 3.343 1.00 21.49 217 LYS H CA 1
ATOM 6533 C C . LYS B 2 217 ? 21.707 41.939 3.611 1.00 21.30 217 LYS H C 1
ATOM 6534 O O . LYS B 2 217 ? 22.370 42.503 4.485 1.00 22.55 217 LYS H O 1
ATOM 6553 N N . ARG B 2 218 ? 22.212 40.989 2.829 1.00 20.58 218 ARG H N 1
ATOM 6554 C CA . ARG B 2 218 ? 23.626 40.662 2.888 1.00 23.68 218 ARG H CA 1
ATOM 6555 C C . ARG B 2 218 ? 24.417 41.753 2.172 1.00 26.40 218 ARG H C 1
ATOM 6556 O O . ARG B 2 218 ? 24.044 42.193 1.078 1.00 29.42 218 ARG H O 1
ATOM 6577 N N . VAL B 2 219 ? 25.498 42.200 2.791 1.00 21.74 219 VAL H N 1
ATOM 6578 C CA . VAL B 2 219 ? 26.323 43.274 2.257 1.00 21.12 219 VAL H CA 1
ATOM 6579 C C . VAL B 2 219 ? 27.671 42.706 1.855 1.00 26.58 219 VAL H C 1
ATOM 6580 O O . VAL B 2 219 ? 28.391 42.166 2.699 1.00 26.89 219 VAL H O 1
ATOM 6593 N N . GLU B 2 220 ? 28.022 42.888 0.595 1.00 31.09 220 GLU H N 1
ATOM 6594 C CA . GLU B 2 220 ? 29.283 42.418 0.034 1.00 34.60 220 GLU H CA 1
ATOM 6595 C C . GLU B 2 220 ? 30.329 43.521 0.023 1.00 32.74 220 GLU H C 1
ATOM 6596 O O . GLU B 2 220 ? 30.073 44.631 -0.465 1.00 34.40 220 GLU H O 1
ATOM 6608 N N . SER B 2 221 ? 31.514 43.165 0.517 1.00 34.57 221 SER H N 1
ATOM 6609 C CA . SER B 2 221 ? 32.743 43.947 0.608 1.00 45.08 221 SER H CA 1
ATOM 6610 C C . SER B 2 221 ? 32.575 45.437 0.811 1.00 69.04 221 SER H C 1
ATOM 6611 O O . SER B 2 221 ? 33.553 46.123 1.126 1.00 84.86 221 SER H O 1
ATOM 6619 N N . GLU C 3 22 ? 2.138 50.347 48.915 1.00 58.79 15 GLU K N 1
ATOM 6620 C CA . GLU C 3 22 ? 1.403 51.551 49.289 1.00 53.42 15 GLU K CA 1
ATOM 6621 C C . GLU C 3 22 ? 2.352 52.747 49.286 1.00 50.37 15 GLU K C 1
ATOM 6622 O O . GLU C 3 22 ? 3.553 52.615 49.547 1.00 48.20 15 GLU K O 1
ATOM 6633 N N A LEU C 3 23 ? 1.796 53.922 49.008 0.62 40.02 16 LEU K N 1
ATOM 6634 N N B LEU C 3 23 ? 1.799 53.919 48.967 0.38 39.94 16 LEU K N 1
ATOM 6635 C CA A LEU C 3 23 ? 2.600 55.088 48.679 0.62 36.11 16 LEU K CA 1
ATOM 6636 C CA B LEU C 3 23 ? 2.633 55.074 48.668 0.38 36.10 16 LEU K CA 1
ATOM 6637 C C A LEU C 3 23 ? 2.971 55.849 49.939 0.62 36.94 16 LEU K C 1
ATOM 6638 C C B LEU C 3 23 ? 2.974 55.832 49.941 0.38 36.98 16 LEU K C 1
ATOM 6639 O O A LEU C 3 23 ? 2.072 56.263 50.685 0.62 38.27 16 LEU K O 1
ATOM 6640 O O B LEU C 3 23 ? 2.066 56.215 50.688 0.38 38.38 16 LEU K O 1
ATOM 6671 N N . PRO C 3 24 ? 4.257 56.078 50.204 1.00 36.48 17 PRO K N 1
ATOM 6672 C CA . PRO C 3 24 ? 4.628 56.764 51.431 1.00 37.69 17 PRO K CA 1
ATOM 6673 C C . PRO C 3 24 ? 4.195 58.219 51.398 1.00 34.79 17 PRO K C 1
ATOM 6674 O O . PRO C 3 24 ? 4.093 58.827 50.319 1.00 31.41 17 PRO K O 1
ATOM 6685 N N . PRO C 3 25 ? 3.926 58.812 52.558 1.00 36.58 18 PRO K N 1
ATOM 6686 C CA . PRO C 3 25 ? 3.572 60.228 52.602 1.00 37.57 18 PRO K CA 1
ATOM 6687 C C . PRO C 3 25 ? 4.775 61.071 52.246 1.00 34.58 18 PRO K C 1
ATOM 6688 O O . PRO C 3 25 ? 5.912 60.766 52.625 1.00 33.30 18 PRO K O 1
ATOM 6699 N N . LEU C 3 26 ? 4.508 62.124 51.504 1.00 33.35 19 LEU K N 1
ATOM 6700 C CA . LEU C 3 26 ? 5.539 63.048 51.075 1.00 30.91 19 LEU K CA 1
ATOM 6701 C C . LEU C 3 26 ? 5.363 64.354 51.832 1.00 28.37 19 LEU K C 1
ATOM 6702 O O . LEU C 3 26 ? 4.276 64.656 52.330 1.00 29.41 19 LEU K O 1
ATOM 6718 N N . LYS C 3 27 ? 6.461 65.090 51.977 1.00 29.86 20 LYS K N 1
ATOM 6719 C CA . LYS C 3 27 ? 6.439 66.307 52.774 1.00 26.29 20 LYS K CA 1
ATOM 6720 C C . LYS C 3 27 ? 5.660 67.391 52.049 1.00 24.36 20 LYS K C 1
ATOM 6721 O O . LYS C 3 27 ? 5.840 67.604 50.842 1.00 22.41 20 LYS K O 1
ATOM 6740 N N . LEU C 3 28 ? 4.807 68.089 52.802 1.00 28.64 21 LEU K N 1
ATOM 6741 C CA . LEU C 3 28 ? 3.972 69.155 52.261 1.00 28.98 21 LEU K CA 1
ATOM 6742 C C . LEU C 3 28 ? 4.543 70.527 52.616 1.00 30.02 21 LEU K C 1
ATOM 6743 O O . LEU C 3 28 ? 5.286 70.685 53.586 1.00 30.59 21 LEU K O 1
ATOM 6759 N N . MET C 3 29 ? 4.193 71.523 51.795 1.00 30.31 22 MET K N 1
ATOM 6760 C CA . MET C 3 29 ? 4.698 72.895 51.918 1.00 29.20 22 MET K CA 1
ATOM 6761 C C . MET C 3 29 ? 3.573 73.757 52.485 1.00 34.92 22 MET K C 1
ATOM 6762 O O . MET C 3 29 ? 2.671 74.175 51.758 1.00 27.95 22 MET K O 1
ATOM 6776 N N . HIS C 3 30 ? 3.607 74.022 53.791 1.00 33.65 23 HIS K N 1
ATOM 6777 C CA . HIS C 3 30 ? 2.480 74.744 54.366 1.00 37.92 23 HIS K CA 1
ATOM 6778 C C . HIS C 3 30 ? 2.473 76.213 53.979 1.00 30.92 23 HIS K C 1
ATOM 6779 O O . HIS C 3 30 ? 1.404 76.827 53.981 1.00 29.73 23 HIS K O 1
ATOM 6793 N N . SER C 3 31 ? 3.607 76.763 53.551 1.00 30.84 24 SER K N 1
ATOM 6794 C CA . SER C 3 31 ? 3.609 78.108 52.991 1.00 30.01 24 SER K CA 1
ATOM 6795 C C . SER C 3 31 ? 2.713 78.237 51.754 1.00 26.71 24 SER K C 1
ATOM 6796 O O . SER C 3 31 ? 2.350 79.362 51.385 1.00 25.70 24 SER K O 1
ATOM 6804 N N . PHE C 3 32 ? 2.363 77.127 51.082 1.00 26.02 25 PHE K N 1
ATOM 6805 C CA . PHE C 3 32 ? 1.435 77.228 49.960 1.00 24.00 25 PHE K CA 1
ATOM 6806 C C . PHE C 3 32 ? 0.073 77.767 50.382 1.00 24.04 25 PHE K C 1
ATOM 6807 O O . PHE C 3 32 ? -0.676 78.258 49.530 1.00 22.06 25 PHE K O 1
ATOM 6824 N N . CYS C 3 33 ? -0.268 77.712 51.664 1.00 24.82 26 CYS K N 1
ATOM 6825 C CA . CYS C 3 33 ? -1.539 78.267 52.121 1.00 24.83 26 CYS K CA 1
ATOM 6826 C C . CYS C 3 33 ? -1.558 79.793 52.239 1.00 30.53 26 CYS K C 1
ATOM 6827 O O . CYS C 3 33 ? -2.615 80.353 52.560 1.00 29.48 26 CYS K O 1
ATOM 6834 N N . ALA C 3 34 ? -0.438 80.478 52.016 1.00 24.62 27 ALA K N 1
ATOM 6835 C CA . ALA C 3 34 ? -0.294 81.875 52.385 1.00 25.39 27 ALA K CA 1
ATOM 6836 C C . ALA C 3 34 ? -0.492 82.844 51.230 1.00 24.46 27 ALA K C 1
ATOM 6837 O O . ALA C 3 34 ? -0.599 84.049 51.472 1.00 28.32 27 ALA K O 1
ATOM 6844 N N . PHE C 3 35 ? -0.571 82.359 49.997 1.00 23.44 28 PHE K N 1
ATOM 6845 C CA . PHE C 3 35 ? -0.728 83.245 48.849 1.00 22.49 28 PHE K CA 1
ATOM 6846 C C . PHE C 3 35 ? -2.122 83.864 48.843 1.00 24.02 28 PHE K C 1
ATOM 6847 O O . PHE C 3 35 ? -3.080 83.317 49.405 1.00 28.58 28 PHE K O 1
ATOM 6864 N N . LYS C 3 36 ? -2.230 85.022 48.194 1.00 22.73 29 LYS K N 1
ATOM 6865 C CA . LYS C 3 36 ? -3.539 85.584 47.886 1.00 23.40 29 LYS K CA 1
ATOM 6866 C C . LYS C 3 36 ? -4.237 84.725 46.835 1.00 30.35 29 LYS K C 1
ATOM 6867 O O . LYS C 3 36 ? -3.596 84.039 46.029 1.00 27.82 29 LYS K O 1
ATOM 6886 N N . ALA C 3 37 ? -5.568 84.746 46.860 1.00 24.22 30 ALA K N 1
ATOM 6887 C CA . ALA C 3 37 ? -6.317 84.022 45.839 1.00 21.14 30 ALA K CA 1
ATOM 6888 C C . ALA C 3 37 ? -6.015 84.612 44.464 1.00 24.04 30 ALA K C 1
ATOM 6889 O O . ALA C 3 37 ? -5.945 85.840 44.290 1.00 24.59 30 ALA K O 1
ATOM 6896 N N . ASP C 3 38 ? -5.826 83.737 43.482 1.00 29.01 31 ASP K N 1
ATOM 6897 C CA . ASP C 3 38 ? -5.496 84.166 42.125 1.00 25.47 31 ASP K CA 1
ATOM 6898 C C . ASP C 3 38 ? -6.371 83.415 41.120 1.00 22.43 31 ASP K C 1
ATOM 6899 O O . ASP C 3 38 ? -6.228 82.203 40.944 1.00 24.51 31 ASP K O 1
ATOM 6908 N N . ASP C 3 39 ? -7.265 84.161 40.457 1.00 29.11 32 ASP K N 1
ATOM 6909 C CA A ASP C 3 39 ? -8.169 83.598 39.460 0.48 30.75 32 ASP K CA 1
ATOM 6910 C CA B ASP C 3 39 ? -8.160 83.562 39.479 0.52 30.75 32 ASP K CA 1
ATOM 6911 C C . ASP C 3 39 ? -7.442 83.216 38.178 1.00 27.77 32 ASP K C 1
ATOM 6912 O O . ASP C 3 39 ? -7.948 82.378 37.415 1.00 26.55 32 ASP K O 1
ATOM 6929 N N . GLY C 3 40 ? -6.277 83.821 37.916 1.00 25.40 33 GLY K N 1
ATOM 6930 C CA . GLY C 3 40 ? -5.568 83.626 36.683 1.00 29.41 33 GLY K CA 1
ATOM 6931 C C . GLY C 3 40 ? -6.228 84.379 35.548 1.00 31.23 33 GLY K C 1
ATOM 6932 O O . GLY C 3 40 ? -7.277 85.018 35.715 1.00 33.04 33 GLY K O 1
ATOM 6936 N N . PRO C 3 41 ? -5.634 84.298 34.355 1.00 31.85 34 PRO K N 1
ATOM 6937 C CA . PRO C 3 41 ? -6.104 85.111 33.234 1.00 37.88 34 PRO K CA 1
ATOM 6938 C C . PRO C 3 41 ? -7.162 84.471 32.348 1.00 36.78 34 PRO K C 1
ATOM 6939 O O . PRO C 3 41 ? -7.716 85.169 31.479 1.00 42.55 34 PRO K O 1
ATOM 6950 N N . CYS C 3 42 ? -7.439 83.187 32.501 1.00 38.46 35 CYS K N 1
ATOM 6951 C CA . CYS C 3 42 ? -8.351 82.527 31.582 1.00 38.98 35 CYS K CA 1
ATOM 6952 C C . CYS C 3 42 ? -9.779 82.662 32.108 1.00 38.62 35 CYS K C 1
ATOM 6953 O O . CYS C 3 42 ? -10.011 83.110 33.233 1.00 35.08 35 CYS K O 1
ATOM 6960 N N . LYS C 3 43 ? -10.743 82.264 31.273 1.00 45.60 36 LYS K N 1
ATOM 6961 C CA . LYS C 3 43 ? -12.133 82.675 31.450 1.00 52.06 36 LYS K CA 1
ATOM 6962 C C . LYS C 3 43 ? -13.093 81.524 31.738 1.00 48.68 36 LYS K C 1
ATOM 6963 O O . LYS C 3 43 ? -14.311 81.711 31.628 1.00 47.93 36 LYS K O 1
ATOM 6982 N N . ALA C 3 44 ? -12.595 80.343 32.097 1.00 37.07 37 ALA K N 1
ATOM 6983 C CA . ALA C 3 44 ? -13.480 79.286 32.559 1.00 38.45 37 ALA K CA 1
ATOM 6984 C C . ALA C 3 44 ? -14.088 79.675 33.909 1.00 37.13 37 ALA K C 1
ATOM 6985 O O . ALA C 3 44 ? -13.637 80.611 34.581 1.00 33.24 37 ALA K O 1
ATOM 6992 N N . ILE C 3 45 ? -15.102 78.926 34.317 1.00 36.14 38 ILE K N 1
ATOM 6993 C CA . ILE C 3 45 ? -15.780 79.149 35.601 1.00 39.25 38 ILE K CA 1
ATOM 6994 C C . ILE C 3 45 ? -15.634 77.857 36.401 1.00 40.61 38 ILE K C 1
ATOM 6995 O O . ILE C 3 45 ? -16.432 76.928 36.259 1.00 43.59 38 ILE K O 1
ATOM 7011 N N A MET C 3 46 ? -14.608 77.788 37.257 0.50 33.51 39 MET K N 1
ATOM 7012 N N B MET C 3 46 ? -14.600 77.787 37.235 0.50 33.55 39 MET K N 1
ATOM 7013 C CA A MET C 3 46 ? -14.283 76.581 38.018 0.50 33.16 39 MET K CA 1
ATOM 7014 C CA B MET C 3 46 ? -14.311 76.601 38.028 0.50 33.13 39 MET K CA 1
ATOM 7015 C C A MET C 3 46 ? -14.232 76.897 39.506 0.50 30.81 39 MET K C 1
ATOM 7016 C C B MET C 3 46 ? -14.323 76.976 39.498 0.50 31.20 39 MET K C 1
ATOM 7017 O O A MET C 3 46 ? -13.412 77.712 39.939 0.50 30.23 39 MET K O 1
ATOM 7018 O O B MET C 3 46 ? -13.682 77.951 39.901 0.50 31.21 39 MET K O 1
ATOM 7045 N N . LYS C 3 47 ? -15.063 76.212 40.288 1.00 36.40 40 LYS K N 1
ATOM 7046 C CA . LYS C 3 47 ? -15.059 76.393 41.735 1.00 31.11 40 LYS K CA 1
ATOM 7047 C C . LYS C 3 47 ? -13.822 75.748 42.328 1.00 28.92 40 LYS K C 1
ATOM 7048 O O . LYS C 3 47 ? -13.557 74.563 42.100 1.00 35.01 40 LYS K O 1
ATOM 7068 N N . ARG C 3 48 ? -13.065 76.529 43.083 1.00 27.79 41 ARG K N 1
ATOM 7069 C CA . ARG C 3 48 ? -11.923 76.033 43.822 1.00 27.52 41 ARG K CA 1
ATOM 7070 C C . ARG C 3 48 ? -11.947 76.678 45.198 1.00 25.86 41 ARG K C 1
ATOM 7071 O O . ARG C 3 48 ? -12.814 77.494 45.504 1.00 26.80 41 ARG K O 1
ATOM 7092 N N . PHE C 3 49 ? -11.002 76.297 46.041 1.00 25.26 42 PHE K N 1
ATOM 7093 C CA . PHE C 3 49 ? -10.933 76.827 47.397 1.00 25.71 42 PHE K CA 1
ATOM 7094 C C . PHE C 3 49 ? -9.523 77.321 47.692 1.00 24.14 42 PHE K C 1
ATOM 7095 O O . PHE C 3 49 ? -8.538 76.780 47.179 1.00 23.58 42 PHE K O 1
ATOM 7112 N N . PHE C 3 50 ? -9.435 78.366 48.524 1.00 24.30 43 PHE K N 1
ATOM 7113 C CA . PHE C 3 50 ? -8.153 78.876 48.988 1.00 26.59 43 PHE K CA 1
ATOM 7114 C C . PHE C 3 50 ? -8.236 79.158 50.483 1.00 24.64 43 PHE K C 1
ATOM 7115 O O . PHE C 3 50 ? -9.312 79.421 51.017 1.00 26.29 43 PHE K O 1
ATOM 7132 N N . PHE C 3 51 ? -7.087 79.109 51.157 1.00 24.61 44 PHE K N 1
ATOM 7133 C CA . PHE C 3 51 ? -7.012 79.590 52.532 1.00 26.38 44 PHE K CA 1
ATOM 7134 C C . PHE C 3 51 ? -6.913 81.115 52.529 1.00 26.09 44 PHE K C 1
ATOM 7135 O O . PHE C 3 51 ? -5.971 81.689 51.977 1.00 24.81 44 PHE K O 1
ATOM 7152 N N . ASN C 3 52 ? -7.877 81.774 53.148 1.00 27.79 45 ASN K N 1
ATOM 7153 C CA . ASN C 3 52 ? -7.887 83.220 53.223 1.00 28.23 45 ASN K CA 1
ATOM 7154 C C . ASN C 3 52 ? -7.118 83.637 54.469 1.00 29.90 45 ASN K C 1
ATOM 7155 O O . ASN C 3 52 ? -7.525 83.324 55.598 1.00 32.20 45 ASN K O 1
ATOM 7166 N N . ILE C 3 53 ? -5.992 84.322 54.270 1.00 25.11 46 ILE K N 1
ATOM 7167 C CA . ILE C 3 53 ? -5.128 84.674 55.394 1.00 25.66 46 ILE K CA 1
ATOM 7168 C C . ILE C 3 53 ? -5.704 85.778 56.271 1.00 23.98 46 ILE K C 1
ATOM 7169 O O . ILE C 3 53 ? -5.208 85.985 57.387 1.00 25.35 46 ILE K O 1
ATOM 7185 N N . PHE C 3 54 ? -6.745 86.465 55.827 1.00 23.69 47 PHE K N 1
ATOM 7186 C CA . PHE C 3 54 ? -7.401 87.441 56.691 1.00 24.69 47 PHE K CA 1
ATOM 7187 C C . PHE C 3 54 ? -8.437 86.781 57.592 1.00 26.80 47 PHE K C 1
ATOM 7188 O O . PHE C 3 54 ? -8.406 86.952 58.823 1.00 28.45 47 PHE K O 1
ATOM 7205 N N . THR C 3 55 ? -9.384 86.053 56.996 1.00 27.23 48 THR K N 1
ATOM 7206 C CA . THR C 3 55 ? -10.462 85.434 57.762 1.00 29.80 48 THR K CA 1
ATOM 7207 C C . THR C 3 55 ? -10.004 84.170 58.467 1.00 31.24 48 THR K C 1
ATOM 7208 O O . THR C 3 55 ? -10.737 83.652 59.325 1.00 34.09 48 THR K O 1
ATOM 7219 N N . ARG C 3 56 ? -8.824 83.661 58.087 1.00 29.79 49 ARG K N 1
ATOM 7220 C CA . ARG C 3 56 ? -8.257 82.447 58.653 1.00 31.35 49 ARG K CA 1
ATOM 7221 C C . ARG C 3 56 ? -9.181 81.257 58.424 1.00 32.95 49 ARG K C 1
ATOM 7222 O O . ARG C 3 56 ? -9.259 80.353 59.257 1.00 35.74 49 ARG K O 1
ATOM 7243 N N . GLN C 3 57 ? -9.894 81.275 57.298 1.00 31.64 50 GLN K N 1
ATOM 7244 C CA . GLN C 3 57 ? -10.795 80.211 56.899 1.00 33.09 50 GLN K CA 1
ATOM 7245 C C . GLN C 3 57 ? -10.570 79.868 55.441 1.00 30.81 50 GLN K C 1
ATOM 7246 O O . GLN C 3 57 ? -10.160 80.722 54.644 1.00 28.46 50 GLN K O 1
ATOM 7260 N N . CYS C 3 58 ? -10.892 78.626 55.102 1.00 31.96 51 CYS K N 1
ATOM 7261 C CA . CYS C 3 58 ? -10.932 78.197 53.713 1.00 30.48 51 CYS K CA 1
ATOM 7262 C C . CYS C 3 58 ? -12.194 78.737 53.068 1.00 30.87 51 CYS K C 1
ATOM 7263 O O . CYS C 3 58 ? -13.267 78.751 53.695 1.00 33.31 51 CYS K O 1
ATOM 7270 N N . GLU C 3 59 ? -12.056 79.228 51.834 1.00 28.98 52 GLU K N 1
ATOM 7271 C CA . GLU C 3 59 ? -13.114 79.939 51.137 1.00 29.51 52 GLU K CA 1
ATOM 7272 C C . GLU C 3 59 ? -13.147 79.554 49.668 1.00 28.88 52 GLU K C 1
ATOM 7273 O O . GLU C 3 59 ? -12.129 79.204 49.075 1.00 29.40 52 GLU K O 1
ATOM 7285 N N . GLU C 3 60 ? -14.345 79.614 49.094 1.00 30.62 53 GLU K N 1
ATOM 7286 C CA . GLU C 3 60 ? -14.524 79.313 47.680 1.00 30.75 53 GLU K CA 1
ATOM 7287 C C . GLU C 3 60 ? -14.103 80.498 46.827 1.00 29.46 53 GLU K C 1
ATOM 7288 O O . GLU C 3 60 ? -14.307 81.644 47.210 1.00 29.57 53 GLU K O 1
ATOM 7300 N N . PHE C 3 61 ? -13.526 80.221 45.660 1.00 28.73 54 PHE K N 1
ATOM 7301 C CA . PHE C 3 61 ? -13.331 81.269 44.664 1.00 29.80 54 PHE K CA 1
ATOM 7302 C C . PHE C 3 61 ? -13.474 80.649 43.283 1.00 32.67 54 PHE K C 1
ATOM 7303 O O . PHE C 3 61 ? -13.493 79.430 43.140 1.00 29.90 54 PHE K O 1
ATOM 7320 N N . ILE C 3 62 ? -13.634 81.504 42.274 1.00 30.98 55 ILE K N 1
ATOM 7321 C CA . ILE C 3 62 ? -13.784 81.066 40.890 1.00 32.58 55 ILE K CA 1
ATOM 7322 C C . ILE C 3 62 ? -12.430 81.163 40.198 1.00 31.43 55 ILE K C 1
ATOM 7323 O O . ILE C 3 62 ? -11.824 82.241 40.136 1.00 31.13 55 ILE K O 1
ATOM 7339 N N . TYR C 3 63 ? -11.965 80.024 39.707 1.00 31.10 56 TYR K N 1
ATOM 7340 C CA . TYR C 3 63 ? -10.695 79.885 39.008 1.00 30.53 56 TYR K CA 1
ATOM 7341 C C . TYR C 3 63 ? -10.962 79.815 37.516 1.00 33.14 56 TYR K C 1
ATOM 7342 O O . TYR C 3 63 ? -11.850 79.078 37.076 1.00 34.65 56 TYR K O 1
ATOM 7360 N N . GLY C 3 64 ? -10.207 80.589 36.753 1.00 28.80 57 GLY K N 1
ATOM 7361 C CA . GLY C 3 64 ? -10.392 80.673 35.309 1.00 30.91 57 GLY K CA 1
ATOM 7362 C C . GLY C 3 64 ? -9.828 79.528 34.494 1.00 30.80 57 GLY K C 1
ATOM 7363 O O . GLY C 3 64 ? -10.020 79.505 33.267 1.00 33.31 57 GLY K O 1
ATOM 7367 N N . GLY C 3 65 ? -9.129 78.592 35.136 1.00 29.67 58 GLY K N 1
ATOM 7368 C CA . GLY C 3 65 ? -8.668 77.374 34.496 1.00 31.19 58 GLY K CA 1
ATOM 7369 C C . GLY C 3 65 ? -7.184 77.304 34.212 1.00 30.20 58 GLY K C 1
ATOM 7370 O O . GLY C 3 65 ? -6.698 76.211 33.900 1.00 30.11 58 GLY K O 1
ATOM 7374 N N . CYS C 3 66 ? -6.446 78.414 34.296 1.00 27.89 59 CYS K N 1
ATOM 7375 C CA A CYS C 3 66 ? -5.019 78.443 33.986 0.51 28.91 59 CYS K CA 1
ATOM 7376 C CA B CYS C 3 66 ? -5.022 78.399 34.016 0.49 28.58 59 CYS K CA 1
ATOM 7377 C C . CYS C 3 66 ? -4.285 79.319 34.982 1.00 26.23 59 CYS K C 1
ATOM 7378 O O . CYS C 3 66 ? -4.855 80.241 35.562 1.00 26.48 59 CYS K O 1
ATOM 7391 N N . GLU C 3 67 ? -2.994 79.049 35.126 1.00 25.52 60 GLU K N 1
ATOM 7392 C CA . GLU C 3 67 ? -2.047 79.839 35.952 1.00 25.02 60 GLU K CA 1
ATOM 7393 C C . GLU C 3 67 ? -2.574 79.873 37.399 1.00 23.21 60 GLU K C 1
ATOM 7394 O O . GLU C 3 67 ? -3.080 78.859 37.905 1.00 23.00 60 GLU K O 1
ATOM 7406 N N . GLY C 3 68 ? -2.456 80.997 38.091 1.00 24.16 61 GLY K N 1
ATOM 7407 C CA . GLY C 3 68 ? -2.824 81.065 39.501 1.00 22.32 61 GLY K CA 1
ATOM 7408 C C . GLY C 3 68 ? -1.639 80.837 40.417 1.00 25.01 61 GLY K C 1
ATOM 7409 O O . GLY C 3 68 ? -0.511 81.174 40.046 1.00 25.42 61 GLY K O 1
ATOM 7413 N N . ASN C 3 69 ? -1.875 80.301 41.620 1.00 23.99 62 ASN K N 1
ATOM 7414 C CA . ASN C 3 69 ? -0.792 79.915 42.510 1.00 19.60 62 ASN K CA 1
ATOM 7415 C C . ASN C 3 69 ? -1.231 78.713 43.334 1.00 18.50 62 ASN K C 1
ATOM 7416 O O . ASN C 3 69 ? -2.332 78.190 43.164 1.00 22.35 62 ASN K O 1
ATOM 7427 N N . GLN C 3 70 ? -0.332 78.250 44.203 1.00 21.44 63 GLN K N 1
ATOM 7428 C CA . GLN C 3 70 ? -0.492 76.971 44.881 1.00 24.06 63 GLN K CA 1
ATOM 7429 C C . GLN C 3 70 ? -1.588 76.977 45.947 1.00 25.30 63 GLN K C 1
ATOM 7430 O O . GLN C 3 70 ? -1.976 75.898 46.400 1.00 23.64 63 GLN K O 1
ATOM 7444 N N . ASN C 3 71 ? -2.145 78.137 46.289 1.00 19.83 64 ASN K N 1
ATOM 7445 C CA . ASN C 3 71 ? -3.247 78.220 47.242 1.00 19.90 64 ASN K CA 1
ATOM 7446 C C . ASN C 3 71 ? -4.574 78.000 46.515 1.00 19.96 64 ASN K C 1
ATOM 7447 O O . ASN C 3 71 ? -5.439 78.876 46.408 1.00 21.37 64 ASN K O 1
ATOM 7458 N N . ARG C 3 72 ? -4.736 76.775 46.041 1.00 23.02 65 ARG K N 1
ATOM 7459 C CA . ARG C 3 72 ? -5.866 76.429 45.188 1.00 25.16 65 ARG K CA 1
ATOM 7460 C C . ARG C 3 72 ? -6.130 74.937 45.353 1.00 21.46 65 ARG K C 1
ATOM 7461 O O . ARG C 3 72 ? -5.302 74.111 44.952 1.00 23.18 65 ARG K O 1
ATOM 7482 N N . PHE C 3 73 ? -7.294 74.605 45.914 1.00 24.49 66 PHE K N 1
ATOM 7483 C CA . PHE C 3 73 ? -7.671 73.250 46.316 1.00 21.50 66 PHE K CA 1
ATOM 7484 C C . PHE C 3 73 ? -8.991 72.883 45.667 1.00 22.70 66 PHE K C 1
ATOM 7485 O O . PHE C 3 73 ? -9.847 73.737 45.431 1.00 24.21 66 PHE K O 1
ATOM 7502 N N . GLU C 3 74 ? -9.142 71.598 45.354 1.00 22.62 67 GLU K N 1
ATOM 7503 C CA . GLU C 3 74 ? -10.325 71.188 44.615 1.00 23.86 67 GLU K CA 1
ATOM 7504 C C . GLU C 3 74 ? -11.559 71.127 45.489 1.00 25.83 67 GLU K C 1
ATOM 7505 O O . GLU C 3 74 ? -12.667 71.293 44.977 1.00 30.99 67 GLU K O 1
ATOM 7517 N N . SER C 3 75 ? -11.394 70.885 46.790 1.00 26.97 68 SER K N 1
ATOM 7518 C CA . SER C 3 75 ? -12.524 70.781 47.697 1.00 29.28 68 SER K CA 1
ATOM 7519 C C . SER C 3 75 ? -12.214 71.506 48.993 1.00 30.27 68 SER K C 1
ATOM 7520 O O . SER C 3 75 ? -11.057 71.755 49.335 1.00 29.06 68 SER K O 1
ATOM 7528 N N . LEU C 3 76 ? -13.287 71.864 49.698 1.00 31.37 69 LEU K N 1
ATOM 7529 C CA . LEU C 3 76 ? -13.149 72.554 50.977 1.00 31.36 69 LEU K CA 1
ATOM 7530 C C . LEU C 3 76 ? -12.356 71.719 51.970 1.00 31.44 69 LEU K C 1
ATOM 7531 O O . LEU C 3 76 ? -11.488 72.242 52.684 1.00 30.36 69 LEU K O 1
ATOM 7547 N N . GLU C 3 77 ? -12.636 70.415 52.024 1.00 33.53 70 GLU K N 1
ATOM 7548 C CA . GLU C 3 77 ? -11.987 69.545 52.999 1.00 34.50 70 GLU K CA 1
ATOM 7549 C C . GLU C 3 77 ? -10.493 69.408 52.721 1.00 31.73 70 GLU K C 1
ATOM 7550 O O . GLU C 3 77 ? -9.682 69.358 53.657 1.00 32.57 70 GLU K O 1
ATOM 7562 N N . GLU C 3 78 ? -10.108 69.346 51.444 1.00 29.86 71 GLU K N 1
ATOM 7563 C CA . GLU C 3 78 ? -8.690 69.313 51.107 1.00 27.76 71 GLU K CA 1
ATOM 7564 C C . GLU C 3 78 ? -7.999 70.590 51.551 1.00 26.07 71 GLU K C 1
ATOM 7565 O O . GLU C 3 78 ? -6.888 70.550 52.080 1.00 25.76 71 GLU K O 1
ATOM 7577 N N . CYS C 3 79 ? -8.636 71.736 51.339 1.00 27.25 72 CYS K N 1
ATOM 7578 C CA . CYS C 3 79 ? -8.061 72.986 51.815 1.00 29.61 72 CYS K CA 1
ATOM 7579 C C . CYS C 3 79 ? -7.943 72.971 53.336 1.00 26.49 72 CYS K C 1
ATOM 7580 O O . CYS C 3 79 ? -6.898 73.322 53.897 1.00 28.69 72 CYS K O 1
ATOM 7587 N N . LYS C 3 80 ? -8.987 72.512 54.016 1.00 27.79 73 LYS K N 1
ATOM 7588 C CA . LYS C 3 80 ? -8.947 72.456 55.473 1.00 29.66 73 LYS K CA 1
ATOM 7589 C C . LYS C 3 80 ? -7.855 71.527 55.973 1.00 30.24 73 LYS K C 1
ATOM 7590 O O . LYS C 3 80 ? -7.184 71.832 56.971 1.00 30.92 73 LYS K O 1
ATOM 7609 N N . LYS C 3 81 ? -7.709 70.355 55.343 1.00 30.54 74 LYS K N 1
ATOM 7610 C CA . LYS C 3 81 ? -6.673 69.422 55.769 1.00 31.58 74 LYS K CA 1
ATOM 7611 C C . LYS C 3 81 ? -5.293 70.018 55.579 1.00 29.83 74 LYS K C 1
ATOM 7612 O O . LYS C 3 81 ? -4.422 69.862 56.431 1.00 31.46 74 LYS K O 1
ATOM 7631 N N . MET C 3 82 ? -5.079 70.702 54.461 1.00 27.48 75 MET K N 1
ATOM 7632 C CA . MET C 3 82 ? -3.772 71.282 54.159 1.00 26.52 75 MET K CA 1
ATOM 7633 C C . MET C 3 82 ? -3.482 72.493 55.040 1.00 30.12 75 MET K C 1
ATOM 7634 O O . MET C 3 82 ? -2.354 72.664 55.518 1.00 30.29 75 MET K O 1
ATOM 7648 N N . CYS C 3 83 ? -4.480 73.350 55.264 1.00 27.89 76 CYS K N 1
ATOM 7649 C CA . CYS C 3 83 ? -4.209 74.705 55.736 1.00 26.17 76 CYS K CA 1
ATOM 7650 C C . CYS C 3 83 ? -4.724 75.037 57.133 1.00 34.97 76 CYS K C 1
ATOM 7651 O O . CYS C 3 83 ? -4.371 76.096 57.651 1.00 33.73 76 CYS K O 1
ATOM 7658 N N . THR C 3 84 ? -5.533 74.189 57.754 1.00 35.12 77 THR K N 1
ATOM 7659 C CA . THR C 3 84 ? -6.097 74.537 59.071 1.00 35.31 77 THR K CA 1
ATOM 7660 C C . THR C 3 84 ? -5.802 73.473 60.133 1.00 46.43 77 THR K C 1
ATOM 7661 O O . THR C 3 84 ? -5.403 72.351 59.824 1.00 48.14 77 THR K O 1
#

B-factor: mean 33.76, std 12.6, range [14.11, 101.07]

Solvent-accessible surface area: 22382 Å² total; per-residue (Å²): 72,13,91,9,66,10,96,79,126,96,32,71,10,63,79,42,72,192,8,51,1,64,3,114,4,70,110,80,6,27,40,3,1,1,0,0,15,18,58,95,90,97,20,6,124,8,8,0,7,11,5,70,32,107,22,77,74,15,55,120,42,5,74,4,52,38,82,23,28,77,3,36,0,37,0,57,70,1,62,73,103,2,48,6,30,0,9,0,0,0,3,22,21,34,2,23,20,3,45,5,1,41,6,16,33,137,72,102,71,20,41,11,60,10,31,13,0,28,10,15,115,82,3,25,172,86,36,43,0,2,0,0,0,0,0,12,45,0,20,29,58,126,29,112,26,27,5,47,7,60,130,53,111,38,103,83,48,49,74,89,16,39,17,83,40,39,113,193,52,22,5,4,0,3,7,2,23,0,58,22,55,71,62,63,8,82,143,65,101,48,0,10,0,40,0,55,9,129,32,33,126,69,74,45,71,71,62,13,39,91,69,138,184,16,89,9,118,13,66,39,106,14,70,7,101,69,65,106,48,1,57,2,30,0,53,4,54,42,21,43,2,66,75,35,0,0,0,1,0,7,28,15,148,74,122,25,11,37,5,0,0,0,6,2,86,64,32,20,21,3,34,18,49,84,12,43,118,51,15,51,8,74,41,46,64,106,125,33,36,0,72,2,92,0,55,52,0,86,78,98,2,57,8,63,0,7,0,0,2,0,5,7,21,12,29,5,0,7,0,0,12,76,25,0,113,14,14,85,3,21,11,26,81,23,90,66,82,16,12,48,10,18,31,3,24,32,57,90,112,48,150,100,63,93,64,5,2,1,0,0,5,0,14,39,0,1,13,71,84,16,81,26,43,2,45,102,38,92,33,104,91,34,38,19,55,4,68,24,29,95,28,131,76,22,31,26,9,13,6,0,1,0,28,7,77,18,105,10,32,79,121,134,75,13,27,0,25,4,29,0,147,60,36,138,34,167,49,108,46,132,6,101,75,212,49,66,132,34,134,68,43,116,61,4,12,60,79,141,34,44,76,24,72,27,179,34,151,36,141,2,35,25,16,28,87,178,58,153,109,16,52,93,19,78,1,4,0,0,51,8,16,4,1,6,6,26,36,69,114,17,0,91,166,9,22,108

Radius of gyration: 26.39 Å; Cα contacts (8 Å, |Δi|>4): 1319; chains: 3; bounding box: 63×53×74 Å

Nearest PDB structures (foldseek):
  5nmv-assembly1_L  TM=1.005E+00  e=6.733E-43  Mus
  8uky-assembly1_L  TM=9.891E-01  e=6.018E-39  Homo sapiens
  7djz-assembly1_B  TM=9.744E-01  e=3.962E-37  Homo sapiens
  8fdc-assembly1_B  TM=9.551E-01  e=1.443E-36  Mus musculus
  6w05-assembly1_L  TM=8.405E-01  e=8.602E-37  Homo sapiens

Secondary structure (DSSP, 8-state):
--EEEEES--EE-TT--EEEEEEEESS-TTT--EEEEEEETTTEEEEEEEE-TTS-EEE-TTTGGGEEEEEEGGGTEEEEEE-S--GGG-EEEEEEEESSTT-SSS-EEEE---EEEEE--PPPBPPEEEEE--S---TT-SEEEEEEEEEEEBSS--EEEEGGGTB-TTEEEPPPEE-TTS-EEEEEEEEEEGGGTTT---EEEEEEGGGTEEEEEE---/-PPP----GGGGGSPP---S----EEEEEEETTTTEEEEEEE-SB---S--BSSHHHH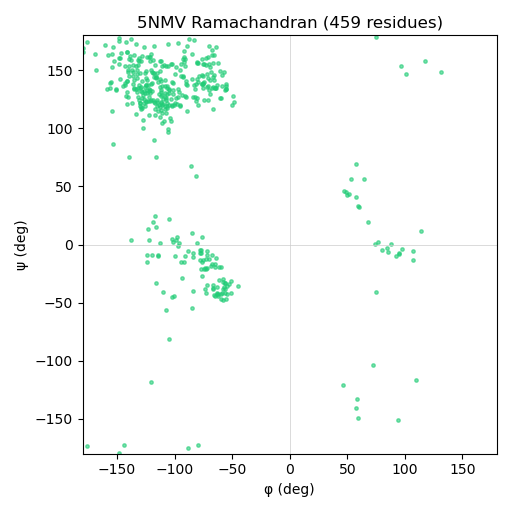HHHH-/-PPEE-S-SEEEE-TTS-EEEEEEESS--TT-EEEEEE-TTS--EEEEETTTEEPTT--TTEEEEEETTEEEEEESS--GGG-SEEEEEEESSSEEE---EEEEE----BPPEEEEEPPPHHHHHTTEEEEEEEEEEEBSS--EEEEEETTEEP-SSEEEEEPPPPTTT--EEEEEEEEEEHHHHTT--EEEEEEE-TT-SS-EEEEEES--

Foldseek 3Di:
DKAKEFPAQEDADAAFAKDKTKIFIPWFQFQQKWKWWAAPPDDIDTADGSQFHGDPPHDPQWGWDDGITMIMIMRHGHDPVRQTWMKMWGQDVHIDIYPIYGYAHDDDFAFWDKDKDWADPVVLVVWKTKIKMKGPFGPDPDKDKWKAFQNRTDDDQKDKDKDAQDPPRRGIMMMMIGMDTSVVVVVTFKIKIWMDDPNDPHIDIDIGTVPD/DKAWAKDFAQEAEAQAKGKIKIAIPPDFLLWWKKWKWWADPVPGIGTAKIQFSVGDIDGDPVQVVFWDWDADRVRSMIMTMGGRDHQVNFTWMKMFIDPHTRDPDDDTDYIYPTHGHGYHPDDADFWDKAKAADPDDDPPDQKGKIWIKTDFGDDDDKDKDKPVNPDDPQKDKDDWDQDPVRGIMTMIMGMDTPVCQVPDWIWMWMADPVVRDIDIGIHHD/DDDDDDDDQCQQVDDWDQDDAACFAWWWGQDPVVRAIDIDTHRPDDTGSRTHNDRVVNVVSHD